Protein AF-V5GPV6-F1 (afdb_monomer)

pLDDT: mean 92.05, std 9.21, range [32.91, 98.75]

Solvent-accessible surface area (backbone atoms only — not comparable to full-atom values): 23285 Å² total; per-residue (Å²): 133,80,80,79,73,78,67,78,89,40,50,68,73,56,64,71,37,93,60,79,80,56,94,42,73,67,53,45,51,46,27,50,52,37,50,50,55,48,59,51,49,78,68,50,83,50,67,66,62,45,48,53,52,51,50,51,47,53,53,52,52,69,66,58,68,79,62,58,66,60,49,64,73,22,64,79,29,63,69,54,54,63,74,35,33,62,42,42,42,54,53,47,53,56,58,45,34,80,72,35,35,89,83,42,32,71,63,35,46,55,53,43,55,48,44,68,74,73,48,97,46,54,95,46,46,44,55,44,49,50,51,51,33,45,34,25,63,74,55,40,82,81,65,35,45,50,61,26,46,50,53,50,43,46,47,51,65,78,43,40,93,51,46,49,73,67,34,46,51,54,43,34,59,52,49,61,60,58,60,40,54,88,82,52,67,47,54,66,72,56,48,54,49,43,67,69,56,49,64,84,81,81,68,68,89,72,60,91,82,82,92,79,91,78,50,68,56,89,69,96,60,86,94,62,86,67,40,30,57,44,65,50,99,87,62,49,83,44,81,35,46,65,64,54,51,54,50,48,45,41,40,71,76,66,61,32,75,46,68,45,83,47,47,40,47,61,58,52,36,50,47,47,45,75,39,42,74,68,69,40,30,66,86,67,78,58,60,58,26,32,70,55,91,82,50,39,55,41,60,30,50,69,39,82,54,35,37,71,78,41,40,70,63,52,56,47,52,37,46,35,47,44,69,72,46,50,70,70,53,50,42,48,52,44,52,56,38,43,74,73,45,25,81,25,44,40,87,49,61,34,46,74,68,51,78,52,77,69,53,57,47,54,50,46,62,19,60,31,46,51,53,50,26,53,53,48,55,52,27,52,66,37,34,63,70,53,68,52,92,42,39,41,28,46,37,33,22,72,93,77,42,34,56,46,77,39,73,126

Foldseek 3Di:
DPPPPPPPAFADAFDAFQQCLAPDPVFVVLLVVLVVLVVVLVPDPDLVVNLVSLVVLVVVLVVPDDCVVVCVSCVLPVLSSCSGSNVSSLVSLLVVLVVCCQPCVPSNLVSLVCCLVPPDDLACNLVSLLSNLVSLCPPDPPRDLQVSLVSLLCCLPVVVVSHDPVSLVSSLVSLVVSLPCVPRVHDPVSNVSSVVSRDDDDPPVPDDDDDADFAWDDDPDPPDFIWTWDADPVRDTDIHGPLVRVQCCCCPVVPFPDKDQQQCVLLVLLLCLLCVCQFRPRVQDRHQQHNDPPDQGGSCQQDQVQCVSRVVVLVVSLCCLQPVDDLVRSLVSSLVSCVVPCSHSHPDNNCVSPVDSVVSSLCCQQCPSNNSSVLSVVCRSRVNVSVGPFARMWTHHSVVSHIDRHHD

Secondary structure (DSSP, 8-state):
------PPPP----PPP---S-SSHHHHHHHHHHHHHHHHHHH---HHHHHHHHHHHHHHHHHS--THHHHHHTTT-GGGGGGSHHHHHHHHHHHHHHHHTTT-HHHHHHHHHHHHHH---TTTHHHHHHHHHHHHHHTSSSP-HHHHHHHHHHHHHTSGGG--HHHHHHHHHHHHHHT-HHHH---HHHHHHHHHHSPPPP-GGGSPP-----EEPP-SSTTSPP-EEEE-TT--EEEE-HHHHHHHIIIIIS--SEEEE-TTHHHHHHHHHHHHHHHT-SSS--TTS--STT-SS-TTTTSTTHHHHTHHHHHHHHHIIIIIS-HHHHHHHHHHHHHHHTTS--SS-HHHH---TTHHHHHHHHH-HHHHHHHHHHHHHTHHHHTSS--SEEEEETTTTEEEEE--

Radius of gyration: 24.86 Å; Cα contacts (8 Å, |Δi|>4): 490; chains: 1; bounding box: 71×54×61 Å

Structure (mmCIF, N/CA/C/O backbone):
data_AF-V5GPV6-F1
#
_entry.id   AF-V5GPV6-F1
#
loop_
_atom_site.group_PDB
_atom_site.id
_atom_site.type_symbol
_atom_site.label_atom_id
_atom_site.label_alt_id
_atom_site.label_comp_id
_atom_site.label_asym_id
_atom_site.label_entity_id
_atom_site.label_seq_id
_atom_site.pdbx_PDB_ins_code
_atom_site.Cartn_x
_atom_site.Cartn_y
_atom_site.Cartn_z
_atom_site.occupancy
_atom_site.B_iso_or_equiv
_atom_site.auth_seq_id
_atom_site.auth_comp_id
_atom_site.auth_asym_id
_atom_site.auth_atom_id
_atom_site.pdbx_PDB_model_num
ATOM 1 N N . PHE A 1 1 ? 20.778 28.074 -3.392 1.00 32.91 1 PHE A N 1
ATOM 2 C CA . PHE A 1 1 ? 19.373 28.277 -3.788 1.00 32.91 1 PHE A CA 1
ATOM 3 C C . PHE A 1 1 ? 19.241 27.909 -5.251 1.00 32.91 1 PHE A C 1
ATOM 5 O O . PHE A 1 1 ? 19.444 28.746 -6.119 1.00 32.91 1 PHE A O 1
ATOM 12 N N . SER A 1 2 ? 19.014 26.626 -5.523 1.00 33.03 2 SER A N 1
ATOM 13 C CA . SER A 1 2 ? 18.748 26.150 -6.877 1.00 33.03 2 SER A CA 1
ATOM 14 C C . SER A 1 2 ? 17.353 26.624 -7.255 1.00 33.03 2 SER A C 1
ATOM 16 O O . SER A 1 2 ? 16.389 26.347 -6.544 1.00 33.03 2 SER A O 1
ATOM 18 N N . ILE A 1 3 ? 17.274 27.410 -8.321 1.00 34.88 3 ILE A N 1
ATOM 19 C CA . ILE A 1 3 ? 16.026 27.892 -8.898 1.00 34.88 3 ILE A CA 1
ATOM 20 C C . ILE A 1 3 ? 15.206 26.651 -9.263 1.00 34.88 3 ILE A C 1
ATOM 22 O O . ILE A 1 3 ? 15.556 25.926 -10.193 1.00 34.88 3 ILE A O 1
ATOM 26 N N . ILE A 1 4 ? 14.140 26.384 -8.506 1.00 39.97 4 ILE A N 1
ATOM 27 C CA . ILE A 1 4 ? 13.086 25.462 -8.925 1.00 39.97 4 ILE A CA 1
ATOM 28 C C . ILE A 1 4 ? 12.403 26.167 -10.094 1.00 39.97 4 ILE A C 1
ATOM 30 O O . ILE A 1 4 ? 11.500 26.983 -9.915 1.00 39.97 4 ILE A O 1
ATOM 34 N N . LEU A 1 5 ? 12.906 25.920 -11.303 1.00 42.09 5 LEU A N 1
ATOM 35 C CA . LEU A 1 5 ? 12.142 26.147 -12.515 1.00 42.09 5 LEU A CA 1
ATOM 36 C C . LEU A 1 5 ? 10.920 25.244 -12.380 1.00 42.09 5 LEU A C 1
ATOM 38 O O . LEU A 1 5 ? 11.028 24.030 -12.543 1.00 42.09 5 LEU A O 1
ATOM 42 N N . TRP A 1 6 ? 9.778 25.831 -12.027 1.00 44.38 6 TRP A N 1
ATOM 43 C CA . TRP A 1 6 ? 8.483 25.182 -12.167 1.00 44.38 6 TRP A CA 1
ATOM 44 C C . TRP A 1 6 ? 8.281 24.928 -13.661 1.00 44.38 6 TRP A C 1
ATOM 46 O O . TRP A 1 6 ? 7.668 25.731 -14.365 1.00 44.38 6 TRP A O 1
ATOM 56 N N . LYS A 1 7 ? 8.847 23.827 -14.174 1.00 56.69 7 LYS A N 1
ATOM 57 C CA . LYS A 1 7 ? 8.349 23.216 -15.401 1.00 56.69 7 LYS A CA 1
ATOM 58 C C . LYS A 1 7 ? 6.848 23.056 -15.184 1.00 56.69 7 LYS A C 1
ATOM 60 O O . LYS A 1 7 ? 6.422 22.594 -14.123 1.00 56.69 7 LYS A O 1
ATOM 65 N N . LYS A 1 8 ? 6.055 23.542 -16.138 1.00 70.69 8 LYS A N 1
ATOM 66 C CA . LYS A 1 8 ? 4.600 23.385 -16.121 1.00 70.69 8 LYS A CA 1
ATOM 67 C C . LYS A 1 8 ? 4.311 21.911 -15.825 1.00 70.69 8 LYS A C 1
ATOM 69 O O . LYS A 1 8 ? 4.915 21.057 -16.458 1.00 70.69 8 LYS A O 1
ATOM 74 N N . ALA A 1 9 ? 3.481 21.625 -14.825 1.00 84.00 9 ALA A N 1
ATOM 75 C CA . ALA A 1 9 ? 3.180 20.244 -14.476 1.00 84.00 9 ALA A CA 1
ATOM 76 C C . ALA A 1 9 ? 2.494 19.564 -15.670 1.00 84.00 9 ALA A C 1
ATOM 78 O O . ALA A 1 9 ? 1.433 20.016 -16.108 1.00 84.00 9 ALA A O 1
ATOM 79 N N . GLU A 1 10 ? 3.133 18.531 -16.213 1.00 92.94 10 GLU A N 1
ATOM 80 C CA . GLU A 1 10 ? 2.621 17.722 -17.318 1.00 92.94 10 GLU A CA 1
ATOM 81 C C . GLU A 1 10 ? 2.041 16.434 -16.737 1.00 92.94 10 GLU A C 1
ATOM 83 O O . GLU A 1 10 ? 2.688 15.765 -15.936 1.00 92.94 10 GLU A O 1
ATOM 88 N N . PHE A 1 11 ? 0.794 16.122 -17.077 1.00 94.44 11 PHE A N 1
ATOM 89 C CA . PHE A 1 11 ? 0.091 14.935 -16.595 1.00 94.44 11 PHE A CA 1
ATOM 90 C C . PHE A 1 11 ? -0.116 13.965 -17.760 1.00 94.44 11 PHE A C 1
ATOM 92 O O . PHE A 1 11 ? -0.219 14.434 -18.898 1.00 94.44 11 PHE A O 1
ATOM 99 N N . PRO A 1 12 ? -0.225 12.654 -17.485 1.00 95.06 12 PRO A N 1
ATOM 100 C CA . PRO A 1 12 ? -0.545 11.672 -18.512 1.00 95.06 12 PRO A CA 1
ATOM 101 C C . PRO A 1 12 ? -1.838 12.015 -19.253 1.00 95.06 12 PRO A C 1
ATOM 103 O O . PRO A 1 12 ? -2.754 12.602 -18.674 1.00 95.06 12 PRO A O 1
ATOM 106 N N . ASP A 1 13 ? -1.926 11.626 -20.522 1.00 93.12 13 ASP A N 1
ATOM 107 C CA . ASP A 1 13 ? -3.163 11.750 -21.293 1.00 93.12 13 ASP A CA 1
ATOM 108 C C . ASP A 1 13 ? -4.119 10.599 -20.947 1.00 93.12 13 ASP A C 1
ATOM 110 O O . ASP A 1 13 ? -3.738 9.427 -20.979 1.00 93.12 13 ASP A O 1
ATOM 114 N N . TYR A 1 14 ? -5.356 10.931 -20.585 1.00 93.50 14 TYR A N 1
ATOM 115 C CA . TYR A 1 14 ? -6.404 9.978 -20.214 1.00 93.50 14 TYR A CA 1
ATOM 116 C C . TYR A 1 14 ? -7.799 10.580 -20.445 1.00 93.50 14 TYR A C 1
ATOM 118 O O . TYR A 1 14 ? -7.974 11.802 -20.378 1.00 93.50 14 TYR A O 1
ATOM 126 N N . PRO A 1 15 ? -8.828 9.744 -20.687 1.00 91.62 15 PRO A N 1
ATOM 127 C CA . PRO A 1 15 ? -10.198 10.219 -20.837 1.00 91.62 15 PRO A CA 1
ATOM 128 C C . PRO A 1 15 ? -10.720 10.745 -19.500 1.00 91.62 15 PRO A C 1
ATOM 130 O O . PRO A 1 15 ? -10.512 10.123 -18.461 1.00 91.62 15 PRO A O 1
ATOM 133 N N . ILE A 1 16 ? -11.412 11.881 -19.530 1.00 92.81 16 ILE A N 1
ATOM 134 C CA . ILE A 1 16 ? -12.030 12.476 -18.343 1.00 92.81 16 ILE A CA 1
ATOM 135 C C . ILE A 1 16 ? -13.504 12.106 -18.339 1.00 92.81 16 ILE A C 1
ATOM 137 O O . ILE A 1 16 ? -14.208 12.342 -19.318 1.00 92.81 16 ILE A O 1
ATOM 141 N N . ASP A 1 17 ? -13.948 11.556 -17.222 1.00 91.00 17 ASP A N 1
ATOM 142 C CA . ASP A 1 17 ? -15.321 11.172 -16.960 1.00 91.00 17 ASP A CA 1
ATOM 143 C C . ASP A 1 17 ? -16.016 12.236 -16.099 1.00 91.00 17 ASP A C 1
ATOM 145 O O . ASP A 1 17 ? -15.501 12.652 -15.055 1.00 91.00 17 ASP A O 1
ATOM 149 N N . GLU A 1 18 ? -17.209 12.661 -16.509 1.00 88.31 18 GLU A N 1
ATOM 150 C CA . GLU A 1 18 ? -18.056 13.609 -15.774 1.00 88.31 18 GLU A CA 1
ATOM 151 C C . GLU A 1 18 ? -18.874 12.886 -14.688 1.00 88.31 18 GLU A C 1
ATOM 153 O O . GLU A 1 18 ? -20.091 13.036 -14.570 1.00 88.31 18 GLU A O 1
ATOM 158 N N . TYR A 1 19 ? -18.200 12.068 -13.874 1.00 89.88 19 TYR A N 1
ATOM 159 C CA . TYR A 1 19 ? -18.859 11.260 -12.853 1.00 89.88 19 TYR A CA 1
ATOM 160 C C . TYR A 1 19 ? -19.378 12.131 -11.698 1.00 89.88 19 TYR A C 1
ATOM 162 O O . TYR A 1 19 ? -18.634 12.899 -11.078 1.00 89.88 19 TYR A O 1
ATOM 170 N N . VAL A 1 20 ? -20.654 11.969 -11.338 1.00 90.00 20 VAL A N 1
ATOM 171 C CA . VAL A 1 20 ? -21.279 12.710 -10.233 1.00 90.00 20 VAL A CA 1
ATOM 172 C C . VAL A 1 20 ? -20.821 12.143 -8.887 1.00 90.00 20 VAL A C 1
ATOM 174 O O . VAL A 1 20 ? -21.353 11.152 -8.390 1.00 90.00 20 VAL A O 1
ATOM 177 N N . ILE A 1 21 ? -19.833 12.796 -8.268 1.00 92.50 21 ILE A N 1
ATOM 178 C CA . ILE A 1 21 ? -19.359 12.427 -6.924 1.00 92.50 21 ILE A CA 1
ATOM 179 C C . ILE A 1 21 ? -20.359 12.862 -5.852 1.00 92.50 21 ILE A C 1
ATOM 181 O O . ILE A 1 21 ? -20.661 12.082 -4.957 1.00 92.50 21 ILE A O 1
ATOM 185 N N . PHE A 1 22 ? -20.891 14.084 -5.946 1.00 93.75 22 PHE A N 1
ATOM 186 C CA . PHE A 1 22 ? -21.820 14.644 -4.962 1.00 93.75 22 PHE A CA 1
ATOM 187 C C . PHE A 1 22 ? -23.203 14.817 -5.582 1.00 93.75 22 PHE A C 1
ATOM 189 O O . PHE A 1 22 ? -23.350 15.535 -6.567 1.00 93.75 22 PHE A O 1
ATOM 196 N N . SER A 1 23 ? -24.222 14.177 -5.005 1.00 90.75 23 SER A N 1
ATOM 197 C CA . SER A 1 23 ? -25.587 14.172 -5.558 1.00 90.75 23 SER A CA 1
ATOM 198 C C . SER A 1 23 ? -26.317 15.498 -5.347 1.00 90.75 23 SER A C 1
ATOM 200 O O . SER A 1 23 ? -27.286 15.808 -6.034 1.00 90.75 23 SER A O 1
ATOM 202 N N . SER A 1 24 ? -25.865 16.297 -4.379 1.00 93.50 24 SER A N 1
ATOM 203 C CA . SER A 1 24 ? -26.439 17.598 -4.062 1.00 93.50 24 SER A CA 1
ATOM 204 C C . SER A 1 24 ? -25.423 18.507 -3.377 1.00 93.50 24 SER A C 1
ATOM 206 O O . SER A 1 24 ? -24.393 18.068 -2.859 1.00 93.50 24 SER A O 1
ATOM 208 N N . ARG A 1 25 ? -25.760 19.798 -3.281 1.00 95.94 25 ARG A N 1
ATOM 209 C CA . ARG A 1 25 ? -25.001 20.751 -2.461 1.00 95.94 25 ARG A CA 1
ATOM 210 C C . ARG A 1 25 ? -24.905 20.301 -0.999 1.00 95.94 25 ARG A C 1
ATOM 212 O O . ARG A 1 25 ? -23.864 20.496 -0.382 1.00 95.94 25 ARG A O 1
ATOM 219 N N . ASN A 1 26 ? -25.968 19.717 -0.445 1.00 93.88 26 ASN A N 1
ATOM 220 C CA . ASN A 1 26 ? -25.986 19.271 0.950 1.00 93.88 26 ASN A CA 1
ATOM 221 C C . ASN A 1 26 ? -25.026 18.101 1.182 1.00 93.88 26 ASN A C 1
ATOM 223 O O . ASN A 1 26 ? -24.323 18.087 2.189 1.00 93.88 26 ASN A O 1
ATOM 227 N N . ASP A 1 27 ? -24.941 17.177 0.226 1.00 92.88 27 ASP A N 1
ATOM 228 C CA . ASP A 1 27 ? -23.983 16.072 0.262 1.00 92.88 27 ASP A CA 1
ATOM 229 C C . ASP A 1 27 ? -22.531 16.585 0.220 1.00 92.88 27 ASP A C 1
ATOM 231 O O . ASP A 1 27 ? -21.716 16.256 1.084 1.00 92.88 27 ASP A O 1
ATOM 235 N N . PHE A 1 28 ? -22.230 17.527 -0.681 1.00 95.94 28 PHE A N 1
ATOM 236 C CA . PHE A 1 28 ? -20.913 18.172 -0.720 1.00 95.94 28 PHE A CA 1
ATOM 237 C C . PHE A 1 28 ? -20.575 18.929 0.577 1.00 95.94 28 PHE A C 1
ATOM 239 O O . PHE A 1 28 ? -19.456 18.839 1.086 1.00 95.94 28 PHE A O 1
ATOM 246 N N . VAL A 1 29 ? -21.541 19.650 1.157 1.00 96.75 29 VAL A N 1
ATOM 247 C CA . VAL A 1 29 ? -21.366 20.356 2.439 1.00 96.75 29 VAL A CA 1
ATOM 248 C C . VAL A 1 29 ? -21.112 19.373 3.585 1.00 96.75 29 VAL A C 1
ATOM 250 O O . VAL A 1 29 ? -20.250 19.639 4.425 1.00 96.75 29 VAL A O 1
ATOM 253 N N . SER A 1 30 ? -21.804 18.232 3.601 1.00 95.06 30 SER A N 1
ATOM 254 C CA . SER A 1 30 ? -21.575 17.151 4.567 1.00 95.06 30 SER A CA 1
ATOM 255 C C . SER A 1 30 ? -20.153 16.591 4.450 1.00 95.06 30 SER A C 1
ATOM 257 O O . SER A 1 30 ? -19.430 16.493 5.445 1.00 95.06 30 SER A O 1
ATOM 259 N N . TYR A 1 31 ? -19.690 16.329 3.224 1.00 96.50 31 TYR A N 1
ATOM 260 C CA . TYR A 1 31 ? -18.314 15.902 2.971 1.00 96.50 31 TYR A CA 1
ATOM 261 C C . TYR A 1 31 ? -17.280 16.944 3.432 1.00 96.50 31 TYR A C 1
ATOM 263 O O . TYR A 1 31 ? -16.317 16.593 4.118 1.00 96.50 31 TYR A O 1
ATOM 271 N N . ILE A 1 32 ? -17.484 18.234 3.132 1.00 97.88 32 ILE A N 1
ATOM 272 C CA . ILE A 1 32 ? -16.599 19.316 3.604 1.00 97.88 32 ILE A CA 1
ATOM 273 C C . ILE A 1 32 ? -16.554 19.359 5.130 1.00 97.88 32 ILE A C 1
ATOM 275 O O . ILE A 1 32 ? -15.475 19.506 5.707 1.00 97.88 32 ILE A O 1
ATOM 279 N N . LYS A 1 33 ? -17.706 19.241 5.797 1.00 97.62 33 LYS A N 1
ATOM 280 C CA . LYS A 1 33 ? -17.770 19.216 7.260 1.00 97.62 33 LYS A CA 1
ATOM 281 C C . LYS A 1 33 ? -16.923 18.072 7.817 1.00 97.62 33 LYS A C 1
ATOM 283 O O . LYS A 1 33 ? -16.094 18.301 8.695 1.00 97.62 33 LYS A O 1
ATOM 288 N N . ALA A 1 34 ? -17.044 16.879 7.237 1.00 97.81 34 ALA A N 1
ATOM 289 C CA . ALA A 1 34 ? -16.237 15.735 7.634 1.00 97.81 34 ALA A CA 1
ATOM 290 C C . ALA A 1 34 ? -14.734 15.955 7.412 1.00 97.81 34 ALA A C 1
ATOM 292 O O . ALA A 1 34 ? -13.916 15.610 8.265 1.00 97.81 34 ALA A O 1
ATOM 293 N N . ARG A 1 35 ? -14.355 16.593 6.299 1.00 97.75 35 ARG A N 1
ATOM 294 C CA . ARG A 1 35 ? -12.965 16.984 6.025 1.00 97.75 35 ARG A CA 1
ATOM 295 C C . ARG A 1 35 ? -12.419 17.989 7.040 1.00 97.75 35 ARG A C 1
ATOM 297 O O . ARG A 1 35 ? -11.280 17.831 7.459 1.00 97.75 35 ARG A O 1
ATOM 304 N N . LYS A 1 36 ? -13.219 18.960 7.488 1.00 97.69 36 LYS A N 1
ATOM 305 C CA . LYS A 1 36 ? -12.804 19.910 8.535 1.00 97.69 36 LYS A CA 1
ATOM 306 C C . LYS A 1 36 ? -12.508 19.207 9.854 1.00 97.69 36 LYS A C 1
ATOM 308 O O . LYS A 1 36 ? -11.448 19.433 10.427 1.00 97.69 36 LYS A O 1
ATOM 313 N N . TYR A 1 37 ? -13.375 18.288 10.281 1.00 97.31 37 TYR A N 1
ATOM 314 C CA . TYR A 1 37 ? -13.102 17.491 11.476 1.00 97.31 37 TYR A CA 1
ATOM 315 C C . TYR A 1 37 ? -11.815 16.670 11.349 1.00 97.31 37 TYR A C 1
ATOM 317 O O . TYR A 1 37 ? -11.085 16.511 12.328 1.00 97.31 37 TYR A O 1
ATOM 325 N N . ARG A 1 38 ? -11.511 16.156 10.150 1.00 96.75 38 ARG A N 1
ATOM 326 C CA . ARG A 1 38 ? -10.244 15.465 9.884 1.00 96.75 38 ARG A CA 1
ATOM 327 C C . ARG A 1 38 ? -9.049 16.377 10.107 1.00 96.75 38 ARG A C 1
ATOM 329 O O . ARG A 1 38 ? -8.139 15.999 10.839 1.00 96.75 38 ARG A O 1
ATOM 336 N N . ASP A 1 39 ? -9.072 17.557 9.503 1.00 96.00 39 ASP A N 1
ATOM 337 C CA . ASP A 1 39 ? -7.977 18.516 9.607 1.00 96.00 39 ASP A CA 1
ATOM 338 C C . ASP A 1 39 ? -7.796 19.007 11.059 1.00 96.00 39 ASP A C 1
ATOM 340 O O . ASP A 1 39 ? -6.667 19.226 11.502 1.00 96.00 39 ASP A O 1
ATOM 344 N N . GLU A 1 40 ? -8.890 19.147 11.816 1.00 96.12 40 GLU A N 1
ATOM 345 C CA . GLU A 1 40 ? -8.867 19.458 13.251 1.00 96.12 40 GLU A CA 1
ATOM 346 C C . GLU A 1 40 ? -8.223 18.331 14.073 1.00 96.12 40 GLU A C 1
ATOM 348 O O . GLU A 1 40 ? -7.323 18.602 14.868 1.00 96.12 40 GLU A O 1
ATOM 353 N N . LEU A 1 41 ? -8.616 17.067 13.861 1.00 95.56 41 LEU A N 1
ATOM 354 C CA . LEU A 1 41 ? -8.027 15.923 14.572 1.00 95.56 41 LEU A CA 1
ATOM 355 C C . LEU A 1 41 ? -6.555 15.694 14.227 1.00 95.56 41 LEU A C 1
ATOM 357 O O . LEU A 1 41 ? -5.772 15.389 15.122 1.00 95.56 41 LEU A O 1
ATOM 361 N N . GLU A 1 42 ? -6.157 15.845 12.961 1.00 92.81 42 GLU A N 1
ATOM 362 C CA . GLU A 1 42 ? -4.759 15.667 12.541 1.00 92.81 42 GLU A CA 1
ATOM 363 C C . GLU A 1 42 ? -3.820 16.687 13.212 1.00 92.81 42 GLU A C 1
ATOM 365 O O . GLU A 1 42 ? -2.651 16.384 13.454 1.00 92.81 42 GLU A O 1
ATOM 370 N N . LYS A 1 43 ? -4.338 17.873 13.561 1.00 93.38 43 LYS A N 1
ATOM 371 C CA . LYS A 1 43 ? -3.600 18.936 14.264 1.00 93.38 43 LYS A CA 1
ATOM 372 C C . LYS A 1 43 ? -3.752 18.880 15.786 1.00 93.38 43 LYS A C 1
ATOM 374 O O . LYS A 1 43 ? -2.986 19.535 16.494 1.00 93.38 43 LYS A O 1
ATOM 379 N N . CYS A 1 44 ? -4.729 18.138 16.304 1.00 93.81 44 CYS A N 1
ATOM 380 C CA . CYS A 1 44 ? -5.015 18.087 17.730 1.00 93.81 44 CYS A CA 1
ATOM 381 C C . CYS A 1 44 ? -3.979 17.227 18.469 1.00 93.81 44 CYS A C 1
ATOM 383 O O . CYS A 1 44 ? -3.822 16.036 18.203 1.00 93.81 44 CYS A O 1
ATOM 385 N N . THR A 1 45 ? -3.281 17.824 19.434 1.00 92.94 45 THR A N 1
ATOM 386 C CA . THR A 1 45 ? -2.333 17.115 20.310 1.00 92.94 45 THR A CA 1
ATOM 387 C C . THR A 1 45 ? -2.948 16.725 21.652 1.00 92.94 45 THR A C 1
ATOM 389 O O . THR A 1 45 ? -2.429 15.844 22.340 1.00 92.94 45 THR A O 1
ATOM 392 N N . ASP A 1 46 ? -4.068 17.345 22.026 1.00 96.62 46 ASP A N 1
ATOM 393 C CA . ASP A 1 46 ? -4.780 17.047 23.261 1.00 96.62 46 ASP A CA 1
ATOM 394 C C . ASP A 1 46 ? -5.704 15.837 23.072 1.00 96.62 46 ASP A C 1
ATOM 396 O O . ASP A 1 46 ? -6.580 15.796 22.204 1.00 96.62 46 ASP A O 1
ATOM 400 N N . HIS A 1 47 ? -5.508 14.827 23.916 1.00 96.31 47 HIS A N 1
ATOM 401 C CA . HIS A 1 47 ? -6.233 13.568 23.814 1.00 96.31 47 HIS A CA 1
ATOM 402 C C . HIS A 1 47 ? -7.701 13.691 24.251 1.00 96.31 47 HIS A C 1
ATOM 404 O O . HIS A 1 47 ? -8.546 12.985 23.704 1.00 96.31 47 HIS A O 1
ATOM 410 N N . LEU A 1 48 ? -8.022 14.559 25.214 1.00 97.12 48 LEU A N 1
ATOM 411 C CA . LEU A 1 48 ? -9.391 14.763 25.681 1.00 97.12 48 LEU A CA 1
ATOM 412 C C . LEU A 1 48 ? -10.204 15.543 24.645 1.00 97.12 48 LEU A C 1
ATOM 414 O O . LEU A 1 48 ? -11.318 15.128 24.327 1.00 97.12 48 LEU A O 1
ATOM 418 N N . LEU A 1 49 ? -9.641 16.608 24.064 1.00 97.00 49 LEU A N 1
ATOM 419 C CA . LEU A 1 49 ? -10.285 17.313 22.949 1.00 97.00 49 LEU A CA 1
ATOM 420 C C . LEU A 1 49 ? -10.477 16.382 21.746 1.00 97.00 49 LEU A C 1
ATOM 422 O O . LEU A 1 49 ? -11.570 16.323 21.181 1.00 97.00 49 LEU A O 1
ATOM 426 N N . SER A 1 50 ? -9.455 15.586 21.417 1.00 97.62 50 SER A N 1
ATOM 427 C CA . SER A 1 50 ? -9.546 14.555 20.378 1.00 97.62 50 SER A CA 1
ATOM 428 C C . SER A 1 50 ? -10.694 13.575 20.634 1.00 97.62 50 SER A C 1
ATOM 430 O O . SER A 1 50 ? -11.450 13.257 19.717 1.00 97.62 50 SER A O 1
ATOM 432 N N . LEU A 1 51 ? -10.855 13.110 21.879 1.00 98.31 51 LEU A N 1
ATOM 433 C CA . LEU A 1 51 ? -11.948 12.219 22.262 1.00 98.31 51 LEU A CA 1
ATOM 434 C C . LEU A 1 51 ? -13.315 12.882 22.071 1.00 98.31 51 LEU A C 1
ATOM 436 O O . LEU A 1 51 ? -14.214 12.244 21.526 1.00 98.31 51 LEU A O 1
ATOM 440 N N . GLN A 1 52 ? -13.488 14.133 22.507 1.00 98.06 52 GLN A N 1
ATOM 441 C CA . GLN A 1 52 ? -14.768 14.834 22.360 1.00 98.06 52 GLN A CA 1
ATOM 442 C C . GLN A 1 52 ? -15.147 15.007 20.894 1.00 98.06 52 GLN A C 1
ATOM 444 O O . GLN A 1 52 ? -16.282 14.727 20.511 1.00 98.06 52 GLN A O 1
ATOM 449 N N . LEU A 1 53 ? -14.180 15.368 20.052 1.00 97.94 53 LEU A N 1
ATOM 450 C CA . LEU A 1 53 ? -14.414 15.472 18.621 1.00 97.94 53 LEU A CA 1
ATOM 451 C C . LEU A 1 53 ? -14.780 14.109 18.012 1.00 97.94 53 LEU A C 1
ATOM 453 O O . LEU A 1 53 ? -15.748 14.016 17.260 1.00 97.94 53 LEU A O 1
ATOM 457 N N . CYS A 1 54 ? -14.096 13.029 18.411 1.00 98.38 54 CYS A N 1
ATOM 458 C CA . CYS A 1 54 ? -14.458 11.667 18.005 1.00 98.38 54 CYS A CA 1
ATOM 459 C C . CYS A 1 54 ? -15.874 11.271 18.449 1.00 98.38 54 CYS A C 1
ATOM 461 O O . CYS A 1 54 ? -16.572 10.599 17.694 1.00 98.38 54 CYS A O 1
ATOM 463 N N . LYS A 1 55 ? -16.331 11.695 19.636 1.00 98.31 55 LYS A N 1
ATOM 464 C CA . LYS A 1 55 ? -17.709 11.458 20.101 1.00 98.31 55 LYS A CA 1
ATOM 465 C C . LYS A 1 55 ? -18.733 12.169 19.226 1.00 98.31 55 LYS A C 1
ATOM 467 O O . LYS A 1 55 ? -19.724 11.545 18.854 1.00 98.31 55 LYS A O 1
ATOM 472 N N . THR A 1 56 ? -18.472 13.420 18.852 1.00 97.88 56 THR A N 1
ATOM 473 C CA . THR A 1 56 ? -19.308 14.169 17.903 1.00 97.88 56 THR A CA 1
ATOM 474 C C . THR A 1 56 ? -19.371 13.455 16.556 1.00 97.88 56 THR A C 1
ATOM 476 O O . THR A 1 56 ? -20.458 13.143 16.078 1.00 97.88 56 THR A O 1
ATOM 479 N N . ILE A 1 57 ? -18.215 13.096 15.991 1.00 97.81 57 ILE A N 1
ATOM 480 C CA . ILE A 1 57 ? -18.122 12.375 14.713 1.00 97.81 57 ILE A CA 1
ATOM 481 C C . ILE A 1 57 ? -18.864 11.042 14.769 1.00 97.81 57 ILE A C 1
ATOM 483 O O . ILE A 1 57 ? -19.596 10.704 13.846 1.00 97.81 57 ILE A O 1
ATOM 487 N N . PHE A 1 58 ? -18.697 10.278 15.848 1.00 97.81 58 PHE A N 1
ATOM 488 C CA . PHE A 1 58 ? -19.387 9.007 16.020 1.00 97.81 58 PHE A CA 1
ATOM 489 C C . PHE A 1 58 ? -20.902 9.189 16.165 1.00 97.81 58 PHE A C 1
ATOM 491 O O . PHE A 1 58 ? -21.671 8.380 15.651 1.00 9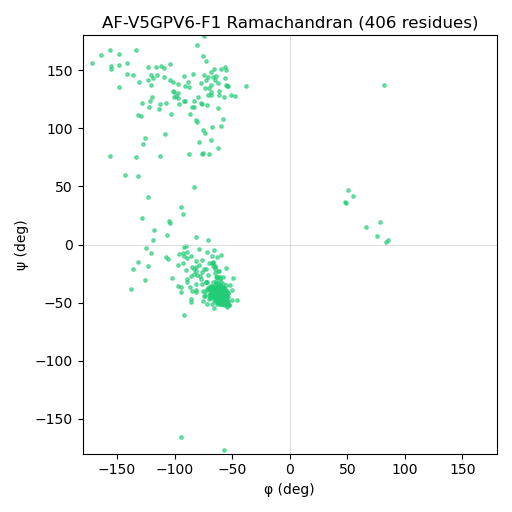7.81 58 PHE A O 1
ATOM 498 N N . GLY A 1 59 ? -21.343 10.256 16.837 1.00 96.56 59 GLY A N 1
ATOM 499 C CA . GLY A 1 59 ? -22.745 10.660 16.882 1.00 96.56 59 GLY A CA 1
ATOM 500 C C . GLY A 1 59 ? -23.303 10.891 15.481 1.00 96.56 59 GLY A C 1
ATOM 501 O O . GLY A 1 59 ? -24.290 10.266 15.112 1.00 96.56 59 GLY A O 1
ATOM 502 N N . GLU A 1 60 ? -22.625 11.711 14.682 1.00 95.69 60 GLU A N 1
ATOM 503 C CA . GLU A 1 60 ? -23.031 12.028 13.308 1.00 95.69 60 GLU A CA 1
ATOM 504 C C . GLU A 1 60 ? -22.970 10.820 12.373 1.00 95.69 60 GLU A C 1
ATOM 506 O O . GLU A 1 60 ? -23.885 10.620 11.582 1.00 95.69 60 GLU A O 1
ATOM 511 N N . LEU A 1 61 ? -21.951 9.967 12.503 1.00 94.81 61 LEU A N 1
ATOM 512 C CA . LEU A 1 61 ? -21.838 8.725 11.740 1.00 94.81 61 LEU A CA 1
ATOM 513 C C . LEU A 1 61 ? -23.053 7.812 11.942 1.00 94.81 61 LEU A C 1
ATOM 515 O O . LEU A 1 61 ? -23.478 7.160 10.996 1.00 94.81 61 LEU A O 1
ATOM 519 N N . LYS A 1 62 ? -23.613 7.759 13.155 1.00 92.94 62 LYS A N 1
ATOM 520 C CA . LYS A 1 62 ? -24.820 6.966 13.438 1.00 92.94 62 LYS A CA 1
ATOM 521 C C . LYS A 1 62 ? -26.096 7.574 12.855 1.00 92.94 62 LYS A C 1
ATOM 523 O O . LYS A 1 62 ? -27.074 6.853 12.712 1.00 92.94 62 LYS A O 1
ATOM 528 N N . MET A 1 63 ? -26.094 8.875 12.564 1.00 90.88 63 MET A N 1
ATOM 529 C CA . MET A 1 63 ? -27.231 9.572 11.951 1.00 90.88 63 MET A CA 1
ATOM 530 C C . MET A 1 63 ? -27.236 9.460 10.425 1.00 90.88 63 MET A C 1
ATOM 532 O O . MET A 1 63 ? -28.270 9.686 9.804 1.00 90.88 63 MET A O 1
ATOM 536 N N . LEU A 1 64 ? -26.094 9.135 9.815 1.00 84.94 64 LEU A N 1
ATOM 537 C CA . LEU A 1 64 ? -26.024 8.780 8.403 1.00 84.94 64 LEU A CA 1
ATOM 538 C C . LEU A 1 64 ? -26.632 7.372 8.261 1.00 84.94 64 LEU A C 1
ATOM 540 O O . LEU A 1 64 ? -25.970 6.381 8.570 1.00 84.94 64 LEU A O 1
ATOM 544 N N . GLU A 1 65 ? -27.921 7.318 7.901 1.00 66.00 65 GLU A N 1
ATOM 545 C CA . GLU A 1 65 ? -28.701 6.095 7.654 1.00 66.00 65 GLU A CA 1
ATOM 546 C C . GLU A 1 65 ? -28.079 5.189 6.557 1.00 66.00 65 GLU A C 1
ATOM 548 O O . GLU A 1 65 ? -26.984 5.434 6.056 1.00 66.00 65 GLU A O 1
ATOM 553 N N . ASP A 1 66 ? -28.772 4.089 6.244 1.00 64.94 66 ASP A N 1
ATOM 554 C CA . ASP A 1 66 ? -28.389 2.987 5.350 1.00 64.94 66 ASP A CA 1
ATOM 555 C C . ASP A 1 66 ? -27.613 3.401 4.079 1.00 64.94 66 ASP A C 1
ATOM 557 O O . ASP A 1 66 ? -27.995 4.327 3.365 1.00 64.94 66 ASP A O 1
ATOM 561 N N . ASP A 1 67 ? -26.558 2.646 3.749 1.00 66.62 67 ASP A N 1
ATOM 562 C CA . ASP A 1 67 ? -25.628 2.930 2.641 1.00 66.62 67 ASP A CA 1
ATOM 563 C C . ASP A 1 67 ? -26.267 2.832 1.250 1.00 66.62 67 ASP A C 1
ATOM 565 O O . ASP A 1 67 ? -25.600 3.118 0.259 1.00 66.62 67 ASP A O 1
ATOM 569 N N . ARG A 1 68 ? -27.538 2.426 1.148 1.00 72.00 68 ARG A N 1
ATOM 570 C CA . ARG A 1 68 ? -28.221 2.131 -0.121 1.00 72.00 68 ARG A CA 1
ATOM 571 C C . ARG A 1 68 ? -28.074 3.238 -1.162 1.00 72.00 68 ARG A C 1
ATOM 573 O O . ARG A 1 68 ? -27.661 2.943 -2.273 1.00 72.00 68 ARG A O 1
ATOM 580 N N . CYS A 1 69 ? -28.300 4.499 -0.794 1.00 78.62 69 CYS A N 1
ATOM 581 C CA . CYS A 1 69 ? -28.193 5.619 -1.737 1.00 78.62 69 CYS A CA 1
ATOM 582 C C . CYS A 1 69 ? -26.757 5.809 -2.267 1.00 78.62 69 CYS A C 1
ATOM 584 O O . CYS A 1 69 ? -26.551 6.024 -3.461 1.00 78.62 69 CYS A O 1
ATOM 586 N N . ASP A 1 70 ? -25.746 5.677 -1.401 1.00 84.88 70 ASP A N 1
ATOM 587 C CA . ASP A 1 70 ? -24.338 5.767 -1.806 1.00 84.88 70 ASP A CA 1
ATOM 588 C C . ASP A 1 70 ? -23.906 4.552 -2.636 1.00 84.88 70 ASP A C 1
ATOM 590 O O . ASP A 1 70 ? -23.160 4.697 -3.604 1.00 84.88 70 ASP A O 1
ATOM 594 N N . VAL A 1 71 ? -24.384 3.360 -2.278 1.00 84.50 71 VAL A N 1
ATOM 595 C CA . VAL A 1 71 ? -24.110 2.110 -2.996 1.00 84.50 71 VAL A CA 1
ATOM 596 C C . VAL A 1 71 ? -24.726 2.140 -4.391 1.00 84.50 71 VAL A C 1
ATOM 598 O O . VAL A 1 71 ? -24.031 1.815 -5.345 1.00 84.50 71 VAL A O 1
ATOM 601 N N . GLU A 1 72 ? -25.975 2.587 -4.523 1.00 87.81 72 GLU A N 1
ATOM 602 C CA . GLU A 1 72 ? -26.655 2.757 -5.812 1.00 87.81 72 GLU A CA 1
ATOM 603 C C . GLU A 1 72 ? -25.946 3.811 -6.672 1.00 87.81 72 GLU A C 1
ATOM 605 O O . GLU A 1 72 ? -25.624 3.566 -7.833 1.00 87.81 72 GLU A O 1
ATOM 610 N N . ARG A 1 73 ? -25.598 4.968 -6.093 1.00 89.31 73 ARG A N 1
ATOM 611 C CA . ARG A 1 73 ? -24.869 6.030 -6.807 1.00 89.31 73 ARG A CA 1
ATOM 612 C C . ARG A 1 73 ? -23.510 5.571 -7.346 1.00 89.31 73 ARG A C 1
ATOM 614 O O . ARG A 1 73 ? -23.074 6.020 -8.409 1.00 89.31 73 ARG A O 1
ATOM 621 N N . PHE A 1 74 ? -22.805 4.732 -6.594 1.00 93.31 74 PHE A N 1
ATOM 622 C CA . PHE A 1 74 ? -21.466 4.261 -6.943 1.00 93.31 74 PHE A CA 1
ATOM 623 C C . PHE A 1 74 ? -21.448 2.823 -7.461 1.00 93.31 74 PHE A C 1
ATOM 625 O O . PHE A 1 74 ? -20.375 2.226 -7.499 1.00 93.31 74 PHE A O 1
ATOM 632 N N . GLU A 1 75 ? -22.583 2.271 -7.898 1.00 91.88 75 GLU A N 1
ATOM 633 C CA . GLU A 1 75 ? -22.681 0.881 -8.366 1.00 91.88 75 GLU A CA 1
ATOM 634 C C . GLU A 1 75 ? -21.641 0.572 -9.458 1.00 91.88 75 GLU A C 1
ATOM 636 O O . GLU A 1 75 ? -20.900 -0.407 -9.364 1.00 91.88 75 GLU A O 1
ATOM 641 N N . ASN A 1 76 ? -21.501 1.477 -10.433 1.00 92.19 76 ASN A N 1
ATOM 642 C CA . ASN A 1 76 ? -20.566 1.341 -11.556 1.00 92.19 76 ASN A CA 1
ATOM 643 C C . ASN A 1 76 ? -19.162 1.919 -11.281 1.00 92.19 76 ASN A C 1
ATOM 645 O O . ASN A 1 76 ? -18.258 1.751 -12.098 1.00 92.19 76 ASN A O 1
ATOM 649 N N . ALA A 1 77 ? -18.959 2.590 -10.143 1.00 95.00 77 ALA A N 1
ATOM 650 C CA . ALA A 1 77 ? -17.672 3.155 -9.726 1.00 95.00 77 ALA A CA 1
ATOM 651 C C . ALA A 1 77 ? -17.466 3.034 -8.199 1.00 95.00 77 ALA A C 1
ATOM 653 O O . ALA A 1 77 ? -17.290 4.037 -7.496 1.00 95.00 77 ALA A O 1
ATOM 654 N N . PRO A 1 78 ? -17.459 1.809 -7.641 1.00 94.25 78 PRO A N 1
ATOM 655 C CA . PRO A 1 78 ? -17.523 1.587 -6.193 1.00 94.25 78 PRO A CA 1
ATOM 656 C C . PRO A 1 78 ? -16.283 2.089 -5.441 1.00 94.25 78 PRO A C 1
ATOM 658 O O . PRO A 1 78 ? -16.302 2.265 -4.222 1.00 94.25 78 PRO A O 1
ATOM 661 N N . HIS A 1 79 ? -15.178 2.352 -6.140 1.00 94.69 79 HIS A N 1
ATOM 662 C CA . HIS A 1 79 ? -13.987 2.990 -5.580 1.00 94.69 79 HIS A CA 1
ATOM 663 C C . HIS A 1 79 ? -14.212 4.457 -5.183 1.00 94.69 79 HIS A C 1
ATOM 665 O O . HIS A 1 79 ? -13.385 4.993 -4.434 1.00 94.69 79 HIS A O 1
ATOM 671 N N . LEU A 1 80 ? -15.287 5.099 -5.650 1.00 95.19 80 LEU A N 1
ATOM 672 C CA . LEU A 1 80 ? -15.639 6.483 -5.325 1.00 95.19 80 LEU A CA 1
ATOM 673 C C . LEU A 1 80 ? -16.360 6.640 -3.982 1.00 95.19 80 LEU A C 1
ATOM 675 O O . LEU A 1 80 ? -16.355 7.740 -3.434 1.00 95.19 80 LEU A O 1
ATOM 679 N N . ILE A 1 81 ? -16.852 5.554 -3.373 1.00 92.56 81 ILE A N 1
ATOM 680 C CA . ILE A 1 81 ? -17.532 5.594 -2.062 1.00 92.56 81 ILE A CA 1
ATOM 681 C C . ILE A 1 81 ? -16.680 6.234 -0.952 1.00 92.56 81 ILE A C 1
ATOM 683 O O . ILE A 1 81 ? -17.193 6.719 0.055 1.00 92.56 81 ILE A O 1
ATOM 687 N N . ARG A 1 82 ? -15.353 6.283 -1.141 1.00 92.56 82 ARG A N 1
ATOM 688 C CA . ARG A 1 82 ? -14.413 6.945 -0.227 1.00 92.56 82 ARG A CA 1
ATOM 689 C C . ARG A 1 82 ? -14.595 8.468 -0.144 1.00 92.56 82 ARG A C 1
ATOM 691 O O . ARG A 1 82 ? -14.070 9.075 0.786 1.00 92.56 82 ARG A O 1
ATOM 698 N N . TYR A 1 83 ? -15.271 9.078 -1.118 1.00 94.50 83 TYR A N 1
ATOM 699 C CA . TYR A 1 83 ? -15.516 10.521 -1.202 1.00 94.50 83 TYR A CA 1
ATOM 700 C C . TYR A 1 83 ? -16.851 10.927 -0.558 1.00 94.50 83 TYR A C 1
ATOM 702 O O . TYR A 1 83 ? -17.430 11.947 -0.909 1.00 94.50 83 TYR A O 1
ATOM 710 N N . THR A 1 84 ? -17.327 10.142 0.410 1.00 94.56 84 THR A N 1
ATOM 711 C CA . THR A 1 84 ? -18.532 10.414 1.207 1.00 94.56 84 THR A CA 1
ATOM 712 C C . THR A 1 84 ? -18.159 10.891 2.610 1.00 94.56 84 THR A C 1
ATOM 714 O O . THR A 1 84 ? -17.082 10.576 3.129 1.00 94.56 84 THR A O 1
ATOM 717 N N . ALA A 1 85 ? -19.054 11.634 3.269 1.00 95.25 85 ALA A N 1
ATOM 718 C CA . ALA A 1 85 ? -18.864 12.025 4.669 1.00 95.25 85 ALA A CA 1
ATOM 719 C C . ALA A 1 85 ? -18.693 10.795 5.580 1.00 95.25 85 ALA A C 1
ATOM 721 O O . ALA A 1 85 ? -17.805 10.767 6.435 1.00 95.25 85 ALA A O 1
ATOM 722 N N . LYS A 1 86 ? -19.475 9.736 5.324 1.00 94.50 86 LYS A N 1
ATOM 723 C CA . LYS A 1 86 ? -19.404 8.464 6.048 1.00 94.50 86 LYS A CA 1
ATOM 724 C C . LYS A 1 86 ? -18.014 7.836 5.968 1.00 94.50 86 LYS A C 1
ATOM 726 O O . LYS A 1 86 ? -17.441 7.487 7.001 1.00 94.50 86 LYS A O 1
ATOM 731 N N . ALA A 1 87 ? -17.442 7.726 4.767 1.00 94.44 87 ALA A N 1
ATOM 732 C CA . ALA A 1 87 ? -16.110 7.154 4.591 1.00 94.44 87 ALA A CA 1
ATOM 733 C C . ALA A 1 87 ? -15.024 7.969 5.312 1.00 94.44 87 ALA A C 1
ATOM 735 O O . ALA A 1 87 ? -14.105 7.389 5.900 1.00 94.44 87 ALA A O 1
ATOM 736 N N . VAL A 1 88 ? -15.147 9.302 5.328 1.00 96.62 88 VAL A N 1
ATOM 737 C CA . VAL A 1 88 ? -14.242 10.177 6.087 1.00 96.62 88 VAL A CA 1
ATOM 738 C C . VAL A 1 88 ? -14.376 9.921 7.592 1.00 96.62 88 VAL A C 1
ATOM 740 O O . VAL A 1 88 ? -13.360 9.684 8.246 1.00 96.62 88 VAL A O 1
ATOM 743 N N . TYR A 1 89 ? -15.596 9.865 8.134 1.00 97.25 89 TYR A N 1
ATOM 744 C CA . TYR A 1 89 ? -15.843 9.565 9.551 1.00 97.25 89 TYR A CA 1
ATOM 745 C C . TYR A 1 89 ? -15.289 8.208 9.980 1.00 97.25 89 TYR A C 1
ATOM 747 O O . TYR A 1 89 ? -14.559 8.127 10.969 1.00 97.25 89 TYR A O 1
ATOM 755 N N . VAL A 1 90 ? -15.555 7.151 9.210 1.00 96.50 90 VAL A N 1
ATOM 756 C CA . VAL A 1 90 ? -15.009 5.807 9.464 1.00 96.50 90 VAL A CA 1
ATOM 757 C C . VAL A 1 90 ? -13.481 5.824 9.444 1.00 96.50 90 VAL A C 1
ATOM 759 O O . VAL A 1 90 ? -12.838 5.259 10.334 1.00 96.50 90 VAL A O 1
ATOM 762 N N . SER A 1 91 ? -12.878 6.485 8.450 1.00 96.00 91 SER A N 1
ATOM 763 C CA . SER A 1 91 ? -11.420 6.591 8.347 1.00 96.00 91 SER A CA 1
ATOM 764 C C . SER A 1 91 ? -10.818 7.317 9.551 1.00 96.00 91 SER A C 1
ATOM 766 O O . SER A 1 91 ? -9.758 6.915 10.032 1.00 96.00 91 SER A O 1
ATOM 768 N N . MET A 1 92 ? -11.469 8.372 10.039 1.00 96.94 92 MET A N 1
ATOM 769 C CA . MET A 1 92 ? -11.001 9.136 11.193 1.00 96.94 92 MET A CA 1
ATOM 770 C C . MET A 1 92 ? -11.128 8.351 12.494 1.00 96.94 92 MET A C 1
ATOM 772 O O . MET A 1 92 ? -10.162 8.279 13.247 1.00 96.94 92 MET A O 1
ATOM 776 N N . LEU A 1 93 ? -12.276 7.719 12.747 1.00 97.88 93 LEU A N 1
ATOM 777 C CA . LEU A 1 93 ? -12.468 6.891 13.940 1.00 97.88 93 LEU A CA 1
ATOM 778 C C . LEU A 1 93 ? -11.497 5.708 13.955 1.00 97.88 93 LEU A C 1
ATOM 780 O O . LEU A 1 93 ? -10.929 5.404 14.999 1.00 97.88 93 LEU A O 1
ATOM 784 N N . SER A 1 94 ? -11.230 5.102 12.794 1.00 97.56 94 SER A N 1
ATOM 785 C CA . SER A 1 94 ? -10.192 4.072 12.652 1.00 97.56 94 SER A CA 1
ATOM 786 C C . SER A 1 94 ? -8.809 4.598 13.040 1.00 97.56 94 SER A C 1
ATOM 788 O O . SER A 1 94 ? -8.114 3.983 13.840 1.00 97.56 94 SER A O 1
ATOM 790 N N . PHE A 1 95 ? -8.416 5.756 12.504 1.00 96.31 95 PHE A N 1
ATOM 791 C CA . PHE A 1 95 ? -7.126 6.382 12.801 1.00 96.31 95 PHE A CA 1
ATOM 792 C C . PHE A 1 95 ? -6.990 6.780 14.279 1.00 96.31 95 PHE A C 1
ATOM 794 O O . PHE A 1 95 ? -5.932 6.603 14.884 1.00 96.31 95 PHE A O 1
ATOM 801 N N . MET A 1 96 ? -8.063 7.295 14.881 1.00 97.69 96 MET A N 1
ATOM 802 C CA . MET A 1 96 ? -8.057 7.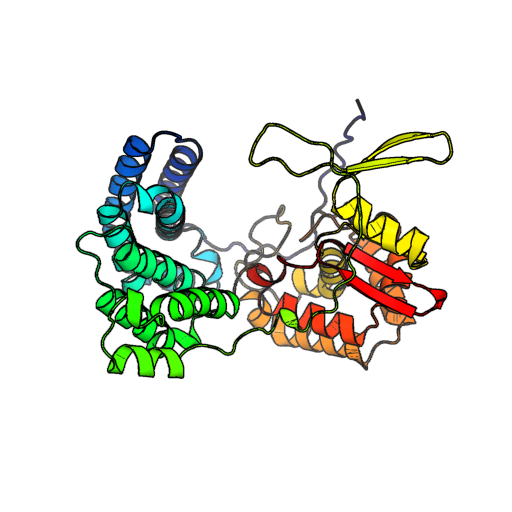715 16.279 1.00 97.69 96 MET A CA 1
ATOM 803 C C . MET A 1 96 ? -8.156 6.550 17.254 1.00 97.69 96 MET A C 1
ATOM 805 O O . MET A 1 96 ? -7.599 6.646 18.346 1.00 97.69 96 MET A O 1
ATOM 809 N N . ALA A 1 97 ? -8.765 5.429 16.865 1.00 98.06 97 ALA A N 1
ATOM 810 C CA . ALA A 1 97 ? -8.731 4.201 17.648 1.00 98.06 97 ALA A CA 1
ATOM 811 C C . ALA A 1 97 ? -7.280 3.786 17.953 1.00 98.06 97 ALA A C 1
ATOM 813 O O . ALA A 1 97 ? -6.944 3.542 19.110 1.00 98.06 97 ALA A O 1
ATOM 814 N N . GLU A 1 98 ? -6.384 3.829 16.961 1.00 96.25 98 GLU A N 1
ATOM 815 C CA . GLU A 1 98 ? -4.954 3.515 17.125 1.00 96.25 98 GLU A CA 1
ATOM 816 C C . GLU A 1 98 ? -4.195 4.500 18.035 1.00 96.25 98 GLU A C 1
ATOM 818 O O . GLU A 1 98 ? -3.126 4.176 18.550 1.00 96.25 98 GLU A O 1
ATOM 823 N N . ARG A 1 99 ? -4.733 5.702 18.267 1.00 96.00 99 ARG A N 1
ATOM 824 C CA . ARG A 1 99 ? -4.096 6.753 19.083 1.00 96.00 99 ARG A CA 1
ATOM 825 C C . ARG A 1 99 ? -4.675 6.868 20.488 1.00 96.00 99 ARG A C 1
ATOM 827 O O . ARG A 1 99 ? -3.982 7.293 21.413 1.00 96.00 99 ARG A O 1
ATOM 834 N N . LEU A 1 100 ? -5.947 6.516 20.648 1.00 97.50 100 LEU A N 1
ATOM 835 C CA . LEU A 1 100 ? -6.702 6.716 21.880 1.00 97.50 100 LEU A CA 1
ATOM 836 C C . LEU A 1 100 ? -6.935 5.423 22.666 1.00 97.50 100 LEU A C 1
ATOM 838 O O . LEU A 1 100 ? -7.291 5.522 23.839 1.00 97.50 100 LEU A O 1
ATOM 842 N N . TYR A 1 101 ? -6.681 4.237 22.092 1.00 97.31 101 TYR A N 1
ATOM 843 C CA . TYR A 1 101 ? -6.998 2.947 22.729 1.00 97.31 101 TYR A CA 1
ATOM 844 C C . TYR A 1 101 ? -6.445 2.799 24.151 1.00 97.31 101 TYR A C 1
ATOM 846 O O . TYR A 1 101 ? -7.086 2.185 24.996 1.00 97.31 101 TYR A O 1
ATOM 854 N N . SER A 1 102 ? -5.264 3.356 24.437 1.00 96.69 102 SER A N 1
ATOM 855 C CA . SER A 1 102 ? -4.624 3.216 25.747 1.00 96.69 102 SER A CA 1
ATOM 856 C C . SER A 1 102 ? -5.178 4.166 26.807 1.00 96.69 102 SER A C 1
ATOM 858 O O . SER A 1 102 ? -5.111 3.844 27.991 1.00 96.69 102 SER A O 1
ATOM 860 N N . LYS A 1 103 ? -5.721 5.321 26.398 1.00 97.12 103 LYS A N 1
ATOM 861 C CA . LYS A 1 103 ? -6.262 6.344 27.307 1.00 97.12 103 LYS A CA 1
ATOM 862 C C . LYS A 1 103 ? -7.777 6.237 27.470 1.00 97.12 103 LYS A C 1
ATOM 864 O O . LYS A 1 103 ? -8.277 6.459 28.566 1.00 97.12 103 LYS A O 1
ATOM 869 N N . PHE A 1 104 ? -8.489 5.870 26.405 1.00 98.12 104 PHE A N 1
ATOM 870 C CA . PHE A 1 104 ? -9.953 5.794 26.364 1.00 98.12 104 PHE A CA 1
ATOM 871 C C . PHE A 1 104 ? -10.432 4.460 25.762 1.00 98.12 104 PHE A C 1
ATOM 873 O O . PHE A 1 104 ? -11.120 4.445 24.740 1.00 98.12 104 PHE A O 1
ATOM 880 N N . PRO A 1 105 ? -10.063 3.312 26.361 1.00 98.12 105 PRO A N 1
ATOM 881 C CA . PRO A 1 105 ? -10.348 2.000 25.782 1.00 98.12 105 PRO A CA 1
ATOM 882 C C . PRO A 1 105 ? -11.843 1.714 25.621 1.00 98.12 105 PRO A C 1
ATOM 884 O O . PRO A 1 105 ? -12.232 1.079 24.644 1.00 98.12 105 PRO A O 1
ATOM 887 N N . SER A 1 106 ? -12.684 2.197 26.540 1.00 98.19 106 SER A N 1
ATOM 888 C CA . SER A 1 106 ? -14.134 1.985 26.490 1.00 98.19 106 SER A CA 1
ATOM 889 C C . SER A 1 106 ? -14.788 2.699 25.307 1.00 98.19 106 SER A C 1
ATOM 891 O O . SER A 1 106 ? -15.629 2.110 24.636 1.00 98.19 106 SER A O 1
ATOM 893 N N . ASP A 1 107 ? -14.383 3.937 25.013 1.00 98.44 107 ASP A N 1
ATOM 894 C CA . ASP A 1 107 ? -14.897 4.677 23.858 1.00 98.44 107 ASP A CA 1
ATOM 895 C C . ASP A 1 107 ? -14.425 4.036 22.546 1.00 98.44 107 ASP A C 1
ATOM 897 O O . ASP A 1 107 ? -15.227 3.788 21.647 1.00 98.44 107 ASP A O 1
ATOM 901 N N . VAL A 1 108 ? -13.136 3.682 22.467 1.00 98.62 108 VAL A N 1
ATOM 902 C CA . VAL A 1 108 ? -12.564 3.034 21.278 1.00 98.62 108 VAL A CA 1
ATOM 903 C C . VAL A 1 108 ? -13.219 1.680 21.002 1.00 98.62 108 VAL A C 1
ATOM 905 O O . VAL A 1 108 ? -13.504 1.372 19.846 1.00 98.62 108 VAL A O 1
ATOM 908 N N . LYS A 1 109 ? -13.510 0.893 22.046 1.00 98.62 109 LYS A N 1
ATOM 909 C CA . LYS A 1 109 ? -14.260 -0.366 21.937 1.00 98.62 109 LYS A CA 1
ATOM 910 C C . LYS A 1 109 ? -15.586 -0.152 21.199 1.00 98.62 109 LYS A C 1
ATOM 912 O O . LYS A 1 109 ? -15.837 -0.840 20.215 1.00 98.62 109 LYS A O 1
ATOM 917 N N . VAL A 1 110 ? -16.393 0.820 21.634 1.00 98.38 110 VAL A N 1
ATOM 918 C CA . VAL A 1 110 ? -17.717 1.098 21.048 1.00 98.38 110 VAL A CA 1
ATOM 919 C C . VAL A 1 110 ? -17.603 1.467 19.567 1.00 98.38 110 VAL A C 1
ATOM 921 O O . VAL A 1 110 ? -18.409 1.017 18.752 1.00 98.38 110 VAL A O 1
ATOM 924 N N . TRP A 1 111 ? -16.591 2.255 19.192 1.00 98.19 111 TRP A N 1
ATOM 925 C CA . TRP A 1 111 ? -16.366 2.608 17.789 1.00 98.19 111 TRP A CA 1
ATOM 926 C C . TRP A 1 111 ? -15.988 1.388 16.950 1.00 98.19 111 TRP A C 1
ATOM 928 O O . TRP A 1 111 ? -16.529 1.210 15.860 1.00 98.19 111 TRP A O 1
ATOM 938 N N . LEU A 1 112 ? -15.074 0.548 17.447 1.00 98.44 112 LEU A N 1
ATOM 939 C CA . LEU A 1 112 ? -14.624 -0.655 16.746 1.00 98.44 112 LEU A CA 1
ATOM 940 C C . LEU A 1 112 ? -15.763 -1.659 16.569 1.00 98.44 112 LEU A C 1
ATOM 942 O O . LEU A 1 112 ? -15.962 -2.137 15.459 1.00 98.44 112 LEU A O 1
ATOM 946 N N . GLU A 1 113 ? -16.544 -1.925 17.618 1.00 97.81 113 GLU A N 1
ATOM 947 C CA . GLU A 1 113 ? -17.710 -2.813 17.544 1.00 97.81 113 GLU A CA 1
ATOM 948 C C . GLU A 1 113 ? -18.738 -2.296 16.534 1.00 97.81 113 GLU A C 1
ATOM 950 O O . GLU A 1 113 ? -19.244 -3.068 15.721 1.00 97.81 113 GLU A O 1
ATOM 955 N N . TYR A 1 114 ? -19.011 -0.988 16.517 1.00 96.69 114 TYR A N 1
ATOM 956 C CA . TYR A 1 114 ? -19.896 -0.407 15.510 1.00 96.69 114 TYR A CA 1
ATOM 957 C C . TYR A 1 114 ? -19.342 -0.585 14.092 1.00 96.69 114 TYR A C 1
ATOM 959 O O . TYR A 1 114 ? -20.054 -1.062 13.212 1.00 96.69 114 TYR A O 1
ATOM 967 N N . MET A 1 115 ? -18.074 -0.231 13.860 1.00 95.88 115 MET A N 1
ATOM 968 C CA . MET A 1 115 ? -17.459 -0.312 12.532 1.00 95.88 115 MET A CA 1
ATOM 969 C C . MET A 1 115 ? -17.384 -1.753 12.014 1.00 95.88 115 MET A C 1
ATOM 971 O O . MET A 1 115 ? -17.722 -1.990 10.859 1.00 95.88 115 MET A O 1
ATOM 975 N N . ILE A 1 116 ? -17.022 -2.715 12.866 1.00 96.25 116 ILE A N 1
ATOM 976 C CA . ILE A 1 116 ? -16.986 -4.145 12.524 1.00 96.25 116 ILE A CA 1
ATOM 977 C C . ILE A 1 116 ? -18.370 -4.647 12.089 1.00 96.25 116 ILE A C 1
ATOM 979 O O . ILE A 1 116 ? -18.477 -5.365 11.098 1.00 96.25 116 ILE A O 1
ATOM 983 N N . ASN A 1 117 ? -19.429 -4.240 12.794 1.00 93.62 117 ASN A N 1
ATOM 984 C CA . ASN A 1 117 ? -20.780 -4.749 12.555 1.00 93.62 117 ASN A CA 1
ATOM 985 C C . ASN A 1 117 ? -21.555 -4.007 11.457 1.00 93.62 117 ASN A C 1
ATOM 987 O O . ASN A 1 117 ? -22.483 -4.572 10.880 1.00 93.62 117 ASN A O 1
ATOM 991 N N . LYS A 1 118 ? -21.254 -2.726 11.214 1.00 91.81 118 LYS A N 1
ATOM 992 C CA . LYS A 1 118 ? -22.098 -1.836 10.394 1.00 91.81 118 LYS A CA 1
ATOM 993 C C . LYS A 1 118 ? -21.409 -1.253 9.169 1.00 91.81 118 LYS A C 1
ATOM 995 O O . LYS A 1 118 ? -22.078 -0.590 8.382 1.00 91.81 118 LYS A O 1
ATOM 1000 N N . VAL A 1 119 ? -20.102 -1.449 8.996 1.00 90.44 119 VAL A N 1
ATOM 1001 C CA . VAL A 1 119 ? -19.352 -0.818 7.904 1.00 90.44 119 VAL A CA 1
ATOM 1002 C C . VAL A 1 119 ? -18.683 -1.863 7.022 1.00 90.44 119 VAL A C 1
ATOM 1004 O O . VAL A 1 119 ? -17.835 -2.635 7.466 1.00 90.44 119 VAL A O 1
ATOM 1007 N N . ASN A 1 120 ? -18.990 -1.824 5.725 1.00 88.06 120 ASN A N 1
ATOM 1008 C CA . ASN A 1 120 ? -18.313 -2.646 4.729 1.00 88.06 120 ASN A CA 1
ATOM 1009 C C . ASN A 1 120 ? -16.947 -2.039 4.359 1.00 88.06 120 ASN A C 1
ATOM 1011 O O . ASN A 1 120 ? -16.826 -1.249 3.423 1.00 88.06 120 ASN A O 1
ATOM 1015 N N . CYS A 1 121 ? -15.900 -2.398 5.108 1.00 88.25 121 CYS A N 1
ATOM 1016 C CA . CYS A 1 121 ? -14.531 -1.936 4.854 1.00 88.25 121 CYS A CA 1
ATOM 1017 C C . CYS A 1 121 ? -13.507 -3.090 4.910 1.00 88.25 121 CYS A C 1
ATOM 1019 O O . CYS A 1 121 ? -12.732 -3.203 5.866 1.00 88.25 121 CYS A O 1
ATOM 1021 N N . PRO A 1 122 ? -13.445 -3.945 3.871 1.00 87.31 122 PRO A N 1
ATOM 1022 C CA . PRO A 1 122 ? -12.643 -5.178 3.897 1.00 87.31 122 PRO A CA 1
ATOM 1023 C C . PRO A 1 122 ? -11.138 -4.951 4.102 1.00 87.31 122 PRO A C 1
ATOM 1025 O O . PRO A 1 122 ? -10.436 -5.766 4.687 1.00 87.31 122 PRO A O 1
ATOM 1028 N N . HIS A 1 123 ? -10.622 -3.796 3.680 1.00 88.19 123 HIS A N 1
ATOM 1029 C CA . HIS A 1 123 ? -9.208 -3.451 3.841 1.00 88.19 123 HIS A CA 1
ATOM 1030 C C . HIS A 1 123 ? -8.834 -2.967 5.258 1.00 88.19 123 HIS A C 1
ATOM 1032 O O . HIS A 1 123 ? -7.666 -2.669 5.511 1.00 88.19 123 HIS A O 1
ATOM 1038 N N . LYS A 1 124 ? -9.809 -2.830 6.168 1.00 92.38 124 LYS A N 1
ATOM 1039 C CA . LYS A 1 124 ? -9.601 -2.413 7.566 1.00 92.38 124 LYS A CA 1
ATOM 1040 C C . LYS A 1 124 ? -10.130 -3.410 8.591 1.00 92.38 124 LYS A C 1
ATOM 1042 O O . LYS A 1 124 ? -9.692 -3.350 9.736 1.00 92.38 124 LYS A O 1
ATOM 1047 N N . ILE A 1 125 ? -11.025 -4.317 8.202 1.00 95.06 125 ILE A N 1
ATOM 1048 C CA . ILE A 1 125 ? -11.729 -5.207 9.130 1.00 95.06 125 ILE A CA 1
ATOM 1049 C C . ILE A 1 125 ? -10.773 -6.006 10.027 1.00 95.06 125 ILE A C 1
ATOM 1051 O O . ILE A 1 125 ? -10.891 -5.950 11.248 1.00 95.06 125 ILE A O 1
ATOM 1055 N N . GLY A 1 126 ? -9.745 -6.647 9.469 1.00 96.12 126 GLY A N 1
ATOM 1056 C CA . GLY A 1 126 ? -8.760 -7.406 10.239 1.00 96.12 126 GLY A CA 1
ATOM 1057 C C . GLY A 1 126 ? -7.937 -6.537 11.189 1.00 96.12 126 GLY A C 1
ATOM 1058 O O . GLY A 1 126 ? -7.610 -6.976 12.291 1.00 96.12 126 GLY A O 1
ATOM 1059 N N . HIS A 1 127 ? -7.664 -5.282 10.817 1.00 95.62 127 HIS A N 1
ATOM 1060 C CA . HIS A 1 127 ? -7.026 -4.322 11.716 1.00 95.62 127 HIS A CA 1
ATOM 1061 C C . HIS A 1 127 ? -7.952 -3.943 12.885 1.00 95.62 127 HIS A C 1
ATOM 1063 O O . HIS A 1 127 ? -7.503 -3.899 14.032 1.00 95.62 127 HIS A O 1
ATOM 1069 N N . TRP A 1 128 ? -9.244 -3.718 12.626 1.00 98.06 128 TRP A N 1
ATOM 1070 C CA . TRP A 1 128 ? -10.221 -3.425 13.677 1.00 98.06 128 TRP A CA 1
ATOM 1071 C C . TRP A 1 128 ? -10.354 -4.576 14.675 1.00 98.06 128 TRP A C 1
ATOM 1073 O O . TRP A 1 128 ? -10.261 -4.331 15.878 1.00 98.06 128 TRP A O 1
ATOM 1083 N N . TYR A 1 129 ? -10.461 -5.824 14.202 1.00 98.19 129 TYR A N 1
ATOM 1084 C CA . TYR A 1 129 ? -10.427 -6.999 15.082 1.00 98.19 129 TYR A CA 1
ATOM 1085 C C . TYR A 1 129 ? -9.107 -7.085 15.853 1.00 98.19 129 TYR A C 1
ATOM 1087 O O . TYR A 1 129 ? -9.127 -7.254 17.068 1.00 98.19 129 TYR A O 1
ATOM 1095 N N . CYS A 1 130 ? -7.954 -6.896 15.196 1.00 97.25 130 CYS A N 1
ATOM 1096 C CA . CYS A 1 130 ? -6.650 -6.885 15.872 1.00 97.25 130 CYS A CA 1
ATOM 1097 C C . CYS A 1 130 ? -6.597 -5.897 17.045 1.00 97.25 130 CYS A C 1
ATOM 1099 O O . CYS A 1 130 ? -6.016 -6.215 18.088 1.00 97.25 130 CYS A O 1
ATOM 1101 N N . LEU A 1 131 ? -7.158 -4.698 16.871 1.00 98.00 131 LEU A N 1
ATOM 1102 C CA . LEU A 1 131 ? -7.180 -3.672 17.907 1.00 98.00 131 LEU A CA 1
ATOM 1103 C C . LEU A 1 131 ? -8.214 -3.983 18.998 1.00 98.00 131 LEU A C 1
ATOM 1105 O O . LEU A 1 131 ? -7.902 -3.828 20.176 1.00 98.00 131 LEU A O 1
ATOM 1109 N N . LEU A 1 132 ? -9.399 -4.482 18.637 1.00 98.56 132 LEU A N 1
ATOM 1110 C CA . LEU A 1 132 ? -10.441 -4.858 19.597 1.00 98.56 132 LEU A CA 1
ATOM 1111 C C . LEU A 1 132 ? -10.001 -6.032 20.487 1.00 98.56 132 LEU A C 1
ATOM 1113 O O . LEU A 1 132 ? -10.125 -5.964 21.709 1.00 98.56 132 LEU A O 1
ATOM 1117 N N . ILE A 1 133 ? -9.384 -7.058 19.899 1.00 97.81 133 ILE A N 1
ATOM 1118 C CA . ILE A 1 133 ? -8.740 -8.165 20.623 1.00 97.81 133 ILE A CA 1
ATOM 1119 C C . ILE A 1 133 ? -7.711 -7.605 21.615 1.00 97.81 133 ILE A C 1
ATOM 1121 O O . ILE A 1 133 ? -7.698 -7.962 22.793 1.00 97.81 133 ILE A O 1
ATOM 1125 N N . TRP A 1 134 ? -6.872 -6.666 21.169 1.00 96.56 134 TRP A N 1
ATOM 1126 C CA . TRP A 1 134 ? -5.856 -6.046 22.020 1.00 96.56 134 TRP A CA 1
ATOM 1127 C C . TRP A 1 134 ? -6.446 -5.251 23.190 1.00 96.56 134 TRP A C 1
ATOM 1129 O O . TRP A 1 134 ? -5.891 -5.288 24.292 1.00 96.56 134 TRP A O 1
ATOM 1139 N N . LEU A 1 135 ? -7.577 -4.569 22.981 1.00 98.00 135 LEU A N 1
ATOM 1140 C CA . LEU A 1 135 ? -8.305 -3.875 24.042 1.00 98.00 135 LEU A CA 1
ATOM 1141 C C . LEU A 1 135 ? -8.736 -4.842 25.146 1.00 98.00 135 LEU A C 1
ATOM 1143 O O . LEU A 1 135 ? -8.418 -4.595 26.311 1.00 98.00 135 LEU A O 1
ATOM 1147 N N . TYR A 1 136 ? -9.382 -5.955 24.791 1.00 97.25 136 TYR A N 1
ATOM 1148 C CA . TYR A 1 136 ? -9.825 -6.968 25.755 1.00 97.25 136 TYR A CA 1
ATOM 1149 C C . TYR A 1 136 ? -8.669 -7.653 26.492 1.00 97.25 136 TYR A C 1
ATOM 1151 O O . TYR A 1 136 ? -8.804 -8.003 27.664 1.00 97.25 136 TYR A O 1
ATOM 1159 N N . MET A 1 137 ? -7.512 -7.790 25.837 1.00 94.19 137 MET A N 1
ATOM 1160 C CA . MET A 1 137 ? -6.320 -8.384 26.446 1.00 94.19 137 MET A CA 1
ATOM 1161 C C . MET A 1 137 ? -5.569 -7.449 27.402 1.00 94.19 137 MET A C 1
ATOM 1163 O O . MET A 1 137 ? -4.852 -7.941 28.273 1.00 94.19 137 MET A O 1
ATOM 1167 N N . LYS A 1 138 ? -5.612 -6.124 27.198 1.00 94.38 138 LYS A N 1
ATOM 1168 C CA . LYS A 1 138 ? -4.664 -5.211 27.867 1.00 94.38 138 LYS A CA 1
ATOM 1169 C C . LYS A 1 138 ? -5.233 -3.931 28.457 1.00 94.38 138 LYS A C 1
ATOM 1171 O O . LYS A 1 138 ? -4.577 -3.358 29.325 1.00 94.38 138 LYS A O 1
ATOM 1176 N N . TYR A 1 139 ? -6.396 -3.464 28.013 1.00 96.50 139 TYR A N 1
ATOM 1177 C CA . TYR A 1 139 ? -6.874 -2.121 28.361 1.00 96.50 139 TYR A CA 1
ATOM 1178 C C . TYR A 1 139 ? -8.270 -2.101 28.984 1.00 96.50 139 TYR A C 1
ATOM 1180 O O . TYR A 1 139 ? -8.531 -1.257 29.838 1.00 96.50 139 TYR A O 1
ATOM 1188 N N . LEU A 1 140 ? -9.149 -3.036 28.623 1.00 96.88 140 LEU A N 1
ATOM 1189 C CA . LEU A 1 140 ? -10.487 -3.155 29.203 1.00 96.88 140 LEU A CA 1
ATOM 1190 C C . LEU A 1 140 ? -10.431 -4.016 30.465 1.00 96.88 140 LEU A C 1
ATOM 1192 O O . LEU A 1 140 ? -10.157 -5.207 30.380 1.00 96.88 140 LEU A O 1
ATOM 1196 N N . LYS A 1 141 ? -10.674 -3.417 31.635 1.00 93.50 141 LYS A N 1
ATOM 1197 C CA . LYS A 1 141 ? -10.724 -4.138 32.915 1.00 93.50 141 LYS A CA 1
ATOM 1198 C C . LYS A 1 141 ? -12.180 -4.468 33.303 1.00 93.50 141 LYS A C 1
ATOM 1200 O O . LYS A 1 141 ? -13.016 -3.573 33.189 1.00 93.50 141 LYS A O 1
ATOM 1205 N N . PRO A 1 142 ? -12.472 -5.682 33.815 1.00 93.69 142 PRO A N 1
ATOM 1206 C CA . PRO A 1 142 ? -11.560 -6.827 33.913 1.00 93.69 142 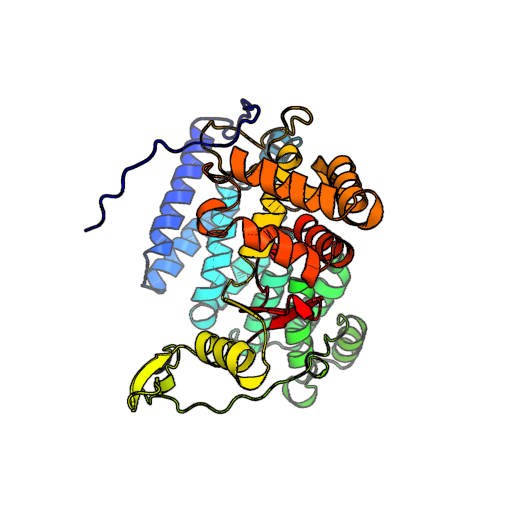PRO A CA 1
ATOM 1207 C C . PRO A 1 142 ? -11.177 -7.364 32.522 1.00 93.69 142 PRO A C 1
ATOM 1209 O O . PRO A 1 142 ? -11.995 -7.340 31.605 1.00 93.69 142 PRO A O 1
ATOM 1212 N N . PHE A 1 143 ? -9.928 -7.823 32.369 1.00 93.81 143 PHE A N 1
ATOM 1213 C CA . PHE A 1 143 ? -9.455 -8.385 31.098 1.00 93.81 143 PHE A CA 1
ATOM 1214 C C . PHE A 1 143 ? -10.261 -9.635 30.745 1.00 93.81 143 PHE A C 1
ATOM 1216 O O . PHE A 1 143 ? -10.530 -10.459 31.619 1.00 93.81 143 PHE A O 1
ATOM 1223 N N . ASN A 1 144 ? -10.617 -9.783 29.469 1.00 94.69 144 ASN A N 1
ATOM 1224 C CA . ASN A 1 144 ? -11.445 -10.889 28.993 1.00 94.69 144 ASN A CA 1
ATOM 1225 C C . ASN A 1 144 ? -10.757 -11.599 27.822 1.00 94.69 144 ASN A C 1
ATOM 1227 O O . ASN A 1 144 ? -10.958 -11.265 26.654 1.00 94.69 144 ASN A O 1
ATOM 1231 N N . TYR A 1 145 ? -9.895 -12.559 28.157 1.00 94.81 145 TYR A N 1
ATOM 1232 C CA . TYR A 1 145 ? -9.096 -13.288 27.175 1.00 94.81 145 TYR A CA 1
ATOM 1233 C C . TYR A 1 145 ? -9.924 -14.277 26.355 1.00 94.81 145 TYR A C 1
ATOM 1235 O O . TYR A 1 145 ? -9.634 -14.461 25.178 1.00 94.81 145 TYR A O 1
ATOM 1243 N N . ASP A 1 146 ? -10.970 -14.863 26.938 1.00 93.81 146 ASP A N 1
ATOM 1244 C CA . ASP A 1 146 ? -11.877 -15.754 26.211 1.00 93.81 146 ASP A CA 1
ATOM 1245 C C . ASP A 1 146 ? -12.670 -15.012 25.149 1.00 93.81 146 ASP A C 1
ATOM 1247 O O . ASP A 1 146 ? -12.766 -15.473 24.017 1.00 93.81 146 ASP A O 1
ATOM 1251 N N . HIS A 1 147 ? -13.167 -13.821 25.467 1.00 96.12 147 HIS A N 1
ATOM 1252 C CA . HIS A 1 147 ? -13.830 -13.006 24.462 1.00 96.12 147 HIS A CA 1
ATOM 1253 C C . HIS A 1 147 ? -12.848 -12.514 23.387 1.00 96.12 147 HIS A C 1
ATOM 1255 O O . HIS A 1 147 ? -13.173 -12.503 22.203 1.00 96.12 147 HIS A O 1
ATOM 1261 N N . ALA A 1 148 ? -11.607 -12.187 23.765 1.00 96.88 148 ALA A N 1
ATOM 1262 C CA . ALA A 1 148 ? -10.550 -11.898 22.796 1.00 96.88 148 ALA A CA 1
ATOM 1263 C C . ALA A 1 148 ? -10.262 -13.102 21.870 1.00 96.88 148 ALA A C 1
ATOM 1265 O O . ALA A 1 148 ? -10.033 -12.914 20.675 1.00 96.88 148 ALA A O 1
ATOM 1266 N N . ALA A 1 149 ? -10.305 -14.328 22.400 1.00 96.44 149 ALA A N 1
ATOM 1267 C CA . ALA A 1 149 ? -10.173 -15.559 21.626 1.00 96.44 149 ALA A CA 1
ATOM 1268 C C . ALA A 1 149 ? -11.370 -15.778 20.685 1.00 96.44 149 ALA A C 1
ATOM 1270 O O . ALA A 1 149 ? -11.167 -16.073 19.510 1.00 96.44 149 ALA A O 1
ATOM 1271 N N . GLN A 1 150 ? -12.598 -15.552 21.160 1.00 96.94 150 GLN A N 1
ATOM 1272 C CA . GLN A 1 150 ? -13.820 -15.633 20.349 1.00 96.94 150 GLN A CA 1
ATOM 1273 C C . GLN A 1 150 ? -13.795 -14.656 19.169 1.00 96.94 150 GLN A C 1
ATOM 1275 O O . GLN A 1 150 ? -14.064 -15.063 18.046 1.00 96.94 150 GLN A O 1
ATOM 1280 N N . LEU A 1 151 ? -13.384 -13.403 19.390 1.00 97.94 151 LEU A N 1
ATOM 1281 C CA . LEU A 1 151 ? -13.227 -12.414 18.317 1.00 97.94 151 LEU A CA 1
ATOM 1282 C C . LEU A 1 151 ? -12.195 -12.848 17.267 1.00 97.94 151 LEU A C 1
ATOM 1284 O O . LEU A 1 151 ? -12.358 -12.570 16.080 1.00 97.94 151 LEU A O 1
ATOM 1288 N N . LEU A 1 152 ? -11.115 -13.514 17.691 1.00 97.50 152 LEU A N 1
ATOM 1289 C CA . LEU A 1 152 ? -10.111 -14.047 16.771 1.00 97.50 152 LEU A CA 1
ATOM 1290 C C . LEU A 1 152 ? -10.659 -15.222 15.947 1.00 97.50 152 LEU A C 1
ATOM 1292 O O . LEU A 1 152 ? -10.381 -15.312 14.751 1.00 97.50 152 LEU A O 1
ATOM 1296 N N . ILE A 1 153 ? -11.428 -16.106 16.580 1.00 97.25 153 ILE A N 1
ATOM 1297 C CA . ILE A 1 153 ? -12.106 -17.228 15.924 1.00 97.25 153 ILE A CA 1
ATOM 1298 C C . ILE A 1 153 ? -13.112 -16.703 14.895 1.00 97.25 153 ILE A C 1
ATOM 1300 O O . ILE A 1 153 ? -13.076 -17.129 13.745 1.00 97.25 153 ILE A O 1
ATOM 1304 N N . GLU A 1 154 ? -13.939 -15.729 15.276 1.00 97.06 154 GLU A N 1
ATOM 1305 C CA . GLU A 1 154 ? -14.930 -15.089 14.406 1.00 97.06 154 GLU A CA 1
ATOM 1306 C C . GLU A 1 154 ? -14.274 -14.517 13.143 1.00 97.06 154 GLU A C 1
ATOM 1308 O O . GLU A 1 154 ? -14.655 -14.853 12.022 1.00 97.06 154 GLU A O 1
ATOM 1313 N N . VAL A 1 155 ? -13.224 -13.702 13.289 1.00 97.12 155 VAL A N 1
ATOM 1314 C CA . VAL A 1 155 ? -12.588 -13.068 12.126 1.00 97.12 155 VAL A CA 1
ATOM 1315 C C . VAL A 1 155 ? -11.839 -14.067 11.235 1.00 97.12 155 VAL A C 1
ATOM 1317 O O . VAL A 1 155 ? -11.852 -13.918 10.012 1.00 97.12 155 VAL A O 1
ATOM 1320 N N . LEU A 1 156 ? -11.200 -15.097 11.808 1.00 96.56 156 LEU A N 1
ATOM 1321 C CA . LEU A 1 156 ? -10.459 -16.110 11.042 1.00 96.56 156 LEU A CA 1
ATOM 1322 C C . LEU A 1 156 ? -11.346 -17.207 10.440 1.00 96.56 156 LEU A C 1
ATOM 1324 O O . LEU A 1 156 ? -10.913 -17.854 9.480 1.00 96.56 156 LEU A O 1
ATOM 1328 N N . GLY A 1 157 ? -12.531 -17.426 11.007 1.00 95.50 157 GLY A N 1
ATOM 1329 C CA . GLY A 1 157 ? -13.528 -18.382 10.538 1.00 95.50 157 GLY A CA 1
ATOM 1330 C C . GLY A 1 157 ? -14.519 -17.744 9.568 1.00 95.50 157 GLY A C 1
ATOM 1331 O O . GLY A 1 157 ? -14.585 -18.137 8.408 1.00 95.50 157 GLY A O 1
ATOM 1332 N N . GLU A 1 158 ? -15.251 -16.723 10.015 1.00 93.62 158 GLU A N 1
ATOM 1333 C CA . GLU A 1 158 ? -16.400 -16.164 9.289 1.00 93.62 158 GLU A CA 1
ATOM 1334 C C . GLU A 1 158 ? -16.027 -15.048 8.309 1.00 93.62 158 GLU A C 1
ATOM 1336 O O . GLU A 1 158 ? -16.703 -14.852 7.302 1.00 93.62 158 GLU A O 1
ATOM 1341 N N . LYS A 1 159 ? -14.962 -14.285 8.584 1.00 92.38 159 LYS A N 1
ATOM 1342 C CA . LYS A 1 159 ? -14.571 -13.115 7.767 1.00 92.38 159 LYS A CA 1
ATOM 1343 C C . LYS A 1 159 ? -13.334 -13.357 6.906 1.00 92.38 159 LYS A C 1
ATOM 1345 O O . LYS A 1 159 ? -12.823 -12.420 6.291 1.00 92.38 159 LYS A O 1
ATOM 1350 N N . ARG A 1 160 ? -12.847 -14.599 6.845 1.00 92.56 160 ARG A N 1
ATOM 1351 C CA . ARG A 1 160 ? -11.537 -14.948 6.274 1.00 92.56 160 ARG A CA 1
ATOM 1352 C C . ARG A 1 160 ? -11.353 -14.485 4.831 1.00 92.56 160 ARG A C 1
ATOM 1354 O O . ARG A 1 160 ? -10.295 -13.969 4.488 1.00 92.56 160 ARG A O 1
ATOM 1361 N N . GLU A 1 161 ? -12.382 -14.641 4.005 1.00 90.50 161 GLU A N 1
ATOM 1362 C CA . GLU A 1 161 ? -12.372 -14.284 2.579 1.00 90.50 161 GLU A CA 1
ATOM 1363 C C . GLU A 1 161 ? -12.251 -12.776 2.310 1.00 90.50 161 GLU A C 1
ATOM 1365 O O . GLU A 1 161 ? -11.870 -12.362 1.216 1.00 90.50 161 GLU A O 1
ATOM 1370 N N . HIS A 1 162 ? -12.544 -11.937 3.304 1.00 89.44 162 HIS A N 1
ATOM 1371 C CA . HIS A 1 162 ? -12.419 -10.484 3.202 1.00 89.44 162 HIS A CA 1
ATOM 1372 C C . HIS A 1 162 ? -11.060 -9.966 3.687 1.00 89.44 162 HIS A C 1
ATOM 1374 O O . HIS A 1 162 ? -10.771 -8.776 3.541 1.00 89.44 162 HIS A O 1
ATOM 1380 N N . LEU A 1 163 ? -10.232 -10.833 4.274 1.00 93.00 163 LEU A N 1
ATOM 1381 C CA . LEU A 1 163 ? -8.939 -10.461 4.829 1.00 93.00 163 LEU A CA 1
ATOM 1382 C C . LEU A 1 163 ? -7.853 -10.531 3.766 1.00 93.00 163 LEU A C 1
ATOM 1384 O O . LEU A 1 163 ? -7.711 -11.509 3.034 1.00 93.00 163 LEU A O 1
ATOM 1388 N N . SER A 1 164 ? -7.016 -9.502 3.747 1.00 91.81 164 SER A N 1
ATOM 1389 C CA . SER A 1 164 ? -5.766 -9.558 3.004 1.00 91.81 164 SER A CA 1
ATOM 1390 C C . SER A 1 164 ? -4.725 -10.416 3.723 1.00 91.81 164 SER A C 1
ATOM 1392 O O . SER A 1 164 ? -4.797 -10.652 4.931 1.00 91.81 164 SER A O 1
ATOM 1394 N N . GLU A 1 165 ? -3.699 -10.841 2.991 1.00 91.38 165 GLU A N 1
ATOM 1395 C CA . GLU A 1 165 ? -2.581 -11.612 3.542 1.00 91.38 165 GLU A CA 1
ATOM 1396 C C . GLU A 1 165 ? -1.873 -10.884 4.698 1.00 91.38 165 GLU A C 1
ATOM 1398 O O . GLU A 1 165 ? -1.516 -11.500 5.703 1.00 91.38 165 GLU A O 1
ATOM 1403 N N . VAL A 1 166 ? -1.743 -9.555 4.609 1.00 91.38 166 VAL A N 1
ATOM 1404 C CA . VAL A 1 166 ? -1.161 -8.735 5.683 1.00 91.38 166 VAL A CA 1
ATOM 1405 C C . VAL A 1 166 ? -2.050 -8.753 6.925 1.00 91.38 166 VAL A C 1
ATOM 1407 O O . VAL A 1 166 ? -1.544 -8.912 8.037 1.00 91.38 166 VAL A O 1
ATOM 1410 N N . GLN A 1 167 ? -3.370 -8.634 6.758 1.00 94.38 167 GLN A N 1
ATOM 1411 C CA . GLN A 1 167 ? -4.316 -8.715 7.873 1.00 94.38 167 GLN A CA 1
ATOM 1412 C C . GLN A 1 167 ? -4.286 -10.102 8.530 1.00 94.38 167 GLN A C 1
ATOM 1414 O O . GLN A 1 167 ? -4.229 -10.197 9.756 1.00 94.38 167 GLN A O 1
ATOM 1419 N N . LEU A 1 168 ? -4.238 -11.173 7.732 1.00 95.06 168 LEU A N 1
ATOM 1420 C CA . LEU A 1 168 ? -4.086 -12.548 8.219 1.00 95.06 168 LEU A CA 1
ATOM 1421 C C . LEU A 1 168 ? -2.798 -12.722 9.036 1.00 95.06 168 LEU A C 1
ATOM 1423 O O . LEU A 1 168 ? -2.823 -13.325 10.110 1.00 95.06 168 LEU A O 1
ATOM 1427 N N . TYR A 1 169 ? -1.682 -12.154 8.581 1.00 92.81 169 TYR A N 1
ATOM 1428 C CA . TYR A 1 169 ? -0.420 -12.190 9.319 1.00 92.81 169 TYR A CA 1
ATOM 1429 C C . TYR A 1 169 ? -0.473 -11.396 10.638 1.00 92.81 169 TYR A C 1
ATOM 1431 O O . TYR A 1 169 ? 0.032 -11.858 11.665 1.00 92.81 169 TYR A O 1
ATOM 1439 N N . GLN A 1 170 ? -1.116 -10.225 10.651 1.00 93.31 170 GLN A N 1
ATOM 1440 C CA . GLN A 1 170 ? -1.318 -9.438 11.876 1.00 93.31 170 GLN A CA 1
ATOM 1441 C C . GLN A 1 170 ? -2.183 -10.188 12.898 1.00 93.31 170 GLN A C 1
ATOM 1443 O O . GLN A 1 170 ? -1.818 -10.267 14.074 1.00 93.31 170 GLN A O 1
ATOM 1448 N N . LEU A 1 171 ? -3.283 -10.795 12.445 1.00 95.75 171 LEU A N 1
ATOM 1449 C CA . LEU A 1 171 ? -4.155 -11.630 13.272 1.00 95.75 171 LEU A CA 1
ATOM 1450 C C . LEU A 1 171 ? -3.421 -12.872 13.782 1.00 95.75 171 LEU A C 1
ATOM 1452 O O . LEU A 1 171 ? -3.564 -13.223 14.952 1.00 95.75 171 LEU A O 1
ATOM 1456 N N . ARG A 1 172 ? -2.551 -13.480 12.964 1.00 94.62 172 ARG A N 1
ATOM 1457 C CA . ARG A 1 172 ? -1.699 -14.588 13.409 1.00 94.62 172 ARG A CA 1
ATOM 1458 C C . ARG A 1 172 ? -0.844 -14.200 14.607 1.00 94.62 172 ARG A C 1
ATOM 1460 O O . ARG A 1 172 ? -0.843 -14.921 15.601 1.00 94.62 172 ARG A O 1
ATOM 1467 N N . LYS A 1 173 ? -0.164 -13.051 14.552 1.00 92.62 173 LYS A N 1
ATOM 1468 C CA . LYS A 1 173 ? 0.636 -12.557 15.686 1.00 92.62 173 LYS A CA 1
ATOM 1469 C C . LYS A 1 173 ? -0.203 -12.383 16.955 1.00 92.62 173 LYS A C 1
ATOM 1471 O O . LYS A 1 173 ? 0.307 -12.589 18.054 1.00 92.62 173 LYS A O 1
ATOM 1476 N N . ARG A 1 174 ? -1.481 -12.005 16.827 1.00 92.88 174 ARG A N 1
ATOM 1477 C CA . ARG A 1 174 ? -2.414 -11.940 17.966 1.00 92.88 174 ARG A CA 1
ATOM 1478 C C . ARG A 1 174 ? -2.782 -13.323 18.492 1.00 92.88 174 ARG A C 1
ATOM 1480 O O . ARG A 1 174 ? -2.741 -13.517 19.703 1.00 92.88 174 ARG A O 1
ATOM 1487 N N . GLY A 1 175 ? -3.060 -14.281 17.614 1.00 93.00 175 GLY A N 1
ATOM 1488 C CA . GLY A 1 175 ? -3.328 -15.664 18.015 1.00 93.00 175 GLY A CA 1
ATOM 1489 C C . GLY A 1 175 ? -2.144 -16.335 18.700 1.00 93.00 175 GLY A C 1
ATOM 1490 O O . GLY A 1 175 ? -2.323 -16.962 19.734 1.00 93.00 175 GLY A O 1
ATOM 1491 N N . GLU A 1 176 ? -0.920 -16.124 18.211 1.00 91.00 176 GLU A N 1
ATOM 1492 C CA . GLU A 1 176 ? 0.297 -16.627 18.866 1.00 91.00 176 GLU A CA 1
ATOM 1493 C C . GLU A 1 176 ? 0.470 -16.056 20.283 1.00 91.00 176 GLU A C 1
ATOM 1495 O O . GLU A 1 176 ? 0.910 -16.765 21.184 1.00 91.00 176 GLU A O 1
ATOM 1500 N N . GLN A 1 177 ? 0.079 -14.794 20.504 1.00 89.69 177 GLN A N 1
ATOM 1501 C CA . GLN A 1 177 ? 0.067 -14.195 21.840 1.00 89.69 177 GLN A CA 1
ATOM 1502 C C . GLN A 1 177 ? -1.012 -14.823 22.734 1.00 89.69 177 GLN A C 1
ATOM 1504 O O . GLN A 1 177 ? -0.730 -15.122 23.891 1.00 89.69 177 GLN A O 1
ATOM 1509 N N . LEU A 1 178 ? -2.230 -15.028 22.224 1.00 87.56 178 LEU A N 1
ATOM 1510 C CA . LEU A 1 178 ? -3.344 -15.616 22.984 1.00 87.56 178 LEU A CA 1
ATOM 1511 C C . LEU A 1 178 ? -3.115 -17.093 23.335 1.00 87.56 178 LEU A C 1
ATOM 1513 O O . LEU A 1 178 ? -3.421 -17.499 24.454 1.00 87.56 178 LEU A O 1
ATOM 1517 N N . ASN A 1 179 ? -2.498 -17.866 22.438 1.00 80.44 179 ASN A N 1
ATOM 1518 C CA . ASN A 1 179 ? -2.234 -19.297 22.624 1.00 80.44 179 ASN A CA 1
ATOM 1519 C C . ASN A 1 179 ? -1.151 -19.615 23.670 1.00 80.44 179 ASN A C 1
ATOM 1521 O O . ASN A 1 179 ? -0.843 -20.786 23.897 1.00 80.44 179 ASN A O 1
ATOM 1525 N N . CYS A 1 180 ? -0.600 -18.611 24.362 1.00 77.25 180 CYS A N 1
ATOM 1526 C CA . CYS A 1 180 ? 0.175 -18.812 25.585 1.00 77.25 180 CYS A CA 1
ATOM 1527 C C . CYS A 1 180 ? -0.749 -19.248 26.745 1.00 77.25 180 CYS A C 1
ATOM 1529 O O . CYS A 1 180 ? -1.079 -18.446 27.627 1.00 77.25 180 CYS A O 1
ATOM 1531 N N . THR A 1 181 ? -1.143 -20.528 26.751 1.00 63.38 181 THR A N 1
ATOM 1532 C CA . THR A 1 181 ? -2.197 -21.136 27.592 1.00 63.38 181 THR A CA 1
ATOM 1533 C C . THR A 1 181 ? -2.052 -20.813 29.082 1.00 63.38 181 THR A C 1
ATOM 1535 O O . THR A 1 181 ? -3.030 -20.495 29.755 1.00 63.38 181 THR A O 1
ATOM 1538 N N . ILE A 1 182 ? -0.816 -20.801 29.593 1.00 70.25 182 ILE A N 1
ATOM 1539 C CA . ILE A 1 182 ? -0.507 -20.554 31.013 1.00 70.25 182 ILE A CA 1
ATOM 1540 C C . ILE A 1 182 ? -0.825 -19.111 31.430 1.00 70.25 182 ILE A C 1
ATOM 1542 O O . ILE A 1 182 ? -1.268 -18.862 32.550 1.00 70.25 182 ILE A O 1
ATOM 1546 N N . LYS A 1 183 ? -0.597 -18.143 30.537 1.00 79.00 183 LYS A N 1
ATOM 1547 C CA . LYS A 1 183 ? -0.697 -16.717 30.864 1.00 79.00 183 LYS A CA 1
ATOM 1548 C C . LYS A 1 183 ? -2.134 -16.214 30.824 1.00 79.00 183 LYS A C 1
ATOM 1550 O O . LYS A 1 183 ? -2.516 -15.401 31.662 1.00 79.00 183 LYS A O 1
ATOM 1555 N N . TYR A 1 184 ? -2.896 -16.665 29.831 1.00 81.62 184 TYR A N 1
ATOM 1556 C CA . TYR A 1 184 ? -4.199 -16.087 29.504 1.00 81.62 184 TYR A CA 1
ATOM 1557 C C . TYR A 1 184 ? -5.388 -16.974 29.883 1.00 81.62 184 TYR A C 1
ATOM 1559 O O . TYR A 1 184 ? -6.503 -16.468 29.894 1.00 81.62 184 TYR A O 1
ATOM 1567 N N . LYS A 1 185 ? -5.157 -18.244 30.258 1.00 84.50 185 LYS A N 1
ATOM 1568 C CA . LYS A 1 185 ? -6.184 -19.179 30.760 1.00 84.50 185 LYS A CA 1
ATOM 1569 C C . LYS A 1 185 ? -7.457 -19.233 29.896 1.00 84.50 185 LYS A C 1
ATOM 1571 O O . LYS A 1 185 ? -8.550 -19.352 30.437 1.00 84.50 185 LYS A O 1
ATOM 1576 N N . ILE A 1 186 ? -7.306 -19.130 28.574 1.00 90.06 186 ILE A N 1
ATOM 1577 C CA . ILE A 1 186 ? -8.425 -19.269 27.635 1.00 90.06 186 ILE A CA 1
ATOM 1578 C C . ILE A 1 186 ? -8.975 -20.700 27.673 1.00 90.06 186 ILE A C 1
ATOM 1580 O O . ILE A 1 186 ? -8.227 -21.646 27.938 1.00 90.06 186 ILE A O 1
ATOM 1584 N N . LEU A 1 187 ? -10.268 -20.858 27.392 1.00 90.62 187 LEU A N 1
ATOM 1585 C CA . LEU A 1 187 ? -10.929 -22.156 27.278 1.00 90.62 187 LEU A CA 1
ATOM 1586 C C . LEU A 1 187 ? -10.185 -23.054 26.282 1.00 90.62 187 LEU A C 1
ATOM 1588 O O . LEU A 1 187 ? -9.836 -22.616 25.185 1.00 90.62 187 LEU A O 1
ATOM 1592 N N . LEU A 1 188 ? -9.996 -24.325 26.649 1.00 89.88 188 LEU A N 1
ATOM 1593 C CA . LEU A 1 188 ? -9.256 -25.299 25.838 1.00 89.88 188 LEU A CA 1
ATOM 1594 C C . LEU A 1 188 ? -9.823 -25.410 24.413 1.00 89.88 188 LEU A C 1
ATOM 1596 O O . LEU A 1 188 ? -9.073 -25.339 23.450 1.00 89.88 188 LEU A O 1
ATOM 1600 N N . MET A 1 189 ? -11.152 -25.434 24.280 1.00 92.56 189 MET A N 1
ATOM 1601 C CA . MET A 1 189 ? -11.827 -25.449 22.977 1.00 92.56 189 MET A CA 1
ATOM 1602 C C . MET A 1 189 ? -11.457 -24.241 22.097 1.00 92.56 189 MET A C 1
ATOM 1604 O O . MET A 1 189 ? -11.273 -24.388 20.892 1.00 92.56 189 MET A O 1
ATOM 1608 N N . ASN A 1 190 ? -11.320 -23.047 22.686 1.00 93.06 190 ASN A N 1
ATOM 1609 C CA . ASN A 1 190 ? -10.914 -21.851 21.944 1.00 93.06 190 ASN A CA 1
ATOM 1610 C C . ASN A 1 190 ? -9.435 -21.925 21.538 1.00 93.06 190 ASN A C 1
ATOM 1612 O O . ASN A 1 190 ? -9.078 -21.479 20.451 1.00 93.06 190 ASN A O 1
ATOM 1616 N N . HIS A 1 191 ? -8.577 -22.473 22.404 1.00 91.25 191 HIS A N 1
ATOM 1617 C CA . HIS A 1 191 ? -7.154 -22.675 22.112 1.00 91.25 191 HIS A CA 1
ATOM 1618 C C . HIS A 1 191 ? -6.955 -23.599 20.905 1.00 91.25 191 HIS A C 1
ATOM 1620 O O . HIS A 1 191 ? -6.250 -23.223 19.962 1.00 91.25 191 HIS A O 1
ATOM 1626 N N . ASP A 1 192 ? -7.643 -24.742 20.903 1.00 92.00 192 ASP A N 1
ATOM 1627 C CA . ASP A 1 192 ? -7.586 -25.731 19.824 1.00 92.00 192 ASP A CA 1
ATOM 1628 C C . ASP A 1 192 ? -8.098 -25.138 18.502 1.00 92.00 192 ASP A C 1
ATOM 1630 O O . ASP A 1 192 ? -7.425 -25.223 17.472 1.00 92.00 192 ASP A O 1
ATOM 1634 N N . LEU A 1 193 ? -9.236 -24.435 18.541 1.00 94.62 193 LEU A N 1
ATOM 1635 C CA . LEU A 1 193 ? -9.821 -23.820 17.350 1.00 94.62 193 LEU A CA 1
ATOM 1636 C C . LEU A 1 193 ? -8.951 -22.688 16.782 1.00 94.62 193 LEU A C 1
ATOM 1638 O O . LEU A 1 193 ? -8.810 -22.559 15.566 1.00 94.62 193 LEU A O 1
ATOM 1642 N N . ILE A 1 194 ? -8.303 -21.881 17.633 1.00 94.00 194 ILE A N 1
ATOM 1643 C CA . ILE A 1 194 ? -7.318 -20.895 17.164 1.00 94.00 194 ILE A CA 1
ATOM 1644 C C . ILE A 1 194 ? -6.156 -21.611 16.473 1.00 94.00 194 ILE A C 1
ATOM 1646 O O . ILE A 1 194 ? -5.744 -21.189 15.392 1.00 94.00 194 ILE A O 1
ATOM 1650 N N . ALA A 1 195 ? -5.615 -22.678 17.069 1.00 92.00 195 ALA A N 1
ATOM 1651 C CA . ALA A 1 195 ? -4.497 -23.413 16.484 1.00 92.00 195 ALA A CA 1
ATOM 1652 C C . ALA A 1 195 ? -4.831 -23.965 15.086 1.00 92.00 195 ALA A C 1
ATOM 1654 O O . ALA A 1 195 ? -3.977 -23.906 14.199 1.00 92.00 195 ALA A O 1
ATOM 1655 N N . GLU A 1 196 ? -6.068 -24.420 14.877 1.00 94.31 196 GLU A N 1
ATOM 1656 C CA . GLU A 1 196 ? -6.580 -24.874 13.580 1.00 94.31 196 GLU A CA 1
ATOM 1657 C C . GLU A 1 196 ? -6.747 -23.727 12.569 1.00 94.31 196 GLU A C 1
ATOM 1659 O O . GLU A 1 196 ? -6.314 -23.828 11.418 1.00 94.31 196 GLU A O 1
ATOM 1664 N N . LEU A 1 197 ? -7.345 -22.608 12.988 1.00 95.25 197 LEU A N 1
ATOM 1665 C CA . LEU A 1 197 ? -7.687 -21.503 12.088 1.00 95.25 197 LEU A CA 1
ATOM 1666 C C . LEU A 1 197 ? -6.482 -20.643 11.683 1.00 95.25 197 LEU A C 1
ATOM 1668 O O . LEU A 1 197 ? -6.526 -19.969 10.642 1.00 95.25 197 LEU A O 1
ATOM 1672 N N . LEU A 1 198 ? -5.417 -20.628 12.488 1.00 93.81 198 LEU A N 1
ATOM 1673 C CA . LEU A 1 198 ? -4.268 -19.749 12.289 1.00 93.81 198 LEU A CA 1
ATOM 1674 C C . LEU A 1 198 ? -3.613 -19.937 10.899 1.00 93.81 198 LEU A C 1
ATOM 1676 O O . LEU A 1 198 ? -3.200 -21.042 10.543 1.00 93.81 198 LEU A O 1
ATOM 1680 N N . PRO A 1 199 ? -3.430 -18.858 10.107 1.00 90.81 199 PRO A N 1
ATOM 1681 C CA . PRO A 1 199 ? -2.726 -18.913 8.817 1.00 90.81 199 PRO A CA 1
ATOM 1682 C C . PRO A 1 199 ? -1.311 -19.469 8.968 1.00 90.81 199 PRO A C 1
ATOM 1684 O O . PRO A 1 199 ? -0.719 -19.266 10.014 1.00 90.81 199 PRO A O 1
ATOM 1687 N N . LYS A 1 200 ? -0.709 -20.094 7.948 1.00 89.00 200 LYS A N 1
ATOM 1688 C CA . LYS A 1 200 ? 0.663 -20.638 8.054 1.00 89.00 200 LYS A CA 1
ATOM 1689 C C . LYS A 1 200 ? 1.692 -19.575 8.479 1.00 89.00 200 LYS A C 1
ATOM 1691 O O . LYS A 1 200 ? 1.620 -18.419 8.068 1.00 89.00 200 LYS A O 1
ATOM 1696 N N . ARG A 1 201 ? 2.677 -19.982 9.289 1.00 87.31 201 ARG A N 1
ATOM 1697 C CA . ARG A 1 201 ? 3.784 -19.112 9.718 1.00 87.31 201 ARG A CA 1
ATOM 1698 C C . ARG A 1 201 ? 4.721 -18.810 8.549 1.00 87.31 201 ARG A C 1
ATOM 1700 O O . ARG A 1 201 ? 5.156 -19.734 7.864 1.00 87.31 201 ARG A O 1
ATOM 1707 N N . ILE A 1 202 ? 5.101 -17.543 8.399 1.00 84.38 202 ILE A N 1
ATOM 1708 C CA . ILE A 1 202 ? 6.230 -17.137 7.555 1.00 84.38 202 ILE A CA 1
ATOM 1709 C C . ILE A 1 202 ? 7.522 -17.443 8.320 1.00 84.38 202 ILE A C 1
ATOM 1711 O O . ILE A 1 202 ? 7.714 -16.952 9.434 1.00 84.38 202 ILE A O 1
ATOM 1715 N N . ARG A 1 203 ? 8.387 -18.272 7.732 1.00 86.56 203 ARG A N 1
ATOM 1716 C CA . ARG A 1 203 ? 9.676 -18.664 8.315 1.00 86.56 203 ARG A CA 1
ATOM 1717 C C . ARG A 1 203 ? 10.748 -17.652 7.927 1.00 86.56 203 ARG A C 1
ATOM 1719 O O . ARG A 1 203 ? 11.514 -17.881 6.997 1.00 86.56 203 ARG A O 1
ATOM 1726 N N . VAL A 1 204 ? 10.750 -16.506 8.607 1.00 83.38 204 VAL A N 1
ATOM 1727 C CA . VAL A 1 204 ? 11.721 -15.423 8.357 1.00 83.38 204 VAL A CA 1
ATOM 1728 C C . VAL A 1 204 ? 13.148 -15.893 8.659 1.00 83.38 204 VAL A C 1
ATOM 1730 O O . VAL A 1 204 ? 14.089 -15.493 7.992 1.00 83.38 204 VAL A O 1
ATOM 1733 N N . GLU A 1 205 ? 13.291 -16.845 9.577 1.00 87.12 205 GLU A N 1
ATOM 1734 C CA . GLU A 1 205 ? 14.545 -17.533 9.890 1.00 87.12 205 GLU A CA 1
ATOM 1735 C C . GLU A 1 205 ? 15.187 -18.290 8.707 1.00 87.12 205 GLU A C 1
ATOM 1737 O O . GLU A 1 205 ? 16.301 -18.785 8.833 1.00 87.12 205 GLU A O 1
ATOM 1742 N N . MET A 1 206 ? 14.494 -18.427 7.570 1.00 88.44 206 MET A N 1
ATOM 1743 C CA . MET A 1 206 ? 15.039 -19.057 6.363 1.00 88.44 206 MET A CA 1
ATOM 1744 C C . MET A 1 206 ? 15.709 -18.066 5.401 1.00 88.44 206 MET A C 1
ATOM 1746 O O . MET A 1 206 ? 16.322 -18.508 4.428 1.00 88.44 206 MET A O 1
ATOM 1750 N N . PHE A 1 207 ? 15.582 -16.753 5.616 1.00 90.31 207 PHE A N 1
ATOM 1751 C CA . PHE A 1 207 ? 16.258 -15.772 4.767 1.00 90.31 207 PHE A CA 1
ATOM 1752 C C . PHE A 1 207 ? 17.766 -15.749 5.077 1.00 90.31 207 PHE A C 1
ATOM 1754 O O . PHE A 1 207 ? 18.136 -15.738 6.249 1.00 90.31 207 PHE A O 1
ATOM 1761 N N . PRO A 1 208 ? 18.651 -15.747 4.060 1.00 92.38 208 PRO A N 1
ATOM 1762 C CA . PRO A 1 208 ? 20.091 -15.662 4.289 1.00 92.38 208 PRO A CA 1
ATOM 1763 C C . PRO A 1 208 ? 20.487 -14.360 4.994 1.00 92.38 208 PRO A C 1
ATOM 1765 O O . PRO A 1 208 ? 20.114 -13.277 4.545 1.00 92.38 208 PRO A O 1
ATOM 1768 N N . GLU A 1 209 ? 21.305 -14.465 6.040 1.00 92.50 209 GLU A N 1
ATOM 1769 C CA . GLU A 1 209 ? 21.845 -13.320 6.778 1.00 92.50 209 GLU A CA 1
ATOM 1770 C C . GLU A 1 209 ? 23.300 -13.037 6.366 1.00 92.50 209 GLU A C 1
ATOM 1772 O O . GLU A 1 209 ? 24.101 -13.957 6.184 1.00 92.50 209 GLU A O 1
ATOM 1777 N N . ASN A 1 210 ? 23.661 -11.757 6.233 1.00 90.88 210 ASN A N 1
ATOM 1778 C CA . ASN A 1 210 ? 25.037 -11.306 5.989 1.00 90.88 210 ASN A CA 1
ATOM 1779 C C . ASN A 1 210 ? 25.415 -10.271 7.062 1.00 90.88 210 ASN A C 1
ATOM 1781 O O . ASN A 1 210 ? 25.126 -9.088 6.884 1.00 90.88 210 ASN A O 1
ATOM 1785 N N . PRO A 1 211 ? 26.009 -10.692 8.192 1.00 92.81 211 PRO A N 1
ATOM 1786 C CA . PRO A 1 211 ? 26.327 -9.778 9.280 1.00 92.81 211 PRO A CA 1
ATOM 1787 C C . PRO A 1 211 ? 27.438 -8.800 8.875 1.00 92.81 211 PRO A C 1
ATOM 1789 O O . PRO A 1 211 ? 28.496 -9.209 8.395 1.00 92.81 211 PRO A O 1
ATOM 1792 N N . VAL A 1 212 ? 27.214 -7.508 9.132 1.00 91.00 212 VAL A N 1
ATOM 1793 C CA . VAL A 1 212 ? 28.177 -6.427 8.875 1.00 91.00 212 VAL A CA 1
ATOM 1794 C C . VAL A 1 212 ? 28.523 -5.730 10.187 1.00 91.00 212 VAL A C 1
ATOM 1796 O O . VAL A 1 212 ? 27.648 -5.281 10.928 1.00 91.00 212 VAL A O 1
ATOM 1799 N N . ASN A 1 213 ? 29.819 -5.623 10.481 1.00 90.06 213 ASN A N 1
ATOM 1800 C CA . ASN A 1 213 ? 30.306 -4.923 11.666 1.00 90.06 213 ASN A CA 1
ATOM 1801 C C . ASN A 1 213 ? 30.588 -3.456 11.335 1.00 90.06 213 ASN A C 1
ATOM 1803 O O . ASN A 1 213 ? 31.408 -3.165 10.469 1.00 90.06 213 ASN A O 1
ATOM 1807 N N . ALA A 1 214 ? 29.967 -2.531 12.069 1.00 87.94 214 ALA A N 1
ATOM 1808 C CA . ALA A 1 214 ? 30.211 -1.101 11.909 1.00 87.94 214 ALA A CA 1
ATOM 1809 C C . ALA A 1 214 ? 30.223 -0.362 13.251 1.00 87.94 214 ALA A C 1
ATOM 1811 O O . ALA A 1 214 ? 29.496 -0.695 14.192 1.00 87.94 214 ALA A O 1
ATOM 1812 N N . LYS A 1 215 ? 31.053 0.682 13.339 1.00 89.12 215 LYS A N 1
ATOM 1813 C CA . LYS A 1 215 ? 31.203 1.488 14.552 1.00 89.12 215 LYS A CA 1
ATOM 1814 C C . LYS A 1 215 ? 30.071 2.511 14.654 1.00 89.12 215 LYS A C 1
ATOM 1816 O O . LYS A 1 215 ? 30.066 3.523 13.960 1.00 89.12 215 LYS A O 1
ATOM 1821 N N . ALA A 1 216 ? 29.119 2.267 15.550 1.00 88.44 216 ALA A N 1
ATOM 1822 C CA . ALA A 1 216 ? 28.011 3.188 15.789 1.00 88.44 216 ALA A CA 1
ATOM 1823 C C . ALA A 1 216 ? 28.454 4.454 16.548 1.00 88.44 216 ALA A C 1
ATOM 1825 O O . ALA A 1 216 ? 29.227 4.395 17.510 1.00 88.44 216 ALA A O 1
ATOM 1826 N N . ILE A 1 217 ? 27.890 5.600 16.168 1.00 85.19 217 ILE A N 1
ATOM 1827 C CA . ILE A 1 217 ? 28.003 6.859 16.905 1.00 85.19 217 ILE A CA 1
ATOM 1828 C C . ILE A 1 217 ? 26.954 6.841 18.017 1.00 85.19 217 ILE A C 1
ATOM 1830 O O . ILE A 1 217 ? 25.750 6.762 17.763 1.00 85.19 217 ILE A O 1
ATOM 1834 N N . ARG A 1 218 ? 27.400 6.904 19.275 1.00 78.12 218 ARG A N 1
ATOM 1835 C CA . ARG A 1 218 ? 26.486 6.932 20.422 1.00 78.12 218 ARG A CA 1
ATOM 1836 C C . ARG A 1 218 ? 25.719 8.255 20.442 1.00 78.12 218 ARG A C 1
ATOM 1838 O O . ARG A 1 218 ? 26.325 9.321 20.418 1.00 78.12 218 ARG A O 1
ATOM 1845 N N . SER A 1 219 ? 24.394 8.176 20.536 1.00 71.88 219 SER A N 1
ATOM 1846 C CA . SER A 1 219 ? 23.538 9.326 20.833 1.00 71.88 219 SER A CA 1
ATOM 1847 C C . SER A 1 219 ? 22.758 9.054 22.115 1.00 71.88 219 SER A C 1
ATOM 1849 O O . SER A 1 219 ? 22.220 7.959 22.277 1.00 71.88 219 SER A O 1
ATOM 1851 N N . ASN A 1 220 ? 22.659 10.050 22.996 1.00 67.69 220 ASN A N 1
ATOM 1852 C CA . ASN A 1 220 ? 21.897 9.944 24.247 1.00 67.69 220 ASN A CA 1
ATOM 1853 C C . ASN A 1 220 ? 20.386 10.180 24.051 1.00 67.69 220 ASN A C 1
ATOM 1855 O O . ASN A 1 220 ? 19.640 10.260 25.022 1.00 67.69 220 ASN A O 1
ATOM 1859 N N . VAL A 1 221 ? 19.923 10.312 22.803 1.00 70.81 221 VAL A N 1
ATOM 1860 C CA . VAL A 1 221 ? 18.520 10.576 22.473 1.00 70.81 221 VAL A CA 1
ATOM 1861 C C . VAL A 1 221 ? 17.876 9.285 21.979 1.00 70.81 221 VAL A C 1
ATOM 1863 O O . VAL A 1 221 ? 18.217 8.777 20.911 1.00 70.81 221 VAL A O 1
ATOM 1866 N N . SER A 1 222 ? 16.939 8.751 22.762 1.00 65.88 222 SER A N 1
ATOM 1867 C CA . SER A 1 222 ? 16.142 7.583 22.372 1.00 65.88 222 SER A CA 1
ATOM 1868 C C . SER A 1 222 ? 15.2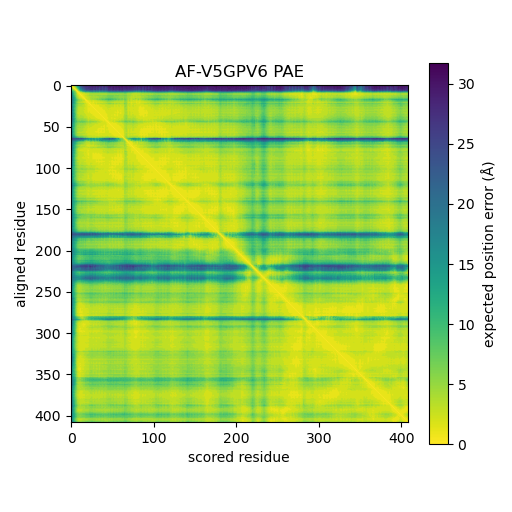65 7.895 21.151 1.00 65.88 222 SER A C 1
ATOM 1870 O O . SER A 1 222 ? 14.772 9.013 21.004 1.00 65.88 222 SER A O 1
ATOM 1872 N N . GLY A 1 223 ? 15.069 6.910 20.271 1.00 65.50 223 GLY A N 1
ATOM 1873 C CA . GLY A 1 223 ? 14.150 7.003 19.128 1.00 65.50 223 GLY A CA 1
ATOM 1874 C C . GLY A 1 223 ? 14.703 7.647 17.850 1.00 65.50 223 GLY A C 1
ATOM 1875 O O . GLY A 1 223 ? 13.953 7.792 16.889 1.00 65.50 223 GLY A O 1
ATOM 1876 N N . LYS A 1 224 ? 15.991 8.018 17.790 1.00 72.25 224 LYS A N 1
ATOM 1877 C CA . LYS A 1 224 ? 16.635 8.487 16.546 1.00 72.25 224 LYS A CA 1
ATOM 1878 C C . LYS A 1 224 ? 17.302 7.338 15.777 1.00 72.25 224 LYS A C 1
ATOM 1880 O O . LYS A 1 224 ? 17.859 6.429 16.396 1.00 72.25 224 LYS A O 1
ATOM 1885 N N . LYS A 1 225 ? 17.277 7.403 14.432 1.00 77.44 225 LYS A N 1
ATOM 1886 C CA . LYS A 1 225 ? 18.061 6.505 13.558 1.00 77.44 225 LYS A CA 1
ATOM 1887 C C . LYS A 1 225 ? 19.540 6.572 13.963 1.00 77.44 225 LYS A C 1
ATOM 1889 O O . LYS A 1 225 ? 20.060 7.652 14.252 1.00 77.44 225 LYS A O 1
ATOM 1894 N N . ARG A 1 226 ? 20.198 5.412 14.024 1.00 84.31 226 ARG A N 1
ATOM 1895 C CA . ARG A 1 226 ? 21.620 5.316 14.374 1.00 84.31 226 ARG A CA 1
ATOM 1896 C C . ARG A 1 226 ? 22.475 5.719 13.177 1.00 84.31 226 ARG A C 1
ATOM 1898 O O . ARG A 1 226 ? 22.185 5.322 12.055 1.00 84.31 226 ARG A O 1
ATOM 1905 N N . ASN A 1 227 ? 23.537 6.463 13.458 1.00 88.69 227 ASN A N 1
ATOM 1906 C CA . ASN A 1 227 ? 24.564 6.813 12.486 1.00 88.69 227 ASN A CA 1
ATOM 1907 C C . ASN A 1 227 ? 25.853 6.053 12.803 1.00 88.69 227 ASN A C 1
ATOM 1909 O O . ASN A 1 227 ? 26.130 5.742 13.966 1.00 88.69 227 ASN A O 1
ATOM 1913 N N . TYR A 1 228 ? 26.651 5.800 11.777 1.00 90.62 228 TYR A N 1
ATOM 1914 C CA . TYR A 1 228 ? 27.859 4.991 11.831 1.00 90.62 228 TYR A CA 1
ATOM 1915 C C . TYR A 1 228 ? 29.054 5.806 11.347 1.00 90.62 228 TYR A C 1
ATOM 1917 O O . TYR A 1 228 ? 28.938 6.629 10.444 1.00 90.62 228 TYR A O 1
ATOM 1925 N N . GLU A 1 229 ? 30.193 5.611 12.002 1.00 89.25 229 GLU A N 1
ATOM 1926 C CA . GLU A 1 229 ? 31.458 6.266 11.681 1.00 89.25 229 GLU A CA 1
ATOM 1927 C C . GLU A 1 229 ? 32.295 5.343 10.796 1.00 89.25 229 GLU A C 1
ATOM 1929 O O . GLU A 1 229 ? 32.657 4.244 11.222 1.00 89.25 229 GLU A O 1
ATOM 1934 N N . VAL A 1 230 ? 32.636 5.819 9.600 1.00 87.44 230 VAL A N 1
ATOM 1935 C CA . VAL A 1 230 ? 33.597 5.183 8.690 1.00 87.44 230 VAL A CA 1
ATOM 1936 C C . VAL A 1 230 ? 34.741 6.158 8.432 1.00 87.44 230 VAL A C 1
ATOM 1938 O O . VAL A 1 230 ? 34.542 7.373 8.453 1.00 87.44 230 VAL A O 1
ATOM 1941 N N . ARG A 1 231 ? 35.958 5.638 8.257 1.00 86.56 231 ARG A N 1
ATOM 1942 C CA . ARG A 1 231 ? 37.117 6.440 7.852 1.00 86.56 231 ARG A CA 1
ATOM 1943 C C . ARG A 1 231 ? 37.375 6.226 6.371 1.00 86.56 231 ARG A C 1
ATOM 1945 O O . ARG A 1 231 ? 37.389 5.076 5.939 1.00 86.56 231 ARG A O 1
ATOM 1952 N N . ASP A 1 232 ? 37.559 7.307 5.625 1.00 83.44 232 ASP A N 1
ATOM 1953 C CA . ASP A 1 232 ? 38.001 7.216 4.233 1.00 83.44 232 ASP A CA 1
ATOM 1954 C C . ASP A 1 232 ? 39.498 6.869 4.131 1.00 83.44 232 ASP A C 1
ATOM 1956 O O . ASP A 1 232 ? 40.189 6.697 5.142 1.00 83.44 232 ASP A O 1
ATOM 1960 N N . ALA A 1 233 ? 40.000 6.759 2.898 1.00 81.94 233 ALA A N 1
ATOM 1961 C CA . ALA A 1 233 ? 41.403 6.452 2.617 1.00 81.94 233 ALA A CA 1
ATOM 1962 C C . ALA A 1 233 ? 42.385 7.513 3.157 1.00 81.94 233 ALA A C 1
ATOM 1964 O O . ALA A 1 233 ? 43.549 7.203 3.403 1.00 81.94 233 ALA A O 1
ATOM 1965 N N . GLU A 1 234 ? 41.915 8.742 3.371 1.00 86.12 234 GLU A N 1
ATOM 1966 C CA . GLU A 1 234 ? 42.680 9.871 3.911 1.00 86.12 234 GLU A CA 1
ATOM 1967 C C . GLU A 1 234 ? 42.563 9.965 5.446 1.00 86.12 234 GLU A C 1
ATOM 1969 O O . GLU A 1 234 ? 43.197 10.803 6.088 1.00 86.12 234 GLU A O 1
ATOM 1974 N N . GLY A 1 235 ? 41.778 9.076 6.064 1.00 83.31 235 GLY A N 1
ATOM 1975 C CA . GLY A 1 235 ? 41.536 9.023 7.501 1.00 83.31 235 GLY A CA 1
ATOM 1976 C C . GLY A 1 235 ? 40.449 9.979 8.000 1.00 83.31 235 GLY A C 1
ATOM 1977 O O . GLY A 1 235 ? 40.184 9.996 9.215 1.00 83.31 235 GLY A O 1
ATOM 1978 N N . ASN A 1 236 ? 39.794 10.733 7.109 1.00 87.25 236 ASN A N 1
ATOM 1979 C CA . ASN A 1 236 ? 38.695 11.624 7.456 1.00 87.25 236 ASN A CA 1
ATOM 1980 C C . ASN A 1 236 ? 37.474 10.818 7.889 1.00 87.25 236 ASN A C 1
ATOM 1982 O O . ASN A 1 236 ? 37.204 9.707 7.431 1.00 87.25 236 ASN A O 1
ATOM 1986 N N . LYS A 1 237 ? 36.707 11.404 8.804 1.00 86.38 237 LYS A N 1
ATOM 1987 C CA . LYS A 1 237 ? 35.497 10.792 9.339 1.00 86.38 237 LYS A CA 1
ATOM 1988 C C . LYS A 1 237 ? 34.306 11.070 8.424 1.00 86.38 237 LYS A C 1
ATOM 1990 O O . LYS A 1 237 ? 33.868 12.212 8.315 1.00 86.38 237 LYS A O 1
ATOM 1995 N N . ILE A 1 238 ? 33.726 10.004 7.885 1.00 89.44 238 ILE A N 1
ATOM 1996 C CA . ILE A 1 238 ? 32.458 10.004 7.156 1.00 89.44 238 ILE A CA 1
ATOM 1997 C C . ILE A 1 238 ? 31.365 9.426 8.061 1.00 89.44 238 ILE A C 1
ATOM 1999 O O . ILE A 1 238 ? 31.594 8.503 8.849 1.00 89.44 238 ILE A O 1
ATOM 2003 N N . ILE A 1 239 ? 30.170 10.012 7.983 1.00 89.69 239 ILE A N 1
ATOM 2004 C CA . ILE A 1 239 ? 28.995 9.563 8.729 1.00 89.69 2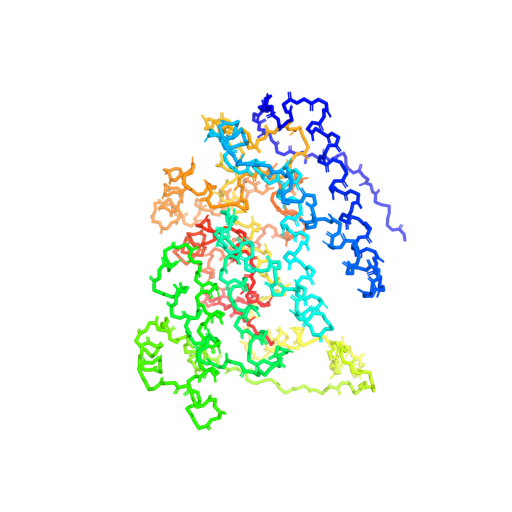39 ILE A CA 1
ATOM 2005 C C . ILE A 1 239 ? 28.025 8.902 7.757 1.00 89.69 239 ILE A C 1
ATOM 2007 O O . ILE A 1 239 ? 27.543 9.553 6.835 1.00 89.69 239 ILE A O 1
ATOM 2011 N N . TYR A 1 240 ? 27.704 7.641 8.019 1.00 91.44 240 TYR A N 1
ATOM 2012 C CA . TYR A 1 240 ? 26.778 6.842 7.221 1.00 91.44 240 TYR A CA 1
ATOM 2013 C C . TYR A 1 240 ? 25.538 6.436 8.011 1.00 91.44 240 TYR A C 1
ATOM 2015 O O . TYR A 1 240 ? 25.580 6.300 9.240 1.00 91.44 240 TYR A O 1
ATOM 2023 N N . LYS A 1 241 ? 24.424 6.230 7.303 1.00 92.25 241 LYS A N 1
ATOM 2024 C CA . LYS A 1 241 ? 23.267 5.507 7.844 1.00 92.25 241 LYS A CA 1
ATOM 2025 C C . LYS A 1 241 ? 23.509 3.998 7.746 1.00 92.25 241 LYS A C 1
ATOM 2027 O O . LYS A 1 241 ? 24.488 3.561 7.147 1.00 92.25 241 LYS A O 1
ATOM 2032 N N . VAL A 1 242 ? 22.636 3.194 8.352 1.00 93.06 242 VAL A N 1
ATOM 2033 C CA . VAL A 1 242 ? 22.795 1.729 8.338 1.00 93.06 242 VAL A CA 1
ATOM 2034 C C . VAL A 1 242 ? 22.710 1.169 6.914 1.00 93.06 242 VAL A C 1
ATOM 2036 O O . VAL A 1 242 ? 23.481 0.286 6.550 1.00 93.06 242 VAL A O 1
ATOM 2039 N N . GLU A 1 243 ? 21.847 1.754 6.088 1.00 95.44 243 GLU A N 1
ATOM 2040 C CA . GLU A 1 243 ? 21.615 1.351 4.706 1.00 95.44 243 GLU A CA 1
ATOM 2041 C C . GLU A 1 243 ? 22.861 1.627 3.836 1.00 95.44 243 GLU A C 1
ATOM 2043 O O . GLU A 1 243 ? 23.241 0.792 3.017 1.00 95.44 243 GLU A O 1
ATOM 2048 N N . ASP A 1 244 ? 23.567 2.739 4.084 1.00 95.00 244 ASP A N 1
ATOM 2049 C CA . ASP A 1 244 ? 24.825 3.078 3.397 1.00 95.00 244 ASP A CA 1
ATOM 2050 C C . ASP A 1 244 ? 25.968 2.128 3.801 1.00 95.00 244 ASP A C 1
ATOM 2052 O O . ASP A 1 244 ? 26.784 1.737 2.968 1.00 95.00 244 ASP A O 1
ATOM 2056 N N . ILE A 1 245 ? 26.019 1.719 5.078 1.00 95.00 245 ILE A N 1
ATOM 2057 C CA . ILE A 1 245 ? 26.986 0.724 5.569 1.00 95.00 245 ILE A CA 1
ATOM 2058 C C . ILE A 1 245 ? 26.788 -0.612 4.852 1.00 95.00 245 ILE A C 1
ATOM 2060 O O . ILE A 1 245 ? 27.755 -1.192 4.359 1.00 95.00 245 ILE A O 1
ATOM 2064 N N . ALA A 1 246 ? 25.546 -1.096 4.793 1.00 96.12 246 ALA A N 1
ATOM 2065 C CA . ALA A 1 246 ? 25.226 -2.344 4.115 1.00 96.12 246 ALA A CA 1
ATOM 2066 C C . ALA A 1 246 ? 25.530 -2.251 2.613 1.00 96.12 246 ALA A C 1
ATOM 2068 O O . ALA A 1 246 ? 26.159 -3.151 2.062 1.00 96.12 246 ALA A O 1
ATOM 2069 N N . LEU A 1 247 ? 25.154 -1.149 1.956 1.00 96.50 247 LEU A N 1
ATOM 2070 C CA . LEU A 1 247 ? 25.437 -0.938 0.537 1.00 96.50 247 LEU A CA 1
ATOM 2071 C C . LEU A 1 247 ? 26.944 -0.974 0.242 1.00 96.50 247 LEU A C 1
ATOM 2073 O O . LEU A 1 247 ? 27.370 -1.706 -0.651 1.00 96.50 247 LEU A O 1
ATOM 2077 N N . ASN A 1 248 ? 27.757 -0.257 1.022 1.00 94.62 248 ASN A N 1
ATOM 2078 C CA . ASN A 1 248 ? 29.211 -0.253 0.845 1.00 94.62 248 ASN A CA 1
ATOM 2079 C C . ASN A 1 248 ? 29.825 -1.642 1.060 1.00 94.62 248 ASN A C 1
ATOM 2081 O O . ASN A 1 248 ? 30.714 -2.034 0.311 1.00 94.62 248 ASN A O 1
ATOM 2085 N N . ASP A 1 249 ? 29.315 -2.430 2.010 1.00 95.06 249 ASP A N 1
ATOM 2086 C CA . ASP A 1 249 ? 29.750 -3.817 2.205 1.00 95.06 249 ASP A CA 1
ATOM 2087 C C . ASP A 1 249 ? 29.515 -4.684 0.950 1.00 95.06 249 ASP A C 1
ATOM 2089 O O . ASP A 1 249 ? 30.401 -5.438 0.528 1.00 95.06 249 ASP A O 1
ATOM 2093 N N . TYR A 1 250 ? 28.361 -4.528 0.290 1.00 96.56 250 TYR A N 1
ATOM 2094 C CA . TYR A 1 250 ? 28.077 -5.221 -0.970 1.00 96.56 250 TYR A CA 1
ATOM 2095 C C . TYR A 1 250 ? 29.020 -4.802 -2.105 1.00 96.56 250 TYR A C 1
ATOM 2097 O O . TYR A 1 250 ? 29.478 -5.657 -2.868 1.00 96.56 250 TYR A O 1
ATOM 2105 N N . LEU A 1 251 ? 29.326 -3.510 -2.218 1.00 95.62 251 LEU A N 1
ATOM 2106 C CA . LEU A 1 251 ? 30.171 -2.974 -3.289 1.00 95.62 251 LEU A CA 1
ATOM 2107 C C . LEU A 1 251 ? 31.657 -3.297 -3.067 1.00 95.62 251 LEU A C 1
ATOM 2109 O O . LEU A 1 251 ? 32.337 -3.804 -3.960 1.00 95.62 251 LEU A O 1
ATOM 2113 N N . GLU A 1 252 ? 32.170 -3.053 -1.864 1.00 93.50 252 GLU A N 1
ATOM 2114 C CA . GLU A 1 252 ? 33.601 -3.136 -1.572 1.00 93.50 252 GLU A CA 1
ATOM 2115 C C . GLU A 1 252 ? 34.044 -4.556 -1.225 1.00 93.50 252 GLU A C 1
ATOM 2117 O O . GLU A 1 252 ? 35.018 -5.057 -1.793 1.00 93.50 252 GLU A O 1
ATOM 2122 N N . ARG A 1 253 ? 33.332 -5.230 -0.312 1.00 93.75 253 ARG A N 1
ATOM 2123 C CA . ARG A 1 253 ? 33.717 -6.565 0.165 1.00 93.75 253 ARG A CA 1
ATOM 2124 C C . ARG A 1 253 ? 33.180 -7.664 -0.741 1.00 93.75 253 ARG A C 1
ATOM 2126 O O . ARG A 1 253 ? 33.927 -8.571 -1.100 1.00 93.75 253 ARG A O 1
ATOM 2133 N N . LEU A 1 254 ? 31.902 -7.589 -1.118 1.00 94.25 254 LEU A N 1
ATOM 2134 C CA . LEU A 1 254 ? 31.241 -8.616 -1.939 1.00 94.25 254 LEU A CA 1
ATOM 2135 C C . LEU A 1 254 ? 31.339 -8.361 -3.453 1.00 94.25 254 LEU A C 1
ATOM 2137 O O . LEU A 1 254 ? 30.864 -9.187 -4.244 1.00 94.25 254 LEU A O 1
ATOM 2141 N N . ARG A 1 255 ? 31.979 -7.253 -3.855 1.00 95.81 255 ARG A N 1
ATOM 2142 C CA . ARG A 1 255 ? 32.298 -6.906 -5.250 1.00 95.81 255 ARG A CA 1
ATOM 2143 C C . ARG A 1 255 ? 31.068 -6.910 -6.166 1.00 95.81 255 ARG A C 1
ATOM 2145 O O . ARG A 1 255 ? 31.105 -7.441 -7.275 1.00 95.81 255 ARG A O 1
ATOM 2152 N N . TYR A 1 256 ? 29.947 -6.373 -5.691 1.00 95.94 256 TYR A N 1
ATOM 2153 C CA . TYR A 1 256 ? 28.815 -6.037 -6.558 1.00 95.94 256 TYR A CA 1
ATOM 2154 C C . TYR A 1 256 ? 29.177 -4.820 -7.416 1.00 95.94 256 TYR A C 1
ATOM 2156 O O . TYR A 1 256 ? 29.903 -3.937 -6.965 1.00 95.94 256 TYR A O 1
ATOM 2164 N N . THR A 1 257 ? 28.703 -4.785 -8.662 1.00 94.25 257 THR A N 1
ATOM 2165 C CA . THR A 1 257 ? 29.050 -3.707 -9.606 1.00 94.25 257 THR A CA 1
ATOM 2166 C C . THR A 1 257 ? 28.203 -2.459 -9.387 1.00 94.25 257 THR A C 1
ATOM 2168 O O . THR A 1 257 ? 28.586 -1.379 -9.824 1.00 94.25 257 THR A O 1
ATOM 2171 N N . GLY A 1 258 ? 27.054 -2.595 -8.722 1.00 93.00 258 GLY A N 1
ATOM 2172 C CA . GLY A 1 258 ? 26.178 -1.481 -8.403 1.00 93.00 258 GLY A CA 1
ATOM 2173 C C . GLY A 1 258 ? 25.161 -1.820 -7.320 1.00 93.00 258 GLY A C 1
ATOM 2174 O O . GLY A 1 258 ? 24.915 -2.983 -6.987 1.00 93.00 258 GLY A O 1
ATOM 2175 N N . GLY A 1 259 ? 24.575 -0.775 -6.751 1.00 94.19 259 GLY A N 1
ATOM 2176 C CA . GLY A 1 259 ? 23.527 -0.900 -5.757 1.00 94.19 259 GLY A CA 1
ATOM 2177 C C . GLY A 1 259 ? 22.894 0.441 -5.422 1.00 94.19 259 GLY A C 1
ATOM 2178 O O . GLY A 1 259 ? 23.494 1.495 -5.625 1.00 94.19 259 GLY A O 1
ATOM 2179 N N . VAL A 1 260 ? 21.661 0.397 -4.927 1.00 93.69 260 VAL A N 1
ATOM 2180 C CA . VAL A 1 260 ? 20.866 1.587 -4.624 1.00 93.69 260 VAL A CA 1
ATOM 2181 C C . VAL A 1 260 ? 19.940 1.335 -3.442 1.00 93.69 260 VAL A C 1
ATOM 2183 O O . VAL A 1 260 ? 19.266 0.307 -3.363 1.00 93.69 260 VAL A O 1
ATOM 2186 N N . HIS A 1 261 ? 19.885 2.309 -2.540 1.00 95.44 261 HIS A N 1
ATOM 2187 C CA . HIS A 1 261 ? 18.869 2.385 -1.501 1.00 95.44 261 HIS A CA 1
ATOM 2188 C C . HIS A 1 261 ? 17.604 2.993 -2.108 1.00 95.44 261 HIS A C 1
ATOM 2190 O O . HIS A 1 261 ? 17.581 4.176 -2.446 1.00 95.44 261 HIS A O 1
ATOM 2196 N N . CYS A 1 262 ? 16.574 2.171 -2.315 1.00 93.38 262 CYS A N 1
ATOM 2197 C CA . CYS A 1 262 ? 15.395 2.585 -3.071 1.00 93.38 262 CYS A CA 1
ATOM 2198 C C . CYS A 1 262 ? 14.056 2.260 -2.406 1.00 93.38 262 CYS A C 1
ATOM 2200 O O . CYS A 1 262 ? 13.052 2.808 -2.868 1.00 93.38 262 CYS A O 1
ATOM 2202 N N . GLU A 1 263 ? 14.004 1.393 -1.386 1.00 94.12 263 GLU A N 1
ATOM 2203 C CA . GLU A 1 263 ? 12.754 0.956 -0.728 1.00 94.12 263 GLU A CA 1
ATOM 2204 C C . GLU A 1 263 ? 11.683 0.513 -1.761 1.00 94.12 263 GLU A C 1
ATOM 2206 O O . GLU A 1 263 ? 10.484 0.812 -1.672 1.00 94.12 263 GLU A O 1
ATOM 2211 N N . GLY A 1 264 ? 12.140 -0.112 -2.856 1.00 93.00 264 GLY A N 1
ATOM 2212 C CA . GLY A 1 264 ? 11.304 -0.540 -3.979 1.00 93.00 264 GLY A CA 1
ATOM 2213 C C . GLY A 1 264 ? 10.821 0.555 -4.943 1.00 93.00 264 GLY A C 1
ATOM 2214 O O . GLY A 1 264 ? 10.005 0.268 -5.822 1.00 93.00 264 GLY A O 1
ATOM 2215 N N . SER A 1 265 ? 11.286 1.804 -4.831 1.00 95.19 265 SER A N 1
ATOM 2216 C CA . SER A 1 265 ? 10.919 2.899 -5.751 1.00 95.19 265 SER A CA 1
ATOM 2217 C C . SER A 1 265 ? 11.224 2.579 -7.214 1.00 95.19 265 SER A C 1
ATOM 2219 O O . SER A 1 265 ? 10.381 2.823 -8.074 1.00 95.19 265 SER A O 1
ATOM 2221 N N . ILE A 1 266 ? 12.349 1.922 -7.487 1.00 95.25 266 ILE A N 1
ATOM 2222 C CA . ILE A 1 266 ? 12.738 1.465 -8.828 1.00 95.25 266 ILE A CA 1
ATOM 2223 C C . ILE A 1 266 ? 11.757 0.436 -9.396 1.00 95.25 266 ILE A C 1
ATOM 2225 O O . ILE A 1 266 ? 11.382 0.505 -10.568 1.00 95.25 266 ILE A O 1
ATOM 2229 N N . ILE A 1 267 ? 11.294 -0.504 -8.569 1.00 96.31 267 ILE A N 1
ATOM 2230 C CA . ILE A 1 267 ? 10.290 -1.489 -8.981 1.00 96.31 267 ILE A CA 1
ATOM 2231 C C . ILE A 1 267 ? 8.968 -0.788 -9.305 1.00 96.31 267 ILE A C 1
ATOM 2233 O O . ILE A 1 267 ? 8.337 -1.112 -10.306 1.00 96.31 267 ILE A O 1
ATOM 2237 N N . LYS A 1 268 ? 8.570 0.213 -8.510 1.00 96.25 268 LYS A N 1
ATOM 2238 C CA . LYS A 1 268 ? 7.374 1.023 -8.789 1.00 96.25 268 LYS A CA 1
ATOM 2239 C C . LYS A 1 268 ? 7.517 1.827 -10.083 1.00 96.25 268 LYS A C 1
ATOM 2241 O O . LYS A 1 268 ? 6.593 1.826 -10.884 1.00 96.25 268 LYS A O 1
ATOM 2246 N N . ALA A 1 269 ? 8.664 2.462 -10.319 1.00 96.69 269 ALA A N 1
ATOM 2247 C CA . ALA A 1 269 ? 8.908 3.239 -11.534 1.00 96.69 269 ALA A CA 1
ATOM 2248 C C . ALA A 1 269 ? 8.888 2.364 -12.792 1.00 96.69 269 ALA A C 1
ATOM 2250 O O . ALA A 1 269 ? 8.197 2.681 -13.757 1.00 96.69 269 ALA A O 1
ATOM 2251 N N . THR A 1 270 ? 9.576 1.223 -12.761 1.00 97.00 270 THR A N 1
ATOM 2252 C CA . THR A 1 270 ? 9.572 0.271 -13.881 1.00 97.00 270 THR A CA 1
ATOM 2253 C C . THR A 1 270 ? 8.206 -0.382 -14.077 1.00 97.00 270 THR A C 1
ATOM 2255 O O . THR A 1 270 ? 7.785 -0.538 -15.218 1.00 97.00 270 THR A O 1
ATOM 2258 N N . PHE A 1 271 ? 7.459 -0.674 -13.006 1.00 97.75 271 PHE A N 1
ATOM 2259 C CA . PHE A 1 271 ? 6.055 -1.078 -13.103 1.00 97.75 271 PHE A CA 1
ATOM 2260 C C . PHE A 1 271 ? 5.220 -0.013 -13.829 1.00 97.75 271 PHE A C 1
ATOM 2262 O O . PHE A 1 271 ? 4.533 -0.330 -14.795 1.00 97.75 271 PHE A O 1
ATOM 2269 N N . THR A 1 272 ? 5.317 1.258 -13.434 1.00 97.56 272 THR A N 1
ATOM 2270 C CA . THR A 1 272 ? 4.583 2.346 -14.099 1.00 97.56 272 THR A CA 1
ATOM 2271 C C . THR A 1 272 ? 4.945 2.435 -15.582 1.00 97.56 272 THR A C 1
ATOM 2273 O O . THR A 1 272 ? 4.047 2.521 -16.411 1.00 97.56 272 THR A O 1
ATOM 2276 N N . LEU A 1 273 ? 6.229 2.321 -15.941 1.00 97.94 273 LEU A N 1
ATOM 2277 C CA . LEU A 1 273 ? 6.676 2.293 -17.342 1.00 97.94 273 LEU A CA 1
ATOM 2278 C C . LEU A 1 273 ? 6.148 1.082 -18.118 1.00 97.94 273 LEU A C 1
ATOM 2280 O O . LEU A 1 273 ? 5.774 1.206 -19.284 1.00 97.94 273 LEU A O 1
ATOM 2284 N N . PHE A 1 274 ? 6.115 -0.094 -17.490 1.00 98.06 274 PHE A N 1
ATOM 2285 C CA . PHE A 1 274 ? 5.624 -1.314 -18.122 1.00 98.06 274 PHE A CA 1
ATOM 2286 C C . PHE A 1 274 ? 4.124 -1.327 -18.327 1.00 98.06 274 PHE A C 1
ATOM 2288 O O . PHE A 1 274 ? 3.682 -2.054 -19.202 1.00 98.06 274 PHE A O 1
ATOM 2295 N N . PHE A 1 275 ? 3.351 -0.605 -17.522 1.00 98.00 275 PHE A N 1
ATOM 2296 C CA . PHE A 1 275 ? 1.888 -0.640 -17.541 1.00 98.00 275 PHE A CA 1
ATOM 2297 C C . PHE A 1 275 ? 1.276 0.721 -17.891 1.00 98.00 275 PHE A C 1
ATOM 2299 O O . PHE A 1 275 ? 0.073 0.899 -17.731 1.00 98.00 275 PHE A O 1
ATOM 2306 N N . PHE A 1 276 ? 2.074 1.672 -18.382 1.00 97.88 276 PHE A N 1
ATOM 2307 C CA . PHE A 1 276 ? 1.664 3.059 -18.603 1.00 97.88 276 PHE A CA 1
ATOM 2308 C C . PHE A 1 276 ? 0.400 3.172 -19.469 1.00 97.88 276 PHE A C 1
ATOM 2310 O O . PHE A 1 276 ? -0.606 3.749 -19.062 1.00 97.88 276 PHE A O 1
ATOM 2317 N N . ASP A 1 277 ? 0.410 2.503 -20.622 1.00 96.38 277 ASP A N 1
ATOM 2318 C CA . ASP A 1 277 ? -0.689 2.447 -21.592 1.00 96.38 277 ASP A CA 1
ATOM 2319 C C . ASP A 1 277 ? -1.939 1.705 -21.086 1.00 96.38 277 ASP A C 1
ATOM 2321 O O . ASP A 1 277 ? -3.010 1.819 -21.684 1.00 96.38 277 ASP A O 1
ATOM 2325 N N . ILE A 1 278 ? -1.812 0.949 -19.993 1.00 96.94 278 ILE A N 1
ATOM 2326 C CA . ILE A 1 278 ? -2.904 0.230 -19.326 1.00 96.94 278 ILE A CA 1
ATOM 2327 C C . ILE A 1 278 ? -3.477 1.077 -18.181 1.00 96.94 278 ILE A C 1
ATOM 2329 O O . ILE A 1 278 ? -4.694 1.143 -18.006 1.00 96.94 278 ILE A O 1
ATOM 2333 N N . ILE A 1 279 ? -2.614 1.751 -17.414 1.00 97.06 279 ILE A N 1
ATOM 2334 C CA . ILE A 1 279 ? -2.996 2.626 -16.297 1.00 97.06 279 ILE A CA 1
ATOM 2335 C C . ILE A 1 279 ? -3.788 3.832 -16.816 1.00 97.06 279 ILE A C 1
ATOM 2337 O O . ILE A 1 279 ? -4.854 4.132 -16.276 1.00 97.06 279 ILE A O 1
ATOM 2341 N N . TYR A 1 280 ? -3.301 4.470 -17.883 1.00 95.94 280 TYR A N 1
ATOM 2342 C CA . TYR A 1 280 ? -3.870 5.694 -18.466 1.00 95.94 280 TYR A CA 1
ATOM 2343 C C . TYR A 1 280 ? -4.641 5.435 -19.770 1.00 95.94 280 TYR A C 1
ATOM 2345 O O . TYR A 1 280 ? -4.838 6.330 -20.584 1.00 95.94 280 TYR A O 1
ATOM 2353 N N . SER A 1 281 ? -5.066 4.190 -20.005 1.00 88.06 281 SER A N 1
ATOM 2354 C CA . SER A 1 281 ? -5.673 3.798 -21.278 1.00 88.06 281 SER A CA 1
ATOM 2355 C C . SER A 1 281 ? -6.961 4.562 -21.593 1.00 88.06 281 SER A C 1
ATOM 2357 O O . SER A 1 281 ? -7.917 4.515 -20.823 1.00 88.06 281 SER A O 1
ATOM 2359 N N . ALA A 1 282 ? -7.040 5.147 -22.790 1.00 78.56 282 ALA A N 1
ATOM 2360 C CA . ALA A 1 282 ? -8.290 5.688 -23.329 1.00 78.56 282 ALA A CA 1
ATOM 2361 C C . ALA A 1 282 ? -9.234 4.617 -23.904 1.00 78.56 282 ALA A C 1
ATOM 2363 O O . ALA A 1 282 ? -10.417 4.878 -24.104 1.00 78.56 282 ALA A O 1
ATOM 2364 N N . LYS A 1 283 ? -8.726 3.409 -24.187 1.00 79.50 283 LYS A N 1
ATOM 2365 C CA . LYS A 1 283 ? -9.505 2.341 -24.841 1.00 79.50 283 LYS A CA 1
ATOM 2366 C C . LYS A 1 283 ? -10.489 1.663 -23.892 1.00 79.50 283 LYS A C 1
ATOM 2368 O O . LYS A 1 283 ? -11.576 1.284 -24.312 1.00 79.50 283 LYS A O 1
ATOM 2373 N N . ASN A 1 284 ? -10.108 1.548 -22.623 1.00 74.94 284 ASN A N 1
ATOM 2374 C CA . ASN A 1 284 ? -10.904 0.921 -21.577 1.00 74.94 284 ASN A CA 1
ATOM 2375 C C . ASN A 1 284 ? -11.339 1.994 -20.583 1.00 74.94 284 ASN A C 1
ATOM 2377 O O . ASN A 1 284 ? -10.753 2.129 -19.508 1.00 74.94 284 ASN A O 1
ATOM 2381 N N . SER A 1 285 ? -12.336 2.790 -20.974 1.00 83.38 285 SER A N 1
ATOM 2382 C CA . SER A 1 285 ? -12.897 3.820 -20.100 1.00 83.38 285 SER A CA 1
ATOM 2383 C C . SER A 1 285 ? -13.621 3.157 -18.932 1.00 83.38 285 SER A C 1
ATOM 2385 O O . SER A 1 285 ? -14.735 2.657 -19.078 1.00 83.38 285 SER A O 1
ATOM 2387 N N . ILE A 1 286 ? -12.965 3.125 -17.775 1.00 92.31 286 ILE A N 1
ATOM 2388 C CA . ILE A 1 286 ? -13.538 2.615 -16.531 1.00 92.31 286 ILE A CA 1
ATOM 2389 C C . ILE A 1 286 ? -14.194 3.802 -15.815 1.00 92.31 286 ILE A C 1
ATOM 2391 O O . ILE A 1 286 ? -13.508 4.796 -15.557 1.00 92.31 286 ILE A O 1
ATOM 2395 N N . PRO A 1 287 ? -15.497 3.733 -15.489 1.00 93.62 287 PRO A N 1
ATOM 2396 C CA . PRO A 1 287 ? -16.208 4.860 -14.900 1.00 93.62 287 PRO A CA 1
ATOM 2397 C C . PRO A 1 287 ? -15.542 5.383 -13.627 1.00 93.62 287 PRO A C 1
ATOM 2399 O O . PRO A 1 287 ? -15.092 4.622 -12.768 1.00 93.62 287 PRO A O 1
ATOM 2402 N N . GLY A 1 288 ? -15.470 6.703 -13.495 1.00 94.12 288 GLY A N 1
ATOM 2403 C CA . GLY A 1 288 ? -14.988 7.371 -12.295 1.00 94.12 288 GLY A CA 1
ATOM 2404 C C . GLY A 1 288 ? -13.504 7.163 -11.982 1.00 94.12 288 GLY A C 1
ATOM 2405 O O . GLY A 1 288 ? -13.096 7.411 -10.846 1.00 94.12 288 GLY A O 1
ATOM 2406 N N . THR A 1 289 ? -12.669 6.669 -12.906 1.00 95.50 289 THR A N 1
ATOM 2407 C CA . THR A 1 289 ? -11.220 6.547 -12.649 1.00 95.50 289 THR A CA 1
ATOM 2408 C C . THR A 1 289 ? -10.470 7.852 -12.866 1.00 95.50 289 THR A C 1
ATOM 2410 O O . THR A 1 289 ? -9.532 8.137 -12.127 1.00 95.50 289 THR A O 1
ATOM 2413 N N . PHE A 1 290 ? -10.893 8.672 -13.822 1.00 95.81 290 PHE A N 1
ATOM 2414 C CA . PHE A 1 290 ? -10.314 9.986 -14.086 1.00 95.81 290 PHE A CA 1
ATOM 2415 C C . PHE A 1 290 ? -11.442 11.006 -14.202 1.00 95.81 290 PHE A C 1
ATOM 2417 O O . PHE A 1 290 ? -12.226 10.952 -15.132 1.00 95.81 290 PHE A O 1
ATOM 2424 N N . VAL A 1 291 ? -11.541 11.917 -13.240 1.00 94.31 291 VAL A N 1
ATOM 2425 C CA . VAL A 1 291 ? -12.598 12.937 -13.110 1.00 94.31 291 VAL A CA 1
ATOM 2426 C C . VAL A 1 291 ? -12.034 14.364 -13.174 1.00 94.31 291 VAL A C 1
ATOM 2428 O O . VAL A 1 291 ? -12.741 15.343 -12.955 1.00 94.31 291 VAL A O 1
ATOM 2431 N N . SER A 1 292 ? -10.726 14.503 -13.413 1.00 93.00 292 SER A N 1
ATOM 2432 C CA . SER A 1 292 ? -10.018 15.783 -13.489 1.00 93.00 292 SER A CA 1
ATOM 2433 C C . SER A 1 292 ? -8.756 15.670 -14.345 1.00 93.00 292 SER A C 1
ATOM 2435 O O . SER A 1 292 ? -8.120 14.623 -14.354 1.00 93.00 292 SER A O 1
ATOM 2437 N N . LYS A 1 293 ? -8.351 16.778 -14.984 1.00 92.25 293 LYS A N 1
ATOM 2438 C CA . LYS A 1 293 ? -7.136 16.916 -15.822 1.00 92.25 293 LYS A CA 1
ATOM 2439 C C . LYS A 1 293 ? -5.809 16.813 -15.062 1.00 92.25 293 LYS A C 1
ATOM 2441 O O . LYS A 1 293 ? -4.752 16.840 -15.679 1.00 92.25 293 LYS A O 1
ATOM 2446 N N . ILE A 1 294 ? -5.856 16.812 -13.732 1.00 93.06 294 ILE A N 1
ATOM 2447 C CA . ILE A 1 294 ? -4.676 16.902 -12.856 1.00 93.06 294 ILE A CA 1
ATOM 2448 C C . ILE A 1 294 ? -4.591 15.709 -11.898 1.00 93.06 294 ILE A C 1
ATOM 2450 O O . ILE A 1 294 ? -4.314 15.853 -10.708 1.00 93.06 294 ILE A O 1
ATOM 2454 N N . GLN A 1 295 ? -4.889 14.518 -12.409 1.00 94.56 295 GLN A N 1
ATOM 2455 C CA . GLN A 1 295 ? -4.698 13.255 -11.710 1.00 94.56 295 GLN A CA 1
ATOM 2456 C C . GLN A 1 295 ? -3.392 12.578 -12.111 1.00 94.56 295 GLN A C 1
ATOM 2458 O O . GLN A 1 295 ? -3.129 12.361 -13.291 1.00 94.56 295 GLN A O 1
ATOM 2463 N N . CYS A 1 296 ? -2.619 12.171 -11.107 1.00 95.75 296 CYS A N 1
ATOM 2464 C CA . CYS A 1 296 ? -1.407 11.388 -11.322 1.00 95.75 296 CYS A CA 1
ATOM 2465 C C . CYS A 1 296 ? -1.686 9.890 -11.483 1.00 95.75 296 CYS A C 1
ATOM 2467 O O . CYS A 1 296 ? -0.861 9.158 -12.010 1.00 95.75 296 CYS A O 1
ATOM 2469 N N . GLU A 1 297 ? -2.831 9.401 -11.012 1.00 96.00 297 GLU A N 1
ATOM 2470 C CA . GLU A 1 297 ? -3.214 7.988 -11.061 1.00 96.00 297 GLU A CA 1
ATOM 2471 C C . GLU A 1 297 ? -4.742 7.857 -11.191 1.00 96.00 297 GLU A C 1
ATOM 2473 O O . GLU A 1 297 ? -5.475 8.768 -10.769 1.00 96.00 297 GLU A O 1
ATOM 2478 N N . PRO A 1 298 ? -5.248 6.745 -11.758 1.00 96.69 298 PRO A N 1
ATOM 2479 C CA . PRO A 1 298 ? -6.675 6.483 -11.758 1.00 96.69 298 PRO A CA 1
ATOM 2480 C C . PRO A 1 298 ? -7.163 6.275 -10.323 1.00 96.69 298 PRO A C 1
ATOM 2482 O O . PRO A 1 298 ? -6.490 5.650 -9.500 1.00 96.69 298 PRO A O 1
ATOM 2485 N N . LEU A 1 299 ? -8.357 6.772 -10.001 1.00 96.50 299 LEU A N 1
ATOM 2486 C CA . LEU A 1 299 ? -8.877 6.735 -8.637 1.00 96.50 299 LEU A CA 1
ATOM 2487 C C . LEU A 1 299 ? -9.007 5.299 -8.115 1.00 96.50 299 LEU A C 1
ATOM 2489 O O . LEU A 1 299 ? -8.831 5.078 -6.916 1.00 96.50 299 LEU A O 1
ATOM 2493 N N . ASP A 1 300 ? -9.243 4.304 -8.971 1.00 96.31 300 ASP A N 1
ATOM 2494 C CA . ASP A 1 300 ? -9.326 2.897 -8.578 1.00 96.31 300 ASP A CA 1
ATOM 2495 C C . ASP A 1 300 ? -7.965 2.225 -8.299 1.00 96.31 300 ASP A C 1
ATOM 2497 O O . ASP A 1 300 ? -7.975 1.189 -7.634 1.00 96.31 300 ASP A O 1
ATOM 2501 N N . MET A 1 301 ? -6.821 2.824 -8.675 1.00 95.75 301 MET A N 1
ATOM 2502 C CA . MET A 1 301 ? -5.452 2.268 -8.554 1.00 95.75 301 MET A CA 1
ATOM 2503 C C . MET A 1 301 ? -5.157 1.643 -7.189 1.00 95.75 301 MET A C 1
ATOM 2505 O O . MET A 1 301 ? -4.660 0.526 -7.067 1.00 95.75 301 MET A O 1
ATOM 2509 N N . ASN A 1 302 ? -5.491 2.373 -6.127 1.00 94.75 302 ASN A N 1
ATOM 2510 C CA . ASN A 1 302 ? -5.219 1.978 -4.748 1.00 94.75 302 ASN A CA 1
ATOM 2511 C C . ASN A 1 302 ? -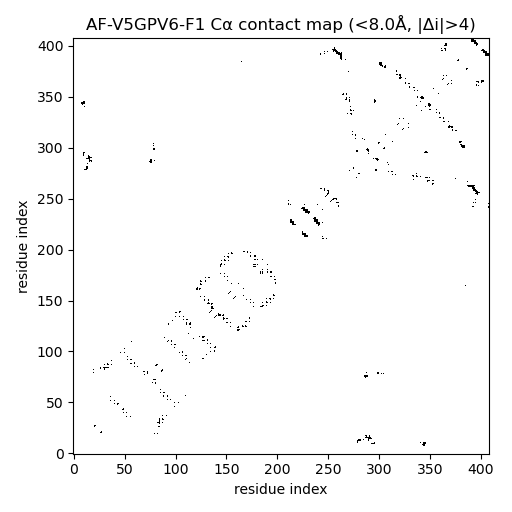6.407 1.244 -4.100 1.00 94.75 302 ASN A C 1
ATOM 2513 O O . ASN A 1 302 ? -6.657 1.369 -2.896 1.00 94.75 302 ASN A O 1
ATOM 2517 N N . THR A 1 303 ? -7.162 0.490 -4.898 1.00 94.12 303 THR A N 1
ATOM 2518 C CA . THR A 1 303 ? -8.327 -0.280 -4.454 1.00 94.12 303 THR A CA 1
ATOM 2519 C C . THR A 1 303 ? -8.309 -1.699 -5.007 1.00 94.12 303 THR A C 1
ATOM 2521 O O . THR A 1 303 ? -7.583 -2.012 -5.946 1.00 94.12 303 THR A O 1
ATOM 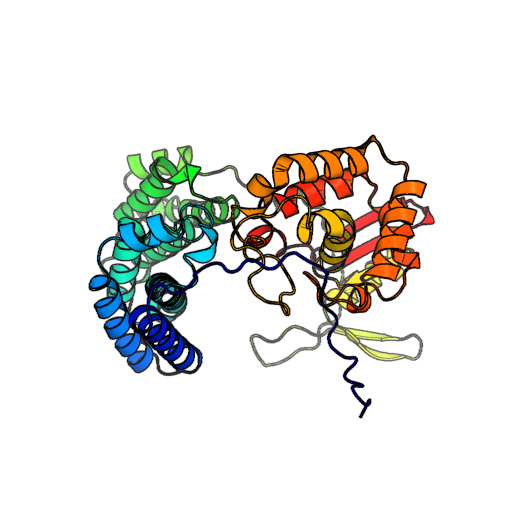2524 N N . ARG A 1 304 ? -9.176 -2.554 -4.457 1.00 92.06 304 ARG A N 1
ATOM 2525 C CA . ARG A 1 304 ? -9.390 -3.921 -4.953 1.00 92.06 304 ARG A CA 1
ATOM 2526 C C . ARG A 1 304 ? -9.950 -3.995 -6.380 1.00 92.06 304 ARG A C 1
ATOM 2528 O O . ARG A 1 304 ? -10.011 -5.087 -6.926 1.00 92.06 304 ARG A O 1
ATOM 2535 N N . TYR A 1 305 ? -10.390 -2.873 -6.951 1.00 94.62 305 TYR A N 1
ATOM 2536 C CA . TYR A 1 305 ? -11.043 -2.835 -8.259 1.00 94.62 305 TYR A CA 1
ATOM 2537 C C . TYR A 1 305 ? -10.055 -2.632 -9.418 1.00 94.62 305 TYR A C 1
ATOM 2539 O O . TYR A 1 305 ? -10.349 -3.068 -10.525 1.00 94.62 305 TYR A O 1
ATOM 2547 N N . PHE A 1 306 ? -8.856 -2.080 -9.171 1.00 96.31 306 PHE A N 1
ATOM 2548 C CA . PHE A 1 306 ? -7.890 -1.763 -10.234 1.00 96.31 306 PHE A CA 1
ATOM 2549 C C . PHE A 1 306 ? -7.545 -2.958 -11.130 1.00 96.31 306 PHE A C 1
ATOM 2551 O O . PHE A 1 306 ? -7.662 -2.874 -12.353 1.00 96.31 306 PHE A O 1
ATOM 2558 N N . TYR A 1 307 ? -7.123 -4.070 -10.517 1.00 96.88 307 TYR A N 1
ATOM 2559 C CA . TYR A 1 307 ? -6.725 -5.269 -11.252 1.00 96.88 307 TYR A CA 1
ATOM 2560 C C . TYR A 1 307 ? -7.906 -5.944 -11.961 1.00 96.88 307 TYR A C 1
ATOM 2562 O O . TYR A 1 307 ? -7.792 -6.156 -13.165 1.00 96.88 307 TYR A O 1
ATOM 2570 N N . PRO A 1 308 ? -9.046 -6.240 -11.297 1.00 96.12 308 PRO A N 1
ATOM 2571 C CA . PRO A 1 308 ? -10.211 -6.808 -11.976 1.00 96.12 308 PRO A CA 1
ATOM 2572 C C . PRO A 1 308 ? -10.683 -5.991 -13.183 1.00 96.12 308 PRO A C 1
ATOM 2574 O O . PRO A 1 308 ? -10.940 -6.575 -14.232 1.00 96.12 308 PRO A O 1
ATOM 2577 N N . ASN A 1 309 ? -10.711 -4.658 -13.069 1.00 95.69 309 ASN A N 1
ATOM 2578 C CA . ASN A 1 309 ? -11.168 -3.768 -14.140 1.00 95.69 309 ASN A CA 1
ATOM 2579 C C . ASN A 1 309 ? -10.275 -3.798 -15.394 1.00 95.69 309 ASN A C 1
ATOM 2581 O O . ASN A 1 309 ? -10.714 -3.398 -16.466 1.00 95.69 309 ASN A O 1
ATOM 2585 N N . ARG A 1 310 ? -9.018 -4.243 -15.268 1.00 96.44 310 ARG A N 1
ATOM 2586 C CA . ARG A 1 310 ? -8.009 -4.268 -16.347 1.00 96.44 310 ARG A CA 1
ATOM 2587 C C . ARG A 1 310 ? -7.367 -5.650 -16.499 1.00 96.44 310 ARG A C 1
ATOM 2589 O O . ARG A 1 310 ? -6.230 -5.778 -16.957 1.00 96.44 310 ARG A O 1
ATOM 2596 N N . LYS A 1 311 ? -8.054 -6.701 -16.040 1.00 97.19 311 LYS A N 1
ATOM 2597 C CA . LYS A 1 311 ? -7.463 -8.034 -15.859 1.00 97.19 311 LYS A CA 1
ATOM 2598 C C . LYS A 1 311 ? -6.9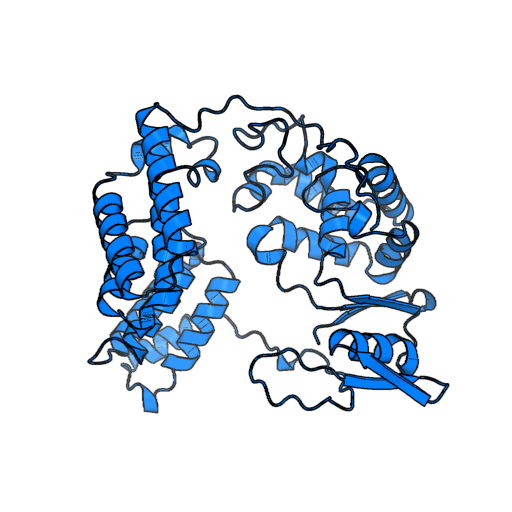20 -8.608 -17.163 1.00 97.19 311 LYS A C 1
ATOM 2600 O O . LYS A 1 311 ? -5.835 -9.181 -17.165 1.00 97.19 311 LYS A O 1
ATOM 2605 N N . VAL A 1 312 ? -7.658 -8.457 -18.261 1.00 97.12 312 VAL A N 1
ATOM 2606 C CA . VAL A 1 312 ? -7.288 -9.030 -19.562 1.00 97.12 312 VAL A CA 1
ATOM 2607 C C . VAL A 1 312 ? -5.987 -8.410 -20.075 1.00 97.12 312 VAL A C 1
ATOM 2609 O O . VAL A 1 312 ? -5.069 -9.130 -20.473 1.00 97.12 312 VAL A O 1
ATOM 2612 N N . GLU A 1 313 ? -5.881 -7.085 -20.021 1.00 97.81 313 GLU A N 1
ATOM 2613 C CA . GLU A 1 313 ? -4.732 -6.311 -20.486 1.00 97.81 313 GLU A CA 1
ATOM 2614 C C . GLU A 1 313 ? -3.519 -6.534 -19.591 1.00 97.81 313 GLU A C 1
ATOM 2616 O O . GLU A 1 313 ? -2.416 -6.756 -20.090 1.00 97.81 313 GLU A O 1
ATOM 2621 N N . ILE A 1 314 ? -3.726 -6.527 -18.272 1.00 98.12 314 ILE A N 1
ATOM 2622 C CA . ILE A 1 314 ? -2.666 -6.769 -17.294 1.00 98.12 314 ILE A CA 1
ATOM 2623 C C . ILE A 1 314 ? -2.117 -8.186 -17.450 1.00 98.12 314 ILE A C 1
ATOM 2625 O O . ILE A 1 314 ? -0.905 -8.356 -17.561 1.00 98.12 314 ILE A O 1
ATOM 2629 N N . ASP A 1 315 ? -2.976 -9.206 -17.507 1.00 98.50 315 ASP A N 1
ATOM 2630 C CA . ASP A 1 315 ? -2.534 -10.594 -17.656 1.00 98.50 315 ASP A CA 1
ATOM 2631 C C . ASP A 1 315 ? -1.805 -10.812 -18.985 1.00 98.50 315 ASP A C 1
ATOM 2633 O O . ASP A 1 315 ? -0.838 -11.573 -19.047 1.00 98.50 315 ASP A O 1
ATOM 2637 N N . LYS A 1 316 ? -2.247 -10.138 -20.053 1.00 98.44 316 LYS A N 1
ATOM 2638 C CA . LYS A 1 316 ? -1.539 -10.144 -21.333 1.00 98.44 316 LYS A CA 1
ATOM 2639 C C . LYS A 1 316 ? -0.154 -9.509 -21.199 1.00 98.44 316 LYS A C 1
ATOM 2641 O O . LYS A 1 316 ? 0.819 -10.155 -21.569 1.00 98.44 316 LYS A O 1
ATOM 2646 N N . ARG A 1 317 ? -0.048 -8.306 -20.621 1.00 98.50 317 ARG A N 1
ATOM 2647 C CA . ARG A 1 317 ? 1.236 -7.616 -20.403 1.00 98.50 317 ARG A CA 1
ATOM 2648 C C . ARG A 1 317 ? 2.195 -8.438 -19.544 1.00 98.50 317 ARG A C 1
ATOM 2650 O O . ARG A 1 317 ? 3.391 -8.474 -19.815 1.00 98.50 317 ARG A O 1
ATOM 2657 N N . LEU A 1 318 ? 1.682 -9.141 -18.537 1.00 98.75 318 LEU A N 1
ATOM 2658 C CA . LEU A 1 318 ? 2.482 -10.043 -17.708 1.00 98.75 318 LEU A CA 1
ATOM 2659 C C . LEU A 1 318 ? 3.045 -11.221 -18.518 1.00 98.75 318 LEU A C 1
ATOM 2661 O O . LEU A 1 318 ? 4.240 -11.490 -18.413 1.00 98.75 318 LEU A O 1
ATOM 2665 N N . ARG A 1 319 ? 2.238 -11.879 -19.366 1.00 98.56 319 ARG A N 1
ATOM 2666 C CA . ARG A 1 319 ? 2.719 -12.954 -20.264 1.00 98.56 319 ARG A CA 1
ATOM 2667 C C . ARG A 1 319 ? 3.726 -12.448 -21.292 1.00 98.56 319 ARG A C 1
ATOM 2669 O O . ARG A 1 319 ? 4.731 -13.119 -21.547 1.00 98.56 319 ARG A O 1
ATOM 2676 N N . GLU A 1 320 ? 3.462 -11.263 -21.835 1.00 98.50 320 GLU A N 1
ATOM 2677 C CA . GLU A 1 320 ? 4.344 -10.547 -22.749 1.00 98.50 320 GLU A CA 1
ATOM 2678 C C . GLU A 1 320 ? 5.736 -10.362 -22.128 1.00 98.50 320 GLU A C 1
ATOM 2680 O O . GLU A 1 320 ? 6.728 -10.780 -22.720 1.00 98.50 320 GLU A O 1
ATOM 2685 N N . ILE A 1 321 ? 5.811 -9.832 -20.904 1.00 98.19 321 ILE A N 1
ATOM 2686 C CA . ILE A 1 321 ? 7.073 -9.652 -20.169 1.00 98.19 321 ILE A CA 1
ATOM 2687 C C . ILE A 1 321 ? 7.712 -11.008 -19.823 1.00 98.19 321 ILE A C 1
ATOM 2689 O O . ILE A 1 321 ? 8.904 -11.208 -20.045 1.00 98.19 321 ILE A O 1
ATOM 2693 N N . GLU A 1 322 ? 6.941 -11.956 -19.286 1.00 98.06 322 GLU A N 1
ATOM 2694 C CA . GLU A 1 322 ? 7.468 -13.225 -18.766 1.00 98.06 322 GLU A CA 1
ATOM 2695 C C . GLU A 1 322 ? 8.049 -14.128 -19.861 1.00 98.06 322 GLU A C 1
ATOM 2697 O O . GLU A 1 322 ? 9.075 -14.783 -19.644 1.00 98.06 322 GLU A O 1
ATOM 2702 N N . SER A 1 323 ? 7.380 -14.198 -21.018 1.00 96.81 323 SER A N 1
ATOM 2703 C CA . SER A 1 323 ? 7.604 -15.272 -21.990 1.00 96.81 323 SER A CA 1
ATOM 2704 C C . SER A 1 323 ? 7.657 -14.826 -23.453 1.00 96.81 323 SER A C 1
ATOM 2706 O O . SER A 1 323 ? 8.531 -15.323 -24.163 1.00 96.81 323 SER A O 1
ATOM 2708 N N . GLU A 1 324 ? 6.836 -13.869 -23.893 1.00 97.81 324 GLU A N 1
ATOM 2709 C CA . GLU A 1 324 ? 6.677 -13.567 -25.329 1.00 97.81 324 GLU A CA 1
ATOM 2710 C C . GLU A 1 324 ? 7.673 -12.521 -25.860 1.00 97.81 324 GLU A C 1
ATOM 2712 O O . GLU A 1 324 ? 8.071 -12.569 -27.024 1.00 97.81 324 GLU A O 1
ATOM 2717 N N . TRP A 1 325 ? 8.081 -11.550 -25.040 1.00 97.88 325 TRP A N 1
ATOM 2718 C CA . TRP A 1 325 ? 9.044 -10.522 -25.429 1.00 97.88 325 TRP A CA 1
ATOM 2719 C C . TRP A 1 325 ? 10.477 -10.980 -25.154 1.00 97.88 325 TRP A C 1
ATOM 2721 O O . TRP A 1 325 ? 10.777 -11.575 -24.117 1.00 97.88 325 TRP A O 1
ATOM 2731 N N . SER A 1 326 ? 11.377 -10.670 -26.089 1.00 96.31 326 SER A N 1
ATOM 2732 C CA . SER A 1 326 ? 12.818 -10.798 -25.878 1.00 96.31 326 SER A CA 1
ATOM 2733 C C . SER A 1 326 ? 13.332 -9.701 -24.945 1.00 96.31 326 SER A C 1
ATOM 2735 O O . SER A 1 326 ? 12.738 -8.622 -24.868 1.00 96.31 326 SER A O 1
ATOM 2737 N N . ASP A 1 327 ? 14.476 -9.933 -24.300 1.00 94.38 327 ASP A N 1
ATOM 2738 C CA . ASP A 1 327 ? 15.111 -8.940 -23.420 1.00 94.38 327 ASP A CA 1
ATOM 2739 C C . ASP A 1 327 ? 15.372 -7.622 -24.169 1.00 94.38 327 ASP A C 1
ATOM 2741 O O . ASP A 1 327 ? 15.051 -6.543 -23.676 1.00 94.38 327 ASP A O 1
ATOM 2745 N N . ALA A 1 328 ? 15.819 -7.700 -25.429 1.00 95.56 328 ALA A N 1
ATOM 2746 C CA . ALA A 1 328 ? 16.004 -6.531 -26.289 1.00 95.56 328 ALA A CA 1
ATOM 2747 C C . ALA A 1 328 ? 14.701 -5.739 -26.512 1.00 95.56 328 ALA A C 1
ATOM 2749 O O . ALA A 1 328 ? 14.711 -4.506 -26.491 1.00 95.56 328 ALA A O 1
ATOM 2750 N N . LYS A 1 329 ? 13.566 -6.430 -26.701 1.00 97.06 329 LYS A N 1
ATOM 2751 C CA . LYS A 1 329 ? 12.255 -5.784 -26.848 1.00 97.06 329 LYS A CA 1
ATOM 2752 C C . LYS A 1 329 ? 11.803 -5.140 -25.537 1.00 97.06 329 LYS A C 1
ATOM 2754 O O . LYS A 1 329 ? 11.299 -4.023 -25.576 1.00 97.06 329 LYS A O 1
ATOM 2759 N N . ILE A 1 330 ? 12.004 -5.814 -24.404 1.00 96.62 330 ILE A N 1
ATOM 2760 C CA . ILE A 1 330 ? 11.687 -5.294 -23.067 1.00 96.62 330 ILE A CA 1
ATOM 2761 C C . ILE A 1 330 ? 12.469 -4.008 -22.786 1.00 96.62 330 ILE A C 1
ATOM 2763 O O . ILE A 1 330 ? 11.878 -2.992 -22.423 1.00 96.62 330 ILE A O 1
ATOM 2767 N N . ILE A 1 331 ? 13.788 -4.040 -22.988 1.00 96.25 331 ILE A N 1
ATOM 2768 C CA . ILE A 1 331 ? 14.668 -2.893 -22.742 1.00 96.25 331 ILE A CA 1
ATOM 2769 C C . ILE A 1 331 ? 14.266 -1.725 -23.640 1.00 96.25 331 ILE A C 1
ATOM 2771 O O . ILE A 1 331 ? 14.158 -0.597 -23.162 1.00 96.25 331 ILE A O 1
ATOM 2775 N N . LYS A 1 332 ? 14.001 -1.988 -24.927 1.00 97.25 332 LYS A N 1
ATOM 2776 C CA . LYS A 1 332 ? 13.516 -0.960 -25.850 1.00 97.25 332 LYS A CA 1
ATOM 2777 C C . LYS A 1 332 ? 12.189 -0.362 -25.377 1.00 97.25 332 LYS A C 1
ATOM 2779 O O . LYS A 1 332 ? 12.086 0.850 -25.279 1.00 97.25 332 LYS A O 1
ATOM 2784 N N . PHE A 1 333 ? 11.211 -1.195 -25.021 1.00 97.69 333 PHE A N 1
ATOM 2785 C CA . PHE A 1 333 ? 9.902 -0.741 -24.543 1.00 97.69 333 PHE A CA 1
ATOM 2786 C C . PHE A 1 333 ? 10.016 0.166 -23.309 1.00 97.69 333 PHE A C 1
ATOM 2788 O O . PHE A 1 333 ? 9.400 1.228 -23.261 1.00 97.69 333 PHE A O 1
ATOM 2795 N N . LEU A 1 334 ? 10.844 -0.220 -22.333 1.00 97.38 334 LEU A N 1
ATOM 2796 C CA . LEU A 1 334 ? 11.108 0.589 -21.144 1.00 97.38 334 LEU A CA 1
ATOM 2797 C C . LEU A 1 334 ? 11.767 1.930 -21.480 1.00 97.38 334 LEU A C 1
ATOM 2799 O O . LEU A 1 334 ? 11.340 2.953 -20.952 1.00 97.38 334 LEU A O 1
ATOM 2803 N N . LYS A 1 335 ? 12.789 1.937 -22.348 1.00 97.19 335 LYS A N 1
ATOM 2804 C CA . LYS A 1 335 ? 13.487 3.165 -22.761 1.00 97.19 335 LYS A CA 1
ATOM 2805 C C . LYS A 1 335 ? 12.562 4.107 -23.535 1.00 97.19 335 LYS A C 1
ATOM 2807 O O . LYS A 1 335 ? 12.518 5.288 -23.208 1.00 97.19 335 LYS A O 1
ATOM 2812 N N . ASP A 1 336 ? 11.776 3.575 -24.471 1.00 97.69 336 ASP A N 1
ATOM 2813 C CA . ASP A 1 336 ? 10.809 4.344 -25.261 1.00 97.69 336 ASP A CA 1
ATOM 2814 C C . ASP A 1 336 ? 9.742 4.989 -24.352 1.00 97.69 336 ASP A C 1
ATOM 2816 O O . ASP A 1 336 ? 9.409 6.162 -24.515 1.00 97.69 336 ASP A O 1
ATOM 2820 N N . ASN A 1 337 ? 9.214 4.255 -23.362 1.00 97.56 337 ASN A N 1
ATOM 2821 C CA . ASN A 1 337 ? 8.254 4.817 -22.403 1.00 97.56 337 ASN A CA 1
ATOM 2822 C C . ASN A 1 337 ? 8.905 5.782 -21.410 1.00 97.56 337 ASN A C 1
ATOM 2824 O O . ASN A 1 337 ? 8.265 6.743 -20.993 1.00 97.56 337 ASN A O 1
ATOM 2828 N N . TYR A 1 338 ? 10.165 5.560 -21.030 1.00 97.50 338 TYR A N 1
ATOM 2829 C CA . TYR A 1 338 ? 10.894 6.497 -20.182 1.00 97.50 338 TYR A CA 1
ATOM 2830 C C . TYR A 1 338 ? 11.085 7.838 -20.898 1.00 97.50 338 TYR A C 1
ATOM 2832 O O . TYR A 1 338 ? 10.795 8.885 -20.326 1.00 97.50 338 TYR A O 1
ATOM 2840 N N . GLU A 1 339 ? 11.520 7.823 -22.158 1.00 96.88 339 GLU A N 1
ATOM 2841 C CA . GLU A 1 339 ? 11.688 9.041 -22.958 1.00 96.88 339 GLU A CA 1
ATOM 2842 C C . GLU A 1 339 ? 10.371 9.816 -23.085 1.00 96.88 339 GLU A C 1
ATOM 2844 O O . GLU A 1 339 ? 10.346 11.033 -22.901 1.00 96.88 339 GLU A O 1
ATOM 2849 N N . LYS A 1 340 ? 9.265 9.101 -23.314 1.00 96.31 340 LYS A N 1
ATOM 2850 C CA . LYS A 1 340 ? 7.936 9.702 -23.451 1.00 96.31 340 LYS A CA 1
ATOM 2851 C C . LYS A 1 340 ? 7.341 10.223 -22.151 1.00 96.31 340 LYS A C 1
ATOM 2853 O O . LYS A 1 340 ? 6.698 11.254 -22.200 1.00 96.31 340 LYS A O 1
ATOM 2858 N N . HIS A 1 341 ? 7.526 9.538 -21.022 1.00 96.06 341 HIS A N 1
ATOM 2859 C CA . HIS A 1 341 ? 6.687 9.765 -19.835 1.00 96.06 341 HIS A CA 1
ATOM 2860 C C . HIS A 1 341 ? 7.465 10.101 -18.556 1.00 96.06 341 HIS A C 1
ATOM 2862 O O . HIS A 1 341 ? 6.863 10.368 -17.520 1.00 96.06 341 HIS A O 1
ATOM 2868 N N . SER A 1 342 ? 8.803 10.110 -18.579 1.00 95.19 342 SER A N 1
ATOM 2869 C CA . SER A 1 342 ? 9.617 10.371 -17.374 1.00 95.19 342 SER A CA 1
ATOM 2870 C C . SER A 1 342 ? 9.415 11.759 -16.760 1.00 95.19 342 SER A C 1
ATOM 2872 O O . SER A 1 342 ? 9.695 11.944 -15.574 1.00 95.19 342 SER A O 1
ATOM 2874 N N . HIS A 1 343 ? 8.944 12.720 -17.556 1.00 93.62 343 HIS A N 1
ATOM 2875 C CA . HIS A 1 343 ? 8.676 14.093 -17.141 1.00 93.62 343 HIS A CA 1
ATOM 2876 C C . HIS A 1 343 ? 7.253 14.297 -16.601 1.00 93.62 343 HIS A C 1
ATOM 2878 O O . HIS A 1 343 ? 6.974 15.351 -16.029 1.00 93.62 343 HIS A O 1
ATOM 2884 N N . GLU A 1 344 ? 6.365 13.317 -16.781 1.00 95.19 344 GLU A N 1
ATOM 2885 C CA . GLU A 1 344 ? 4.962 13.425 -16.402 1.00 95.19 344 GLU A CA 1
ATOM 2886 C C . GLU A 1 344 ? 4.749 13.099 -14.916 1.00 95.19 344 GLU A C 1
ATOM 2888 O O . GLU A 1 344 ? 5.394 12.224 -14.328 1.00 95.19 344 GLU A O 1
ATOM 2893 N N . PHE A 1 345 ? 3.776 13.771 -14.303 1.00 94.62 345 PHE A N 1
ATOM 2894 C CA . PHE A 1 345 ? 3.282 13.472 -12.964 1.00 94.62 345 PHE A CA 1
ATOM 2895 C C . PHE A 1 345 ? 2.395 12.221 -13.012 1.00 94.62 345 PHE A C 1
ATOM 2897 O O . PHE A 1 345 ? 1.170 12.306 -13.029 1.00 94.62 345 PHE A O 1
ATOM 2904 N N . ALA A 1 346 ? 3.033 11.052 -13.060 1.00 95.31 346 ALA A N 1
ATOM 2905 C CA . ALA A 1 346 ? 2.393 9.739 -13.091 1.00 95.31 346 ALA A CA 1
ATOM 2906 C C . ALA A 1 346 ? 2.259 9.120 -11.678 1.00 95.31 346 ALA A C 1
ATOM 2908 O O . ALA A 1 346 ? 2.453 9.793 -10.664 1.00 95.31 346 ALA A O 1
ATOM 2909 N N . VAL A 1 347 ? 1.964 7.813 -11.590 1.00 94.88 347 VAL A N 1
ATOM 2910 C CA . VAL A 1 347 ? 1.861 7.039 -10.328 1.00 94.88 347 VAL A CA 1
ATOM 2911 C C . VAL A 1 347 ? 3.071 7.263 -9.401 1.00 94.88 347 VAL A C 1
ATOM 2913 O O . VAL A 1 347 ? 2.959 7.175 -8.177 1.00 94.88 347 VAL A O 1
ATOM 2916 N N . CYS A 1 348 ? 4.237 7.556 -9.978 1.00 94.44 348 CYS A N 1
ATOM 2917 C CA . CYS A 1 348 ? 5.443 7.979 -9.278 1.00 94.44 348 CYS A CA 1
ATOM 2918 C C . CYS A 1 348 ? 6.277 8.929 -10.152 1.00 94.44 348 CYS A C 1
ATOM 2920 O O . CYS A 1 348 ? 6.116 8.952 -11.370 1.00 94.44 348 CYS A O 1
ATOM 2922 N N . GLU A 1 349 ? 7.223 9.648 -9.546 1.00 93.12 349 GLU A N 1
ATOM 2923 C CA . GLU A 1 349 ? 8.150 10.553 -10.241 1.00 93.12 349 GLU A CA 1
ATOM 2924 C C . GLU A 1 349 ? 9.256 9.766 -10.972 1.00 93.12 349 GLU A C 1
ATOM 2926 O O . GLU A 1 349 ? 10.380 9.634 -10.488 1.00 93.12 349 GLU A O 1
ATOM 2931 N N . ILE A 1 350 ? 8.927 9.195 -12.135 1.00 95.81 350 ILE A N 1
ATOM 2932 C CA . ILE A 1 350 ? 9.801 8.271 -12.882 1.00 95.81 350 ILE A CA 1
ATOM 2933 C C . ILE A 1 350 ? 11.186 8.883 -13.143 1.00 95.81 350 ILE A C 1
ATOM 2935 O O . ILE A 1 350 ? 12.187 8.240 -12.831 1.00 95.81 350 ILE A O 1
ATOM 2939 N N . GLY A 1 351 ? 11.255 10.113 -13.666 1.00 93.50 351 GLY A N 1
ATOM 2940 C CA . GLY A 1 351 ? 12.524 10.783 -13.979 1.00 93.50 351 GLY A CA 1
ATOM 2941 C C . GLY A 1 351 ? 13.346 11.214 -12.758 1.00 93.50 351 GLY A C 1
ATOM 2942 O O . GLY A 1 351 ? 14.533 11.495 -12.891 1.00 93.50 351 GLY A O 1
ATOM 2943 N N . VAL A 1 352 ? 12.742 11.256 -11.564 1.00 92.62 352 VAL A N 1
ATOM 2944 C CA . VAL A 1 352 ? 13.464 11.486 -10.298 1.00 92.62 352 VAL A CA 1
ATOM 2945 C C . VAL A 1 352 ? 14.031 10.172 -9.764 1.00 92.62 352 VAL A C 1
ATOM 2947 O O . VAL A 1 352 ? 15.153 10.138 -9.265 1.00 92.62 352 VAL A O 1
ATOM 2950 N N . ILE A 1 353 ? 13.265 9.083 -9.877 1.00 94.50 353 ILE A N 1
ATOM 2951 C CA . ILE A 1 353 ? 13.649 7.756 -9.378 1.00 94.50 353 ILE A CA 1
ATOM 2952 C C . ILE A 1 353 ? 14.729 7.118 -10.259 1.00 94.50 353 ILE A C 1
ATOM 2954 O O . ILE A 1 353 ? 15.652 6.489 -9.745 1.00 94.50 353 ILE A O 1
ATOM 2958 N N . ILE A 1 354 ? 14.610 7.250 -11.580 1.00 93.56 354 ILE A N 1
ATOM 2959 C CA . ILE A 1 354 ? 15.538 6.670 -12.553 1.00 93.56 354 ILE A CA 1
ATOM 2960 C C . ILE A 1 354 ? 16.350 7.814 -13.151 1.00 93.56 354 ILE A C 1
ATOM 2962 O O . ILE A 1 354 ? 15.915 8.462 -14.094 1.00 93.56 354 ILE A O 1
ATOM 2966 N N . SER A 1 355 ? 17.531 8.071 -12.593 1.00 87.25 355 SER A N 1
ATOM 2967 C CA . SER A 1 355 ? 18.410 9.157 -13.045 1.00 87.25 355 SER A CA 1
ATOM 2968 C C . SER A 1 355 ? 19.280 8.786 -14.251 1.00 87.25 355 SER A C 1
ATOM 2970 O O . SER A 1 355 ? 19.665 9.667 -15.019 1.00 87.25 355 SER A O 1
ATOM 2972 N N . ASP A 1 356 ? 19.574 7.497 -14.442 1.00 89.56 356 ASP A N 1
ATOM 2973 C CA . ASP A 1 356 ? 20.319 6.978 -15.590 1.00 89.56 356 ASP A CA 1
ATOM 2974 C C . ASP A 1 356 ? 19.489 5.929 -16.337 1.00 89.56 356 ASP A C 1
ATOM 2976 O O . ASP A 1 356 ? 19.162 4.869 -15.813 1.00 89.56 356 ASP A O 1
ATOM 2980 N N . VAL A 1 357 ? 19.175 6.200 -17.603 1.00 89.50 357 VAL A N 1
ATOM 2981 C CA . VAL A 1 357 ? 18.409 5.294 -18.472 1.00 89.50 357 VAL A CA 1
ATOM 2982 C C . VAL A 1 357 ? 19.164 3.994 -18.755 1.00 89.50 357 VAL A C 1
ATOM 2984 O O . VAL A 1 357 ? 18.541 2.967 -19.039 1.00 89.50 357 VAL A O 1
ATOM 2987 N N . LYS A 1 358 ? 20.502 3.997 -18.671 1.00 86.62 358 LYS A N 1
ATOM 2988 C CA . LYS A 1 358 ? 21.307 2.779 -18.844 1.00 86.62 358 LYS A CA 1
ATOM 2989 C C . LYS A 1 358 ? 20.980 1.736 -17.779 1.00 86.62 358 LYS A C 1
ATOM 2991 O O . LYS A 1 358 ? 20.918 0.557 -18.110 1.00 86.62 358 LYS A O 1
ATOM 2996 N N . PHE A 1 359 ? 20.641 2.171 -16.566 1.00 88.44 359 PHE A N 1
ATOM 2997 C CA . PHE A 1 359 ? 20.262 1.294 -15.460 1.00 88.44 359 PHE A CA 1
ATOM 2998 C C . PHE A 1 359 ? 19.059 0.385 -15.779 1.00 88.44 359 PHE A C 1
ATOM 3000 O O . PHE A 1 359 ? 18.972 -0.727 -15.266 1.00 88.44 359 PHE A O 1
ATOM 3007 N N . LEU A 1 360 ? 18.146 0.800 -16.670 1.00 92.06 360 LEU A N 1
ATOM 3008 C CA . LEU A 1 360 ? 17.020 -0.043 -17.095 1.00 92.06 360 LEU A CA 1
ATOM 3009 C C . LEU A 1 360 ? 17.481 -1.353 -17.745 1.00 92.06 360 LEU A C 1
ATOM 3011 O O . LEU A 1 360 ? 16.800 -2.369 -17.623 1.00 92.06 360 LEU A O 1
ATOM 3015 N N . GLN A 1 361 ? 18.622 -1.328 -18.437 1.00 93.06 361 GLN A N 1
ATOM 3016 C CA . GLN A 1 361 ? 19.204 -2.525 -19.029 1.00 93.06 361 GLN A CA 1
ATOM 3017 C C . GLN A 1 361 ? 19.783 -3.443 -17.952 1.00 93.06 361 GLN A C 1
ATOM 3019 O O . GLN A 1 361 ? 19.382 -4.602 -17.885 1.00 93.06 361 GLN A O 1
ATOM 3024 N N . ASP A 1 362 ? 20.619 -2.904 -17.062 1.00 91.94 362 ASP A N 1
ATOM 3025 C CA . ASP A 1 362 ? 21.212 -3.659 -15.952 1.00 91.94 362 ASP A CA 1
ATOM 3026 C C . ASP A 1 362 ? 20.138 -4.339 -15.094 1.00 91.94 362 ASP A C 1
ATOM 3028 O O . ASP A 1 362 ? 20.283 -5.494 -14.696 1.00 91.94 362 ASP A O 1
ATOM 3032 N N . LEU A 1 363 ? 19.023 -3.646 -14.849 1.00 90.69 363 LEU A N 1
ATOM 3033 C CA . LEU A 1 363 ? 17.896 -4.169 -14.089 1.00 90.69 363 LEU A CA 1
ATOM 3034 C C . LEU A 1 363 ? 17.257 -5.389 -14.765 1.00 90.69 363 LEU A C 1
ATOM 3036 O O . LEU A 1 363 ? 16.990 -6.390 -14.098 1.00 90.69 363 LEU A O 1
ATOM 3040 N N . VAL A 1 364 ? 17.010 -5.323 -16.076 1.00 93.00 364 VAL A N 1
ATOM 3041 C CA . VAL A 1 364 ? 16.433 -6.447 -16.832 1.00 93.00 364 VAL A CA 1
ATOM 3042 C C . VAL A 1 364 ? 17.417 -7.611 -16.895 1.00 93.00 364 VAL A C 1
ATOM 3044 O O . VAL A 1 364 ? 17.010 -8.748 -16.654 1.00 93.00 364 VAL A O 1
ATOM 3047 N N . ASP A 1 365 ? 18.695 -7.325 -17.145 1.00 91.88 365 ASP A N 1
ATOM 3048 C CA . ASP A 1 365 ? 19.747 -8.333 -17.272 1.00 91.88 365 ASP A CA 1
ATOM 3049 C C . ASP A 1 365 ? 20.034 -9.052 -15.941 1.00 91.88 365 ASP A C 1
ATOM 3051 O O . ASP A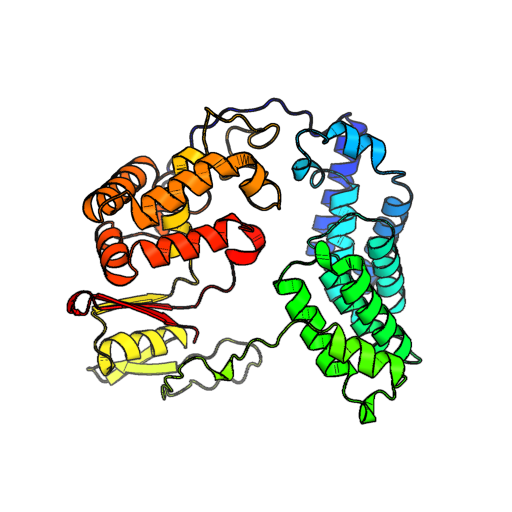 1 365 ? 20.299 -10.255 -15.947 1.00 91.88 365 ASP A O 1
ATOM 3055 N N . CYS A 1 366 ? 19.948 -8.350 -14.803 1.00 95.19 366 CYS A N 1
ATOM 3056 C CA . CYS A 1 366 ? 20.288 -8.901 -13.486 1.00 95.19 366 CYS A CA 1
ATOM 3057 C C . CYS A 1 366 ? 19.088 -9.469 -12.711 1.00 95.19 366 CYS A C 1
ATOM 3059 O O . CYS A 1 366 ? 19.245 -10.455 -11.993 1.00 95.19 366 CYS A O 1
ATOM 3061 N N . ILE A 1 367 ? 17.894 -8.867 -12.803 1.00 95.25 367 ILE A N 1
ATOM 3062 C CA . ILE A 1 367 ? 16.689 -9.414 -12.145 1.00 95.25 367 ILE A CA 1
ATOM 3063 C C . ILE A 1 367 ? 16.078 -10.526 -13.004 1.00 95.25 367 ILE A C 1
ATOM 3065 O O . ILE A 1 367 ? 15.609 -11.541 -12.487 1.00 95.25 367 ILE A O 1
ATOM 3069 N N . GLY A 1 368 ? 16.086 -10.339 -14.323 1.00 94.94 368 GLY A N 1
ATOM 3070 C CA . GLY A 1 368 ? 15.475 -11.248 -15.277 1.00 94.94 368 GLY A CA 1
ATOM 3071 C C . GLY A 1 368 ? 13.967 -11.035 -15.433 1.00 94.94 368 GLY A C 1
ATOM 3072 O O . GLY A 1 368 ? 13.202 -10.906 -14.472 1.00 94.94 368 GLY A O 1
ATOM 3073 N N . ARG A 1 369 ? 13.506 -11.076 -16.686 1.00 95.25 369 ARG A N 1
ATOM 3074 C CA . ARG A 1 369 ? 12.109 -10.804 -17.071 1.00 95.25 369 ARG A CA 1
ATOM 3075 C C . ARG A 1 369 ? 11.053 -11.657 -16.357 1.00 95.25 369 ARG A C 1
ATOM 3077 O O . ARG A 1 369 ? 9.980 -11.158 -16.035 1.00 95.25 369 ARG A O 1
ATOM 3084 N N . LYS A 1 370 ? 11.356 -12.925 -16.054 1.00 96.44 370 LYS A N 1
ATOM 3085 C CA . LYS A 1 370 ? 10.426 -13.830 -15.352 1.00 96.44 370 LYS A CA 1
ATOM 3086 C C . LYS A 1 370 ? 10.188 -13.393 -13.909 1.00 96.44 370 LYS A C 1
ATOM 3088 O O . LYS A 1 370 ? 9.053 -13.381 -13.444 1.00 96.44 370 LYS A O 1
ATOM 3093 N N . VAL A 1 371 ? 11.256 -13.008 -13.209 1.00 96.94 371 VAL A N 1
ATOM 3094 C CA . VAL A 1 371 ? 11.173 -12.522 -11.827 1.00 96.94 371 VAL A CA 1
ATOM 3095 C C . VAL A 1 371 ? 10.445 -11.182 -11.796 1.00 96.94 371 VAL A C 1
ATOM 3097 O O . VAL A 1 371 ? 9.528 -11.014 -10.995 1.00 96.94 371 VAL A O 1
ATOM 3100 N N . LEU A 1 372 ? 10.772 -10.270 -12.719 1.00 96.94 372 LEU A N 1
ATOM 3101 C CA . LEU A 1 372 ? 10.059 -8.999 -12.875 1.00 96.94 372 LEU A CA 1
ATOM 3102 C C . LEU A 1 372 ? 8.558 -9.210 -13.088 1.00 96.94 372 LEU A C 1
ATOM 3104 O O . LEU A 1 372 ? 7.757 -8.628 -12.359 1.00 96.94 372 LEU A O 1
ATOM 3108 N N . ALA A 1 373 ? 8.168 -10.096 -14.009 1.00 98.12 373 ALA A N 1
ATOM 3109 C CA . ALA A 1 373 ? 6.764 -10.420 -14.237 1.00 98.12 373 ALA A CA 1
ATOM 3110 C C . ALA A 1 373 ? 6.070 -10.910 -12.955 1.00 98.12 373 ALA A C 1
ATOM 3112 O O . ALA A 1 373 ? 4.965 -10.464 -12.661 1.00 98.12 373 ALA A O 1
ATOM 3113 N N . LYS A 1 374 ? 6.718 -11.751 -12.136 1.00 98.19 374 LYS A N 1
ATOM 3114 C CA . LYS A 1 374 ? 6.146 -12.214 -10.857 1.00 98.19 374 LYS A CA 1
ATOM 3115 C C . LYS A 1 374 ? 6.042 -11.112 -9.804 1.00 98.19 374 LYS A C 1
ATOM 3117 O O . LYS A 1 374 ? 5.043 -11.055 -9.085 1.00 98.19 374 LYS A O 1
ATOM 3122 N N . ILE A 1 375 ? 7.023 -10.214 -9.731 1.00 97.69 375 ILE A N 1
ATOM 3123 C CA . ILE A 1 375 ? 6.965 -9.036 -8.853 1.00 97.69 375 ILE A CA 1
ATOM 3124 C C . ILE A 1 375 ? 5.796 -8.133 -9.267 1.00 97.69 375 ILE A C 1
ATOM 3126 O O . ILE A 1 375 ? 4.997 -7.730 -8.421 1.00 97.69 375 ILE A O 1
ATOM 3130 N N . TYR A 1 376 ? 5.644 -7.855 -10.563 1.00 98.31 376 TYR A N 1
ATOM 3131 C CA . TYR A 1 376 ? 4.557 -7.021 -11.075 1.00 98.31 376 TYR A CA 1
ATOM 3132 C C . TYR A 1 376 ? 3.188 -7.691 -10.945 1.00 98.31 376 TYR A C 1
ATOM 3134 O O . TYR A 1 376 ? 2.226 -7.023 -10.576 1.00 98.31 376 TYR A O 1
ATOM 3142 N N . GLU A 1 377 ? 3.100 -9.006 -11.160 1.00 98.25 377 GLU A N 1
ATOM 3143 C CA . GLU A 1 377 ? 1.893 -9.799 -10.905 1.00 98.25 377 GLU A CA 1
ATOM 3144 C C . GLU A 1 377 ? 1.456 -9.663 -9.442 1.00 98.25 377 GLU A C 1
ATOM 3146 O O . GLU A 1 377 ? 0.267 -9.514 -9.151 1.00 98.25 377 GLU A O 1
ATOM 3151 N N . ARG A 1 378 ? 2.410 -9.691 -8.504 1.00 96.69 378 ARG A N 1
ATOM 3152 C CA . ARG A 1 378 ? 2.116 -9.455 -7.094 1.00 96.69 378 ARG A CA 1
ATOM 3153 C C . ARG A 1 378 ? 1.641 -8.025 -6.878 1.00 96.69 378 ARG A C 1
ATOM 3155 O O . ARG A 1 378 ? 0.550 -7.854 -6.347 1.00 96.69 378 ARG A O 1
ATOM 3162 N N . LEU A 1 379 ? 2.413 -7.025 -7.308 1.00 96.88 379 LEU A N 1
ATOM 3163 C CA . LEU A 1 379 ? 2.089 -5.608 -7.117 1.00 96.88 379 LEU A CA 1
ATOM 3164 C C . LEU A 1 379 ? 0.699 -5.256 -7.636 1.00 96.88 379 LEU A C 1
ATOM 3166 O O . LEU A 1 379 ? -0.085 -4.646 -6.917 1.00 96.88 379 LEU A O 1
ATOM 3170 N N . VAL A 1 380 ? 0.371 -5.671 -8.856 1.00 96.88 380 VAL A N 1
ATOM 3171 C CA . VAL A 1 380 ? -0.861 -5.245 -9.517 1.00 96.88 380 VAL A CA 1
ATOM 3172 C C . VAL A 1 380 ? -2.119 -5.782 -8.835 1.00 96.88 380 VAL A C 1
ATOM 3174 O O . VAL A 1 380 ? -3.124 -5.079 -8.775 1.00 96.88 380 VAL A O 1
ATOM 3177 N N . LYS A 1 381 ? -2.061 -6.982 -8.239 1.00 94.69 381 LYS A N 1
ATOM 3178 C CA . LYS A 1 381 ? -3.208 -7.610 -7.557 1.00 94.69 381 LYS A CA 1
ATOM 3179 C C . LYS A 1 381 ? -3.683 -6.834 -6.326 1.00 94.69 381 LYS A C 1
ATOM 3181 O O . LYS A 1 381 ? -4.860 -6.917 -5.984 1.00 94.69 381 LYS A O 1
ATOM 3186 N N . ASN A 1 382 ? -2.800 -6.088 -5.660 1.00 93.25 382 ASN A N 1
ATOM 3187 C CA . ASN A 1 382 ? -3.171 -5.157 -4.592 1.00 93.25 382 ASN A CA 1
ATOM 3188 C C . ASN A 1 382 ? -2.098 -4.070 -4.438 1.00 93.25 382 ASN A C 1
ATOM 3190 O O . ASN A 1 382 ? -1.293 -4.090 -3.502 1.00 93.25 382 ASN A O 1
ATOM 3194 N N . PHE A 1 383 ? -2.095 -3.108 -5.364 1.00 94.69 383 PHE A N 1
ATOM 3195 C CA . PHE A 1 383 ? -1.039 -2.097 -5.444 1.00 94.69 383 PHE A CA 1
ATOM 3196 C C . PHE A 1 383 ? -0.884 -1.313 -4.141 1.00 94.69 383 PHE A C 1
ATOM 3198 O O . PHE A 1 383 ? 0.229 -1.101 -3.669 1.00 94.69 383 PHE A O 1
ATOM 3205 N N . ARG A 1 384 ? -1.999 -0.957 -3.494 1.00 92.25 384 ARG A N 1
ATOM 3206 C CA . ARG A 1 384 ? -1.995 -0.222 -2.222 1.00 92.25 384 ARG A CA 1
ATOM 3207 C C . ARG A 1 384 ? -1.223 -0.943 -1.119 1.00 92.25 384 ARG A C 1
ATOM 3209 O O . ARG A 1 384 ? -0.537 -0.281 -0.345 1.00 92.25 384 ARG A O 1
ATOM 3216 N N . GLU A 1 385 ? -1.391 -2.257 -1.010 1.00 91.44 385 GLU A N 1
ATOM 3217 C CA . GLU A 1 385 ? -0.808 -3.054 0.070 1.00 91.44 385 GLU A CA 1
ATOM 3218 C C . GLU A 1 385 ? 0.613 -3.521 -0.256 1.00 91.44 385 GLU A C 1
ATOM 3220 O O . GLU A 1 385 ? 1.460 -3.538 0.631 1.00 91.44 385 GLU A O 1
ATOM 3225 N N . TYR A 1 386 ? 0.892 -3.858 -1.518 1.00 93.81 386 TYR A N 1
ATOM 3226 C CA . TYR A 1 386 ? 2.160 -4.480 -1.913 1.00 93.81 386 TYR A CA 1
ATOM 3227 C C . TYR A 1 386 ? 3.214 -3.503 -2.439 1.00 93.81 386 TYR A C 1
ATOM 3229 O O . TYR A 1 386 ? 4.365 -3.893 -2.609 1.00 93.81 386 TYR A O 1
ATOM 3237 N N . ARG A 1 387 ? 2.872 -2.224 -2.657 1.00 91.50 387 ARG A N 1
ATOM 3238 C CA . ARG A 1 387 ? 3.850 -1.175 -3.020 1.00 91.50 387 ARG A CA 1
ATOM 3239 C C . ARG A 1 387 ? 4.773 -0.744 -1.870 1.00 91.50 387 ARG A C 1
ATOM 3241 O O . ARG A 1 387 ? 5.649 0.098 -2.078 1.00 91.50 387 ARG A O 1
ATOM 3248 N N . SER A 1 388 ? 4.524 -1.247 -0.664 1.00 89.75 388 SER A N 1
ATOM 3249 C CA . SER A 1 388 ? 5.252 -0.942 0.569 1.00 89.75 388 SER A CA 1
ATOM 3250 C C . SER A 1 388 ? 5.801 -2.231 1.183 1.00 89.75 388 SER A C 1
ATOM 3252 O O . SER A 1 388 ? 5.225 -3.297 0.984 1.00 89.75 388 SER A O 1
ATOM 3254 N N . GLY A 1 389 ? 6.898 -2.129 1.940 1.00 90.38 389 GLY A N 1
ATOM 3255 C CA . GLY A 1 389 ? 7.591 -3.296 2.507 1.00 90.38 389 GLY A CA 1
ATOM 3256 C C . GLY A 1 389 ? 8.482 -4.038 1.505 1.00 90.38 389 GLY A C 1
ATOM 3257 O O . GLY A 1 389 ? 8.785 -5.209 1.710 1.00 90.38 389 GLY A O 1
ATOM 3258 N N . LEU A 1 390 ? 8.854 -3.375 0.404 1.00 93.81 390 LEU A N 1
ATOM 3259 C CA . LEU A 1 390 ? 9.941 -3.823 -0.466 1.00 93.81 390 LEU A CA 1
ATOM 3260 C C . LEU A 1 390 ? 11.282 -3.546 0.232 1.00 93.81 390 LEU A C 1
ATOM 3262 O O . LEU A 1 390 ? 11.365 -2.516 0.903 1.00 93.81 390 LEU A O 1
ATOM 3266 N N . PRO A 1 391 ? 12.307 -4.397 0.043 1.00 95.44 391 PRO A N 1
ATOM 3267 C CA . PRO A 1 391 ? 13.565 -4.257 0.770 1.00 95.44 391 PRO A CA 1
ATOM 3268 C C . PRO A 1 391 ? 14.286 -2.927 0.536 1.00 95.44 391 PRO A C 1
ATOM 3270 O O . PRO A 1 391 ? 14.161 -2.334 -0.544 1.00 95.44 391 PRO A O 1
ATOM 3273 N N . ASP A 1 392 ? 15.050 -2.485 1.537 1.00 96.75 392 ASP A N 1
ATOM 3274 C CA . ASP A 1 392 ? 15.781 -1.211 1.525 1.00 96.75 392 ASP A CA 1
ATOM 3275 C C . ASP A 1 392 ? 16.667 -1.066 0.279 1.00 96.75 392 ASP A C 1
ATOM 3277 O O . ASP A 1 392 ? 16.581 -0.074 -0.459 1.00 96.75 392 ASP A O 1
ATOM 3281 N N . LEU A 1 393 ? 17.502 -2.076 0.013 1.00 97.25 393 LEU A N 1
ATOM 3282 C CA . LEU A 1 393 ? 18.493 -2.047 -1.057 1.00 97.25 393 LEU A CA 1
ATOM 3283 C C . LEU A 1 393 ? 18.132 -2.976 -2.217 1.00 97.25 393 LEU A C 1
ATOM 3285 O O . LEU A 1 393 ? 17.676 -4.109 -2.040 1.00 97.25 393 LEU A O 1
ATOM 3289 N N . LEU A 1 394 ? 18.466 -2.512 -3.417 1.00 96.06 394 LEU A N 1
ATOM 3290 C CA . LEU A 1 394 ? 18.606 -3.326 -4.615 1.00 96.06 394 LEU A CA 1
ATOM 3291 C C . LEU A 1 394 ? 20.081 -3.306 -5.019 1.00 96.06 394 LEU A C 1
ATOM 3293 O O . LEU A 1 394 ? 20.605 -2.244 -5.348 1.00 96.06 394 LEU A O 1
ATOM 3297 N N . VAL A 1 395 ? 20.754 -4.454 -4.991 1.00 96.00 395 VAL A N 1
ATOM 3298 C CA . VAL A 1 395 ? 22.166 -4.587 -5.394 1.00 96.00 395 VAL A CA 1
ATOM 3299 C C . VAL A 1 395 ? 22.286 -5.542 -6.574 1.00 96.00 395 VAL A C 1
ATOM 3301 O O . VAL A 1 395 ? 21.552 -6.529 -6.656 1.00 96.00 395 VAL A O 1
ATOM 3304 N N . TRP A 1 396 ? 23.198 -5.259 -7.502 1.00 95.56 396 TRP A N 1
ATOM 3305 C CA . TRP A 1 396 ? 23.397 -6.075 -8.699 1.00 95.56 396 TRP A CA 1
ATOM 3306 C C . TRP A 1 396 ? 24.868 -6.230 -9.086 1.00 95.56 396 TRP A C 1
ATOM 3308 O O . TRP A 1 396 ? 25.739 -5.438 -8.717 1.00 95.56 396 TRP A O 1
ATOM 3318 N N . ASN A 1 397 ? 25.149 -7.303 -9.816 1.00 95.62 397 ASN A N 1
ATOM 3319 C CA . ASN A 1 397 ? 26.432 -7.543 -10.450 1.00 95.62 397 ASN A CA 1
ATOM 3320 C C . ASN A 1 397 ? 26.186 -7.880 -11.926 1.00 95.62 397 ASN A C 1
ATOM 3322 O O . ASN A 1 397 ? 25.638 -8.940 -12.226 1.00 95.62 397 ASN A O 1
ATOM 3326 N N . VAL A 1 398 ? 26.580 -6.970 -12.822 1.00 93.06 398 VAL A N 1
ATOM 3327 C CA . VAL A 1 398 ? 26.350 -7.092 -14.273 1.00 93.06 398 VAL A CA 1
ATOM 3328 C C . VAL A 1 398 ? 27.139 -8.261 -14.863 1.00 93.06 398 VAL A C 1
ATOM 3330 O O . VAL A 1 398 ? 26.590 -9.042 -15.638 1.00 93.06 398 VAL A O 1
ATOM 3333 N N . ASP A 1 399 ? 28.393 -8.437 -14.440 1.00 93.19 399 ASP A N 1
ATOM 3334 C CA . ASP A 1 399 ? 29.272 -9.498 -14.946 1.00 93.19 399 ASP A CA 1
ATOM 3335 C C . ASP A 1 399 ? 28.740 -10.893 -14.588 1.00 93.19 399 ASP A C 1
ATOM 3337 O O . ASP A 1 399 ? 28.761 -11.813 -15.406 1.00 93.19 399 ASP A O 1
ATOM 3341 N N . ARG A 1 400 ? 28.221 -11.045 -13.363 1.00 94.31 400 ARG A N 1
ATOM 3342 C CA . ARG A 1 400 ? 27.631 -12.295 -12.860 1.00 94.31 400 ARG A CA 1
ATOM 3343 C C . ARG A 1 400 ? 26.151 -12.453 -13.219 1.00 94.31 400 ARG A C 1
ATOM 3345 O O . ARG A 1 400 ? 25.606 -13.531 -13.005 1.00 94.31 400 ARG A O 1
ATOM 3352 N N . LYS A 1 401 ? 25.501 -11.408 -13.749 1.00 92.88 401 LYS A N 1
ATOM 3353 C CA . LYS A 1 401 ? 24.043 -11.323 -13.963 1.00 92.88 401 LYS A CA 1
ATOM 3354 C C . LYS A 1 401 ? 23.237 -11.691 -12.716 1.00 92.88 401 LYS A C 1
ATOM 3356 O O . LYS A 1 401 ? 22.295 -12.479 -12.763 1.00 92.88 401 LYS A O 1
ATOM 3361 N N . GLU A 1 402 ? 23.635 -11.127 -11.583 1.00 94.31 402 GLU A N 1
ATOM 3362 C CA . GLU A 1 402 ? 23.012 -11.395 -10.289 1.00 94.31 402 GLU A CA 1
ATOM 3363 C C . GLU A 1 402 ? 22.352 -10.146 -9.725 1.00 94.31 402 GLU A C 1
ATOM 3365 O O . GLU A 1 402 ? 22.882 -9.041 -9.834 1.00 94.31 402 GLU A O 1
ATOM 3370 N N . CYS A 1 403 ? 21.236 -10.337 -9.027 1.00 95.19 403 CYS A N 1
ATOM 3371 C CA . CYS A 1 403 ? 20.578 -9.292 -8.263 1.00 95.19 403 CYS A CA 1
ATOM 3372 C C . CYS A 1 403 ? 20.147 -9.806 -6.886 1.00 95.19 403 CYS A C 1
ATOM 3374 O O . CYS A 1 403 ? 19.752 -10.965 -6.738 1.00 95.19 403 CYS A O 1
ATOM 3376 N N . LYS A 1 404 ? 20.203 -8.933 -5.876 1.00 95.62 404 LYS A N 1
ATOM 3377 C CA . LYS A 1 404 ? 19.631 -9.174 -4.551 1.00 95.62 404 LYS A CA 1
ATOM 3378 C C . LYS A 1 404 ? 18.785 -7.991 -4.099 1.00 95.62 404 LYS A C 1
ATOM 3380 O O . LYS A 1 404 ? 19.172 -6.835 -4.256 1.00 95.62 404 LYS A O 1
ATOM 3385 N N . PHE A 1 405 ? 17.666 -8.324 -3.469 1.00 95.75 405 PHE A N 1
ATOM 3386 C CA . PHE A 1 405 ? 16.885 -7.410 -2.648 1.00 95.75 405 PHE A CA 1
ATOM 3387 C C . PHE A 1 405 ? 17.294 -7.630 -1.190 1.00 95.75 405 PHE A C 1
ATOM 3389 O O . PHE A 1 405 ? 17.290 -8.774 -0.731 1.00 95.75 405 PHE A O 1
ATOM 3396 N N . VAL A 1 406 ? 17.686 -6.568 -0.488 1.00 96.62 406 VAL A N 1
ATOM 3397 C CA . VAL A 1 406 ? 18.287 -6.654 0.851 1.00 96.62 406 VAL A CA 1
ATOM 3398 C C . VAL A 1 406 ? 17.547 -5.728 1.809 1.00 96.62 406 VAL A C 1
ATOM 3400 O O . VAL A 1 406 ? 17.468 -4.530 1.560 1.00 96.62 406 VAL A O 1
ATOM 3403 N N . GLU A 1 407 ? 17.015 -6.305 2.883 1.00 96.00 407 GLU A N 1
ATOM 3404 C CA . GLU A 1 407 ? 16.498 -5.583 4.053 1.00 96.00 407 GLU A CA 1
ATOM 3405 C C . GLU A 1 407 ? 17.647 -5.440 5.060 1.00 96.00 407 GLU A C 1
ATOM 3407 O O . GLU A 1 407 ? 18.396 -6.409 5.246 1.00 96.00 407 GLU A O 1
ATOM 3412 N N . VAL A 1 408 ? 17.815 -4.258 5.661 1.00 93.25 408 VAL A N 1
ATOM 3413 C CA . VAL A 1 408 ? 18.995 -3.892 6.469 1.00 93.25 408 VAL A CA 1
ATOM 3414 C C . VAL A 1 408 ? 18.703 -3.804 7.966 1.00 93.25 408 VAL A C 1
ATOM 3416 O O . VAL A 1 408 ? 17.746 -3.112 8.379 1.00 93.25 408 VAL A O 1
#

Mean predicted aligned error: 5.76 Å

InterPro domains:
  IPR014883 VRR-NUC domain [PF08774] (336-408)
  IPR033315 Fanconi-associated nuclease 1-like [PTHR15749] (9-408)
  IPR049132 Fanconi-associated nuclease 1-like, eukaryotes [cd22326] (7-408)

Sequence (408 aa):
FSIILWKKAEFPDYPIDEYVIFSSRNDFVSYIKARKYRDELEKCTDHLLSLQLCKTIFGELKMLEDDRCDVERFENAPHLIRYTAKAVYVSMLSFMAERLYSKFPSDVKVWLEYMINKVNCPHKIGHWYCLLIWLYMKYLKPFNYDHAAQLLIEVLGEKREHLSEVQLYQLRKRGEQLNCTIKYKILLMNHDLIAELLPKRIRVEMFPENPVNAKAIRSNVSGKKRNYEVRDAEGNKIIYKVEDIALNDYLERLRYTGGVHCEGSIIKATFTLFFFDIIYSAKNSIPGTFVSKIQCEPLDMNTRYFYPNRKVEIDKRLREIESEWSDAKIIKFLKDNYEKHSHEFAVCEIGVIISDVKFLQDLVDCIGRKVLAKIYERLVKNFREYRSGLPDLLVWNVDRKECKFVEV

Organism: Anoplophora glabripennis (NCBI:txid217634)

Nearest PDB structures (foldseek):
  4rid-assembly2_B  TM=8.647E-01  e=2.801E-17  Homo sapiens
  4reb-assembly1_H  TM=8.763E-01  e=1.261E-16  Homo sapiens
  4rec-assembly1_A  TM=8.731E-01  e=1.736E-16  Homo sapiens
  4rea-assembly1_A  TM=8.426E-01  e=4.954E-16  Homo sapiens
  4rea-assembly1_B  TM=8.546E-01  e=1.776E-15  Homo sapiens